Protein AF-A0A1F3KV88-F1 (afdb_monomer)

Radius of gyration: 29.88 Å; Cα contacts (8 Å, |Δi|>4): 1721; chains: 1; bounding box: 78×122×75 Å

Nearest PDB structures (foldseek):
  4u59-assembly1_A  TM=1.084E-01  e=7.711E-01  Salmonella enterica subsp. enterica serovar Typhimurium

Secondary structure (DSSP, 8-state):
----------------------------------------PPPPEEEEEEE---EEEESTT-------EEEES------GGGHHHHHHHHHHHHHS---TT---PPPPBPSEEEEEEEEEE-S---S-SS---EEEE-TTSEEEEEETTEEEEEEGGGTEEEEEEEHHHHSGGGT--SPEEEEEEEEETTTTEEEEEEEE-SSTTT-EEEEEEESSS-TTSEEEEEEEES-TT-SSEEEEEEEEEE-SSEEEEEEEEEETTS-HHHHEEEEEEEEEEHHHHHHT--EEEEEEE--EETTEEP-S-EE--BSSS--SS-EEEEE--TT-SSEEEEEEEEE-S-TT-TT--EEEEEEEEEEEE----PEEPTT-S-EEE---S-EEEEEEETTEEEEEEEEE-TTT--EEEEEEEEE-TTSS-EEEEEEE--TTEEEEEEEEEEEEEETTEEEEEEEEEEEESSS--SEEEEEEE-SSS-BPPPEEEE--SS----SSSSEES-S--EEEE-TTSTT-EEEEEEEEEEETTTTEEEEEEEEEEEEEEETTS---------S---S--STTT--EEEEEEEESS-EEEEEEEEE--S-TT-----SSSS--PEEEEEEEE-SEEEEEEEE-TTPPSEEEEEEEEETT--EEEEEEEEE-

Sequence (656 aa):
MEFTRTKLLNKSFPNFKNNIMTKIYLLLPALFVWINVCFAQTEPLSKKMLLPIQMKKSIVDIHDDFFPGITKLNPLELNPEFNRLFKLKELVEKKYPRKDNDVKAPGELSSDSVLIGHGFKGNSYGSNTPNDNTIAISNSGVLLSAINCSLNFYQTSNDSLLKSVSLQAFSDSLGLAASKYDPKVLYDPSTDRFIVVYLSGFNDSTSNIVIGFSDSSNPLGAWNLYALPGDPLLDTSWTDFPAIAVSDSELFITVNLLRNDASWQTAFKQTVIWQVNKTNGFQGDSLNMRLWYNINYDGINIRNLHPVPGGNASYGNKMFLLSNRNFSLQCDSVFLLELSNTMYDPDVDLSVSLLQLDVKYGMPPNGRQNHSSNMLATNDARALGAFFHNNQIQYVTNSVDTLTGSAAIFHGIIRNIDGQRILHGNILSEPACDFGYPNISLLDVVGDDCKSMISFDHTGISNLFPGVSAVIYSGNSLYSARRVIKSGTSYIDVLTGADRWGDYTGSQIKYNEPGKVWISGTFGTTLPIINYKINGTWIAELYAGQTTDNIQVSNSISSLQLFPNPSTANQTVFVKFNISKSSYITFSLFDMKGNETDLSFNETFGQSGKEILKRKLKAGDYEFSFSTNNLKTGTYLLQIKDHFGEQITKKIIHIK

Mean predicted aligned error: 10.46 Å

Structure (mmCIF, N/CA/C/O backbone):
data_AF-A0A1F3KV88-F1
#
_entry.id   AF-A0A1F3KV88-F1
#
loop_
_atom_site.group_PDB
_atom_site.id
_atom_site.type_symbol
_atom_site.label_atom_id
_atom_site.label_alt_id
_atom_site.label_comp_id
_atom_site.label_asym_id
_atom_site.label_entity_id
_atom_site.label_seq_id
_atom_site.pdbx_PDB_ins_code
_atom_site.Cartn_x
_atom_site.Cartn_y
_atom_site.Cartn_z
_atom_site.occupancy
_atom_site.B_iso_or_equiv
_atom_site.auth_seq_id
_atom_site.auth_comp_id
_atom_site.auth_asym_id
_atom_site.auth_atom_id
_atom_site.pdbx_PDB_model_num
ATOM 1 N N . MET A 1 1 ? 54.016 -82.673 -9.068 1.00 31.45 1 MET A N 1
ATOM 2 C CA . MET A 1 1 ? 53.246 -83.930 -9.125 1.00 31.45 1 MET A CA 1
ATOM 3 C C . MET A 1 1 ? 51.795 -83.511 -9.362 1.00 31.45 1 MET A C 1
ATOM 5 O O . MET A 1 1 ? 51.288 -82.767 -8.538 1.00 31.45 1 MET A O 1
ATOM 9 N N . GLU A 1 2 ? 51.219 -83.607 -10.567 1.00 30.81 2 GLU A N 1
ATOM 10 C CA . GLU A 1 2 ? 50.969 -84.813 -11.397 1.00 30.81 2 GLU A CA 1
ATOM 11 C C . GLU A 1 2 ? 49.800 -85.658 -10.858 1.00 30.81 2 GLU A C 1
ATOM 13 O O . GLU A 1 2 ? 49.769 -85.902 -9.660 1.00 30.81 2 GLU A O 1
ATOM 18 N N . PHE A 1 3 ? 48.813 -86.129 -11.641 1.00 31.72 3 PHE A N 1
ATOM 19 C CA . PHE A 1 3 ? 48.485 -86.008 -13.088 1.00 31.72 3 PHE A CA 1
ATOM 20 C C . PHE A 1 3 ? 46.923 -86.001 -13.206 1.00 31.72 3 PHE A C 1
ATOM 22 O O . PHE A 1 3 ? 46.264 -86.629 -12.386 1.00 31.72 3 PHE A O 1
ATOM 29 N N . THR A 1 4 ? 46.239 -85.175 -14.021 1.00 39.03 4 THR A N 1
ATOM 30 C CA . THR A 1 4 ? 45.787 -85.405 -15.433 1.00 39.03 4 THR A CA 1
ATOM 31 C C . THR A 1 4 ? 45.293 -86.845 -15.734 1.00 39.03 4 THR A C 1
ATOM 33 O O . THR A 1 4 ? 45.961 -87.787 -15.338 1.00 39.03 4 THR A O 1
ATOM 36 N N . ARG A 1 5 ? 44.186 -87.144 -16.452 1.00 33.53 5 ARG A N 1
ATOM 37 C CA . ARG A 1 5 ? 43.552 -86.568 -17.679 1.00 33.53 5 ARG A CA 1
ATOM 38 C C . ARG A 1 5 ? 41.993 -86.700 -17.652 1.00 33.53 5 ARG A C 1
ATOM 40 O O . ARG A 1 5 ? 41.507 -87.415 -16.789 1.00 33.53 5 ARG A O 1
ATOM 47 N N . THR A 1 6 ? 41.095 -86.026 -18.410 1.00 36.50 6 THR A N 1
ATOM 48 C CA . THR A 1 6 ? 40.941 -85.701 -19.872 1.00 36.50 6 THR A CA 1
ATOM 49 C C . THR A 1 6 ? 40.853 -86.943 -20.801 1.00 36.50 6 THR A C 1
ATOM 51 O O . THR A 1 6 ? 41.487 -87.939 -20.489 1.00 36.50 6 THR A O 1
ATOM 54 N N . LYS A 1 7 ? 40.142 -87.039 -21.953 1.00 36.53 7 LYS A N 1
ATOM 55 C CA . LYS A 1 7 ? 39.157 -86.263 -22.790 1.00 36.53 7 LYS A CA 1
ATOM 56 C C . LYS A 1 7 ? 38.627 -87.264 -23.890 1.00 36.53 7 LYS A C 1
ATOM 58 O O . LYS A 1 7 ? 39.285 -88.286 -24.025 1.00 36.53 7 LYS A O 1
ATOM 63 N N . LEU A 1 8 ? 37.582 -87.185 -24.746 1.00 31.66 8 LEU A N 1
ATOM 64 C CA . LEU A 1 8 ? 36.466 -86.327 -25.272 1.00 31.66 8 LEU A CA 1
ATOM 65 C C . LEU A 1 8 ? 35.268 -87.317 -25.603 1.00 31.66 8 LEU A C 1
ATOM 67 O O . LEU A 1 8 ? 35.364 -88.451 -25.152 1.00 31.66 8 LEU A O 1
ATOM 71 N N . LEU A 1 9 ? 34.161 -87.132 -26.371 1.00 31.95 9 LEU A N 1
ATOM 72 C CA . LEU A 1 9 ? 33.344 -86.047 -26.992 1.00 31.95 9 LEU A CA 1
ATOM 73 C C . LEU A 1 9 ? 31.936 -86.611 -27.368 1.00 31.95 9 LEU A C 1
ATOM 75 O O . LEU A 1 9 ? 31.871 -87.766 -27.776 1.00 31.95 9 LEU A O 1
ATOM 79 N N . ASN A 1 10 ? 30.863 -85.796 -27.335 1.00 30.34 10 ASN A N 1
ATOM 80 C CA . ASN A 1 10 ? 29.811 -85.604 -28.380 1.00 30.34 10 ASN A CA 1
ATOM 81 C C . ASN A 1 10 ? 28.481 -85.075 -27.796 1.00 30.34 10 ASN A C 1
ATOM 83 O O . ASN A 1 10 ? 28.139 -85.359 -26.651 1.00 30.34 10 ASN A O 1
ATOM 87 N N . LYS A 1 11 ? 27.723 -84.294 -28.585 1.00 30.55 11 LYS A N 1
ATOM 88 C CA . LYS A 1 11 ? 26.386 -83.782 -28.226 1.00 30.55 11 LYS A CA 1
ATOM 89 C C . LYS A 1 11 ? 25.413 -83.861 -29.401 1.00 30.55 11 LYS A C 1
ATOM 91 O O . LYS A 1 11 ? 25.687 -83.319 -30.467 1.00 30.55 11 LYS A O 1
ATOM 96 N N . SER A 1 12 ? 24.238 -84.420 -29.137 1.00 26.78 12 SER A N 1
ATOM 97 C CA . SER A 1 12 ? 23.009 -84.237 -29.909 1.00 26.78 12 SER A CA 1
ATOM 98 C C . SER A 1 12 ? 21.926 -83.613 -29.015 1.00 26.78 12 SER A C 1
ATOM 100 O O . SER A 1 12 ? 21.991 -83.684 -27.787 1.00 26.78 12 SER A O 1
ATOM 102 N N . PHE A 1 13 ? 20.932 -82.982 -29.637 1.00 32.47 13 PHE A N 1
ATOM 103 C CA . PHE A 1 13 ? 19.616 -82.715 -29.036 1.00 32.47 13 PHE A CA 1
ATOM 104 C C . PHE A 1 13 ? 18.748 -84.005 -29.099 1.00 32.47 13 PHE A C 1
ATOM 106 O O . PHE A 1 13 ? 19.154 -84.920 -29.824 1.00 32.47 13 PHE A O 1
ATOM 113 N N . PRO A 1 14 ? 17.552 -84.108 -28.461 1.00 46.12 14 PRO A N 1
ATOM 114 C CA . PRO A 1 14 ? 16.804 -83.121 -27.657 1.00 46.12 14 PRO A CA 1
ATOM 115 C C . PRO A 1 14 ? 16.250 -83.687 -26.306 1.00 46.12 14 PRO A C 1
ATOM 117 O O . PRO A 1 14 ? 16.667 -84.739 -25.838 1.00 46.12 14 PRO A O 1
ATOM 120 N N . ASN A 1 15 ? 15.230 -83.006 -25.751 1.00 27.53 15 ASN A N 1
ATOM 121 C CA . ASN A 1 15 ? 14.124 -83.526 -24.910 1.00 27.53 15 ASN A CA 1
ATOM 122 C C . ASN A 1 15 ? 14.220 -83.593 -23.362 1.00 27.53 15 ASN A C 1
ATOM 124 O O . ASN A 1 15 ? 14.367 -84.652 -22.770 1.00 27.53 15 ASN A O 1
ATOM 128 N N . PHE A 1 16 ? 13.857 -82.450 -22.758 1.00 30.72 16 PHE A N 1
ATOM 129 C CA . PHE A 1 16 ? 12.654 -82.246 -21.913 1.00 30.72 16 PHE A CA 1
ATOM 130 C C . PHE A 1 16 ? 12.472 -82.875 -20.508 1.00 30.72 16 PHE A C 1
ATOM 132 O O . PHE A 1 16 ? 12.618 -84.071 -20.295 1.00 30.72 16 PHE A O 1
ATOM 139 N N . LYS A 1 17 ? 11.880 -82.032 -19.633 1.00 32.75 17 LYS A N 1
ATOM 140 C CA . LYS A 1 17 ? 11.412 -82.246 -18.241 1.00 32.75 17 LYS A CA 1
ATOM 141 C C . LYS A 1 17 ? 12.535 -82.388 -17.194 1.00 32.75 17 LYS A C 1
ATOM 143 O O . LYS A 1 17 ? 13.493 -83.110 -17.410 1.00 32.75 17 LYS A O 1
ATOM 148 N N . ASN A 1 18 ? 12.470 -81.749 -16.021 1.00 32.09 18 ASN A N 1
ATOM 149 C CA . ASN A 1 18 ? 11.519 -80.749 -15.505 1.00 32.09 18 ASN A CA 1
ATOM 150 C C . ASN A 1 18 ? 12.204 -79.920 -14.398 1.00 32.09 18 ASN A C 1
ATOM 152 O O . ASN A 1 18 ? 12.816 -80.523 -13.522 1.00 32.09 18 ASN A O 1
ATOM 156 N N . ASN A 1 19 ? 12.029 -78.588 -14.377 1.00 31.27 19 ASN A N 1
ATOM 157 C CA . ASN A 1 19 ? 11.402 -77.887 -13.239 1.00 31.27 19 ASN A CA 1
ATOM 158 C C . ASN A 1 19 ? 11.372 -76.349 -13.374 1.00 31.27 19 ASN A C 1
ATOM 160 O O . ASN A 1 19 ? 12.412 -75.711 -13.453 1.00 31.27 19 ASN A O 1
ATOM 164 N N . ILE A 1 20 ? 10.154 -75.814 -13.204 1.00 33.59 20 ILE A N 1
ATOM 165 C CA . ILE A 1 20 ? 9.818 -74.557 -12.503 1.00 33.59 20 ILE A CA 1
ATOM 166 C C . ILE A 1 20 ? 10.123 -73.205 -13.202 1.00 33.59 20 ILE A C 1
ATOM 168 O O . ILE A 1 20 ? 11.166 -72.981 -13.802 1.00 33.59 20 ILE A O 1
ATOM 172 N N . MET A 1 21 ? 9.155 -72.290 -13.028 1.00 33.09 21 MET A N 1
ATOM 173 C CA . MET A 1 21 ? 9.035 -70.897 -13.497 1.00 33.09 21 MET A CA 1
ATOM 174 C C . MET A 1 21 ? 8.742 -70.607 -14.985 1.00 33.09 21 MET A C 1
ATOM 176 O O . MET A 1 21 ? 9.140 -71.307 -15.910 1.00 33.09 21 MET A O 1
ATOM 180 N N . THR A 1 22 ? 8.020 -69.492 -15.159 1.00 34.50 22 THR A N 1
ATOM 181 C CA . THR A 1 22 ? 7.805 -68.705 -16.389 1.00 34.50 22 THR A CA 1
ATOM 182 C C . THR A 1 22 ? 6.948 -69.320 -17.507 1.00 34.50 22 THR A C 1
ATOM 184 O O . THR A 1 22 ? 7.415 -69.618 -18.605 1.00 34.50 22 THR A O 1
ATOM 187 N N . LYS A 1 23 ? 5.627 -69.325 -17.287 1.00 32.28 23 LYS A N 1
ATOM 188 C CA . LYS A 1 23 ? 4.636 -69.036 -18.340 1.00 32.28 23 LYS A CA 1
ATOM 189 C C . LYS A 1 23 ? 3.501 -68.183 -17.779 1.00 32.28 23 LYS A C 1
ATOM 191 O O . LYS A 1 23 ? 2.872 -68.599 -16.817 1.00 32.28 23 LYS A O 1
ATOM 196 N N . ILE A 1 24 ? 3.230 -67.055 -18.435 1.00 33.88 24 ILE A N 1
ATOM 197 C CA . ILE A 1 24 ? 1.924 -66.623 -18.970 1.00 33.88 24 ILE A CA 1
ATOM 198 C C . ILE A 1 24 ? 2.115 -65.199 -19.523 1.00 33.88 24 ILE A C 1
ATOM 200 O O . ILE A 1 24 ? 2.324 -64.253 -18.773 1.00 33.88 24 ILE A O 1
ATOM 204 N N . TYR A 1 25 ? 2.036 -65.060 -20.847 1.00 32.75 25 TYR A N 1
ATOM 205 C CA . TYR A 1 25 ? 1.598 -63.822 -21.492 1.00 32.75 25 TYR A CA 1
ATOM 206 C C . TYR A 1 25 ? 0.172 -64.102 -21.964 1.00 32.75 25 TYR A C 1
ATOM 208 O O . TYR A 1 25 ? -0.034 -65.011 -22.769 1.00 32.75 25 TYR A O 1
ATOM 216 N N . LEU A 1 26 ? -0.806 -63.389 -21.409 1.00 33.38 26 LEU A N 1
ATOM 217 C CA . LEU A 1 26 ? -2.230 -63.551 -21.712 1.00 33.38 26 LEU A CA 1
ATOM 218 C C . LEU A 1 26 ? -2.805 -62.213 -22.171 1.00 33.38 26 LEU A C 1
ATOM 220 O O . LEU A 1 26 ? -2.320 -61.155 -21.773 1.00 33.38 26 LEU A O 1
ATOM 224 N N . LEU A 1 27 ? -3.846 -62.272 -22.997 1.00 37.91 27 LEU A N 1
ATOM 225 C CA . LEU A 1 27 ? -4.624 -61.096 -23.365 1.00 37.91 27 LEU A CA 1
ATOM 226 C C . LEU A 1 27 ? -5.302 -60.500 -22.128 1.00 37.91 27 LEU A C 1
ATOM 228 O O . LEU A 1 27 ? -6.075 -61.188 -21.466 1.00 37.91 27 LEU A O 1
ATOM 232 N N . LEU A 1 28 ? -5.064 -59.214 -21.872 1.00 31.20 28 LEU A N 1
ATOM 233 C CA . LEU A 1 28 ? -5.904 -58.352 -21.039 1.00 31.20 28 LEU A CA 1
ATOM 234 C C . LEU A 1 28 ? -5.543 -56.883 -21.330 1.00 31.20 28 LEU A C 1
ATOM 236 O O . LEU A 1 28 ? -4.354 -56.553 -21.322 1.00 31.20 28 LEU A O 1
ATOM 240 N N . PRO A 1 29 ? -6.516 -55.988 -21.582 1.00 38.38 29 PRO A N 1
ATOM 241 C CA . PRO A 1 29 ? -6.254 -54.555 -21.634 1.00 38.38 29 PRO A CA 1
ATOM 242 C C . PRO A 1 29 ? -5.968 -54.051 -20.214 1.00 38.38 29 PRO A C 1
ATOM 244 O O . PRO A 1 29 ? -6.882 -53.786 -19.434 1.00 38.38 29 PRO A O 1
ATOM 247 N N . ALA A 1 30 ? -4.687 -53.960 -19.857 1.00 33.09 30 ALA A N 1
ATOM 248 C CA . ALA A 1 30 ? -4.272 -53.406 -18.576 1.00 33.09 30 ALA A CA 1
ATOM 249 C C . ALA A 1 30 ? -4.663 -51.923 -18.495 1.00 33.09 30 ALA A C 1
ATOM 251 O O . ALA A 1 30 ? -4.231 -51.113 -19.318 1.00 33.09 30 ALA A O 1
ATOM 252 N N . LEU A 1 31 ? -5.475 -51.576 -17.493 1.00 32.78 31 LEU A N 1
ATOM 253 C CA . LEU A 1 31 ? -5.823 -50.195 -17.181 1.00 32.78 31 LEU A CA 1
ATOM 254 C C . LEU A 1 31 ? -4.538 -49.383 -16.978 1.00 32.78 31 LEU A C 1
ATOM 256 O O . LEU A 1 31 ? -3.801 -49.620 -16.019 1.00 32.78 31 LEU A O 1
ATOM 260 N N . PHE A 1 32 ? -4.336 -48.352 -17.798 1.00 33.59 32 PHE A N 1
ATOM 261 C CA . PHE A 1 32 ? -3.584 -47.185 -17.352 1.00 33.59 32 PHE A CA 1
ATOM 262 C C . PHE A 1 32 ? -4.434 -46.470 -16.300 1.00 33.59 32 PHE A C 1
ATOM 264 O O . PHE A 1 32 ? -5.159 -45.522 -16.596 1.00 33.59 32 PHE A O 1
ATOM 271 N N . VAL A 1 33 ? -4.363 -46.960 -15.060 1.00 32.69 33 VAL A N 1
ATOM 272 C CA . VAL A 1 33 ? -4.829 -46.203 -13.902 1.00 32.69 33 VAL A CA 1
ATOM 273 C C . VAL A 1 33 ? -3.924 -44.983 -13.809 1.00 32.69 33 VAL A C 1
ATOM 275 O O . VAL A 1 33 ? -2.824 -45.045 -13.259 1.00 32.69 33 VAL A O 1
ATOM 278 N N . TRP A 1 34 ? -4.390 -43.867 -14.367 1.00 33.34 34 TRP A N 1
ATOM 279 C CA . TRP A 1 34 ? -3.945 -42.558 -13.926 1.00 33.34 34 TRP A CA 1
ATOM 280 C C . TRP A 1 34 ? -4.289 -42.476 -12.445 1.00 33.34 34 TRP A C 1
ATOM 282 O O . TRP A 1 34 ? -5.435 -42.215 -12.076 1.00 33.34 34 TRP A O 1
ATOM 292 N N . ILE A 1 35 ? -3.298 -42.737 -11.591 1.00 34.50 35 ILE A N 1
ATOM 293 C CA . ILE A 1 35 ? -3.379 -42.371 -10.184 1.00 34.50 35 ILE A CA 1
ATOM 294 C C . ILE A 1 35 ? -3.242 -40.850 -10.154 1.00 34.50 35 ILE A C 1
ATOM 296 O O . ILE A 1 35 ? -2.180 -40.300 -9.866 1.00 34.50 35 ILE A O 1
ATOM 300 N N . ASN A 1 36 ? -4.347 -40.179 -10.480 1.00 30.16 36 ASN A N 1
ATOM 301 C CA . ASN A 1 36 ? -4.604 -38.837 -10.006 1.00 30.16 36 ASN A CA 1
ATOM 302 C C . ASN A 1 36 ? -4.593 -38.941 -8.484 1.00 30.16 36 ASN A C 1
ATOM 304 O O . ASN A 1 36 ? -5.597 -39.291 -7.863 1.00 30.16 36 ASN A O 1
ATOM 308 N N . VAL A 1 37 ? -3.431 -38.676 -7.885 1.00 35.66 37 VAL A N 1
ATOM 309 C CA . VAL A 1 37 ? -3.356 -38.333 -6.472 1.00 35.66 37 VAL A CA 1
ATOM 310 C C . VAL A 1 37 ? -4.001 -36.960 -6.366 1.00 35.66 37 VAL A C 1
ATOM 312 O O . VAL A 1 37 ? -3.331 -35.931 -6.389 1.00 35.66 37 VAL A O 1
ATOM 315 N N . CYS A 1 38 ? -5.333 -36.955 -6.313 1.00 34.09 38 CYS A N 1
ATOM 316 C CA . CYS A 1 38 ? -6.101 -35.826 -5.833 1.00 34.09 38 CYS A CA 1
ATOM 317 C C . CYS A 1 38 ? -5.726 -35.653 -4.363 1.00 34.09 38 CYS A C 1
ATOM 319 O O . CYS A 1 38 ? -6.370 -36.204 -3.470 1.00 34.09 38 CYS A O 1
ATOM 321 N N . PHE A 1 39 ? -4.637 -34.921 -4.123 1.00 40.25 39 PHE A N 1
ATOM 322 C CA . PHE A 1 39 ? -4.409 -34.281 -2.844 1.00 40.25 39 PHE A CA 1
ATOM 323 C C . PHE A 1 39 ? -5.648 -33.431 -2.588 1.00 40.25 39 PHE A C 1
ATOM 325 O O . PHE A 1 39 ? -5.907 -32.476 -3.318 1.00 40.25 39 PHE A O 1
ATOM 332 N N . ALA A 1 40 ? -6.465 -33.843 -1.619 1.00 45.09 40 ALA A N 1
ATOM 333 C CA . ALA A 1 40 ? -7.630 -33.072 -1.231 1.00 45.09 40 ALA A CA 1
ATOM 334 C C . ALA A 1 40 ? -7.124 -31.716 -0.734 1.00 45.09 40 ALA A C 1
ATOM 336 O O . ALA A 1 40 ? -6.434 -31.648 0.287 1.00 45.09 40 ALA A O 1
ATOM 337 N N . GLN A 1 41 ? -7.416 -30.656 -1.487 1.00 55.88 41 GLN A N 1
ATOM 338 C CA . GLN A 1 41 ? -7.139 -29.303 -1.040 1.00 55.88 41 GLN A CA 1
ATOM 339 C C . GLN A 1 41 ? -7.908 -29.096 0.265 1.00 55.88 41 GLN A C 1
ATOM 341 O O . GLN A 1 41 ? -9.098 -29.393 0.340 1.00 55.88 41 GLN A O 1
ATOM 346 N N . THR A 1 42 ? -7.218 -28.686 1.332 1.00 62.41 42 THR A N 1
ATOM 347 C CA . THR A 1 42 ? -7.915 -28.485 2.607 1.00 62.41 42 THR A CA 1
ATOM 348 C C . THR A 1 42 ? -8.694 -27.185 2.522 1.00 62.41 42 THR A C 1
ATOM 350 O O . THR A 1 42 ? -8.088 -26.132 2.330 1.00 62.41 42 THR A O 1
ATOM 353 N N . GLU A 1 43 ? -10.019 -27.270 2.612 1.00 75.56 43 GLU A N 1
ATOM 354 C CA . GLU A 1 43 ? -10.894 -26.115 2.405 1.00 75.56 43 GLU A CA 1
ATOM 355 C C . GLU A 1 43 ? -10.545 -24.955 3.356 1.00 75.56 43 GLU A C 1
ATOM 357 O O . GLU A 1 43 ? -10.176 -25.195 4.518 1.00 75.56 43 GLU A O 1
ATOM 362 N N . PRO A 1 44 ? -10.654 -23.691 2.905 1.00 85.75 44 PRO A N 1
ATOM 363 C CA . PRO A 1 44 ? -10.478 -22.542 3.777 1.00 85.75 44 PRO A CA 1
ATOM 364 C C . PRO A 1 44 ? -11.475 -22.563 4.935 1.00 85.75 44 PRO A C 1
ATOM 366 O O . PRO A 1 44 ? -12.688 -22.682 4.764 1.00 85.75 44 PRO A O 1
ATOM 369 N N . LEU A 1 45 ? -10.955 -22.408 6.146 1.00 92.38 45 LEU A N 1
ATOM 370 C CA . LEU A 1 45 ? -11.763 -22.374 7.355 1.00 92.38 45 LEU A CA 1
ATOM 371 C C . LEU A 1 45 ? -12.218 -20.940 7.625 1.00 92.38 45 LEU A C 1
ATOM 373 O O . LEU A 1 45 ? -11.516 -19.980 7.301 1.00 92.38 45 LEU A O 1
ATOM 377 N N . SER A 1 46 ? -13.386 -20.768 8.248 1.00 95.06 46 SER A N 1
ATOM 378 C CA . SER A 1 46 ? -13.851 -19.434 8.628 1.00 95.06 46 SER A CA 1
ATOM 379 C C . SER A 1 46 ? -14.596 -19.377 9.957 1.00 95.06 46 SER A C 1
ATOM 381 O O . SER A 1 46 ? -15.156 -20.360 10.438 1.00 95.06 46 SER A O 1
ATOM 383 N N . LYS A 1 47 ? -14.564 -18.193 10.577 1.00 94.81 47 LYS A N 1
ATOM 384 C CA . LYS A 1 47 ? -15.120 -17.911 11.905 1.00 94.81 47 LYS A CA 1
ATOM 385 C C . LYS A 1 47 ? -15.838 -16.564 11.881 1.00 94.81 47 LYS A C 1
ATOM 387 O O . LYS A 1 47 ? -15.220 -15.543 11.584 1.00 94.81 47 LYS A O 1
ATOM 392 N N . LYS A 1 48 ? -17.133 -16.552 12.210 1.00 95.19 48 LYS A N 1
ATOM 393 C CA . LYS A 1 48 ? -17.900 -15.308 12.399 1.00 95.19 48 LYS A CA 1
ATOM 394 C C . LYS A 1 48 ? -17.543 -14.677 13.751 1.00 95.19 48 LYS A C 1
ATOM 396 O O . LYS A 1 48 ? -17.331 -15.386 14.734 1.00 95.19 48 LYS A O 1
ATOM 401 N N . MET A 1 49 ? -17.432 -13.354 13.783 1.00 94.75 49 MET A N 1
ATOM 402 C CA . MET A 1 49 ? -17.013 -12.552 14.935 1.00 94.75 49 MET A CA 1
ATOM 403 C C . MET A 1 49 ? -17.840 -11.262 15.005 1.00 94.75 49 MET A C 1
ATOM 405 O O . MET A 1 49 ? -18.317 -10.765 13.987 1.00 94.75 49 MET A O 1
ATOM 409 N N . LEU A 1 50 ? -17.995 -10.721 16.213 1.00 93.81 50 LEU A N 1
ATOM 410 C CA . LEU A 1 50 ? -18.663 -9.448 16.481 1.00 93.81 50 LEU A CA 1
ATOM 411 C C . LEU A 1 50 ? -17.732 -8.588 17.338 1.00 93.81 50 LEU A C 1
ATOM 413 O O . LEU A 1 50 ? -17.181 -9.085 18.322 1.00 93.81 50 LEU A O 1
ATOM 417 N N . LEU A 1 51 ? -17.562 -7.319 16.976 1.00 92.62 51 LEU A N 1
ATOM 418 C CA . LEU A 1 51 ? -16.745 -6.356 17.716 1.00 92.62 51 LEU A CA 1
ATOM 419 C C . LEU A 1 51 ? -17.552 -5.066 17.931 1.00 92.62 51 LEU A C 1
ATOM 421 O O . LEU A 1 51 ? -17.921 -4.437 16.940 1.00 92.62 51 LEU A O 1
ATOM 425 N N . PRO A 1 52 ? -17.851 -4.645 19.174 1.00 82.81 52 PRO A N 1
ATOM 426 C CA . PRO A 1 52 ? -18.531 -3.373 19.409 1.00 82.81 52 PRO A CA 1
ATOM 427 C C . PRO A 1 52 ? -17.675 -2.188 18.946 1.00 82.81 52 PRO A C 1
ATOM 429 O O . PRO A 1 52 ? -16.445 -2.290 18.895 1.00 82.81 52 PRO A O 1
ATOM 432 N N . ILE A 1 53 ? -18.314 -1.049 18.652 1.00 77.38 53 ILE A N 1
ATOM 433 C CA . ILE A 1 53 ? -17.583 0.217 18.512 1.00 77.38 53 ILE A CA 1
ATOM 434 C C . ILE A 1 53 ? -16.788 0.493 19.786 1.00 77.38 53 ILE A C 1
ATOM 436 O O . ILE A 1 53 ? -17.281 0.297 20.897 1.00 77.38 53 ILE A O 1
ATOM 440 N N . GLN A 1 54 ? -15.541 0.924 19.607 1.00 83.00 54 GLN A N 1
ATOM 441 C CA . GLN A 1 54 ? -14.654 1.231 20.720 1.00 83.00 54 GLN A CA 1
ATOM 442 C C . GLN A 1 54 ? -14.674 2.730 21.010 1.00 83.00 54 GLN A C 1
ATOM 444 O O . GLN A 1 54 ? -14.978 3.106 22.136 1.00 83.00 54 GLN A O 1
ATOM 449 N N . MET A 1 55 ? -14.419 3.587 20.011 1.00 90.88 55 MET A N 1
ATOM 450 C CA . MET A 1 55 ? -14.400 5.050 20.180 1.00 90.88 55 MET A CA 1
ATOM 451 C C . MET A 1 55 ? -14.880 5.797 18.926 1.00 90.88 55 MET A C 1
ATOM 453 O O . MET A 1 55 ? -14.885 5.245 17.826 1.00 90.88 55 MET A O 1
ATOM 457 N N . LYS A 1 56 ? -15.208 7.089 19.076 1.00 93.12 56 LYS A N 1
ATOM 458 C CA . LYS A 1 56 ? -15.210 8.063 17.970 1.00 93.12 56 LYS A CA 1
ATOM 459 C C . LYS A 1 56 ? -14.098 9.101 18.175 1.00 93.12 56 LYS A C 1
ATOM 461 O O . LYS A 1 56 ? -13.793 9.452 19.315 1.00 93.12 56 LYS A O 1
ATOM 466 N N . LYS A 1 57 ? -13.518 9.617 17.087 1.00 94.31 57 LYS A N 1
ATOM 467 C CA . LYS A 1 57 ? -12.483 10.671 17.097 1.00 94.31 57 LYS A CA 1
ATOM 468 C C . LYS A 1 57 ? -12.738 11.688 15.987 1.00 94.31 57 LYS A C 1
ATOM 470 O O . LYS A 1 57 ? -12.988 11.288 14.857 1.00 94.31 57 LYS A O 1
ATOM 475 N N . SER A 1 58 ? -12.649 12.982 16.283 1.00 95.81 58 SER A N 1
ATOM 476 C CA . SER A 1 58 ? -12.693 14.046 15.271 1.00 95.81 58 SER A CA 1
ATOM 477 C C . SER A 1 58 ? -11.283 14.508 14.901 1.00 95.81 58 SER A C 1
ATOM 479 O O . SER A 1 58 ? -10.413 14.595 15.771 1.00 95.81 58 SER A O 1
ATOM 481 N N . ILE A 1 59 ? -11.040 14.820 13.626 1.00 96.00 59 ILE A N 1
ATOM 482 C CA . ILE A 1 59 ? -9.716 15.262 13.148 1.00 96.00 59 ILE A CA 1
ATOM 483 C C . ILE A 1 59 ? -9.438 16.729 13.498 1.00 96.00 59 ILE A C 1
ATOM 485 O O . ILE A 1 59 ? -8.291 17.099 13.771 1.00 96.00 59 ILE A O 1
ATOM 489 N N . VAL A 1 60 ? -10.474 17.573 13.536 1.00 93.00 60 VAL A N 1
ATOM 490 C CA . VAL A 1 60 ? -10.338 18.979 13.958 1.00 93.00 60 VAL A CA 1
ATOM 491 C C . VAL A 1 60 ? -9.900 19.114 15.423 1.00 93.00 60 VAL A C 1
ATOM 493 O O . VAL A 1 60 ? -9.061 19.970 15.705 1.00 93.00 60 VAL A O 1
ATOM 496 N N . ASP A 1 61 ? -10.346 18.207 16.299 1.00 92.25 61 ASP A N 1
ATOM 497 C CA . ASP A 1 61 ? -10.038 18.178 17.742 1.00 92.25 61 ASP A CA 1
ATOM 498 C C . ASP A 1 61 ? -8.586 17.743 18.047 1.00 92.25 61 ASP A C 1
ATOM 500 O O . ASP A 1 61 ? -8.107 17.852 19.178 1.00 92.25 61 ASP A O 1
ATOM 504 N N . ILE A 1 62 ? -7.848 17.234 17.049 1.00 89.31 62 ILE A N 1
ATOM 505 C CA . ILE A 1 62 ? -6.431 16.870 17.193 1.00 89.31 62 ILE A CA 1
ATOM 506 C C . ILE A 1 62 ? -5.587 18.148 17.131 1.00 89.31 62 ILE A C 1
ATOM 508 O O . ILE A 1 62 ? -5.052 18.521 16.087 1.00 89.31 62 ILE A O 1
ATOM 512 N N . HIS A 1 63 ? -5.491 18.863 18.249 1.00 80.75 63 HIS A N 1
ATOM 513 C CA . HIS A 1 63 ? -4.679 20.082 18.355 1.00 80.75 63 HIS A CA 1
ATOM 514 C C . HIS A 1 63 ? -3.211 19.804 18.696 1.00 80.75 63 HIS A C 1
ATOM 516 O O . HIS A 1 63 ? -2.338 20.590 18.354 1.00 80.75 63 HIS A O 1
ATOM 522 N N . ASP A 1 64 ? -2.950 18.704 19.399 1.00 76.31 64 ASP A N 1
ATOM 523 C CA . ASP A 1 64 ? -1.880 18.665 20.400 1.00 76.31 64 ASP A CA 1
ATOM 524 C C . ASP A 1 64 ? -0.863 17.531 20.131 1.00 76.31 64 ASP A C 1
ATOM 526 O O . ASP A 1 64 ? -0.376 16.852 21.039 1.00 76.31 64 ASP A O 1
ATOM 530 N N . ASP A 1 65 ? -0.600 17.303 18.841 1.00 84.44 65 ASP A N 1
ATOM 531 C CA . ASP A 1 65 ? 0.158 16.186 18.261 1.00 84.44 65 ASP A CA 1
ATOM 532 C C . ASP A 1 65 ? 1.618 16.566 17.966 1.00 84.44 65 ASP A C 1
ATOM 534 O O . ASP A 1 65 ? 1.894 17.620 17.396 1.00 84.44 65 ASP A O 1
ATOM 538 N N . PHE A 1 66 ? 2.565 15.705 18.332 1.00 83.50 66 PHE A N 1
ATOM 539 C CA . PHE A 1 66 ? 3.999 15.956 18.163 1.00 83.50 66 PHE A CA 1
ATOM 540 C C . PHE A 1 66 ? 4.658 15.111 17.066 1.00 83.50 66 PHE A C 1
ATOM 542 O O . PHE A 1 66 ? 5.876 15.173 16.923 1.00 83.50 66 PHE A O 1
ATOM 549 N N . PHE A 1 67 ? 3.898 14.325 16.293 1.00 85.56 67 PHE A N 1
ATOM 550 C CA . PHE A 1 67 ? 4.436 13.442 15.244 1.00 85.56 67 PHE A CA 1
ATOM 551 C C . PHE A 1 67 ? 5.640 12.593 15.723 1.00 85.56 67 PHE A C 1
ATOM 553 O O . PHE A 1 67 ? 6.732 12.693 15.155 1.00 85.56 67 PHE A O 1
ATOM 560 N N . PRO A 1 68 ? 5.484 11.787 16.794 1.00 83.62 68 PRO A N 1
ATOM 561 C CA . PRO A 1 68 ? 6.581 11.019 17.377 1.00 83.62 68 PRO A CA 1
ATOM 562 C C . PRO A 1 68 ? 7.068 9.912 16.425 1.00 83.62 68 PRO A C 1
ATOM 564 O O . PRO A 1 68 ? 6.413 8.884 16.249 1.00 83.62 68 PRO A O 1
ATOM 567 N N . GLY A 1 69 ? 8.247 10.118 15.842 1.00 83.25 69 GLY A N 1
ATOM 568 C CA . GLY A 1 69 ? 8.971 9.152 15.012 1.00 83.25 69 GLY A CA 1
ATOM 569 C C . GLY A 1 69 ? 10.068 8.437 15.800 1.00 83.25 69 GLY A C 1
ATOM 570 O O . GLY A 1 69 ? 10.665 9.023 16.706 1.00 83.25 69 GLY A O 1
ATOM 571 N N . ILE A 1 70 ? 10.351 7.172 15.474 1.00 81.44 70 ILE A N 1
ATOM 572 C CA . ILE A 1 70 ? 11.507 6.457 16.031 1.00 81.44 70 ILE A CA 1
ATOM 573 C C . ILE A 1 70 ? 11.979 5.303 15.135 1.00 81.44 70 ILE A C 1
ATOM 575 O O . ILE A 1 70 ? 11.251 4.329 14.922 1.00 81.44 70 ILE A O 1
ATOM 579 N N . THR A 1 71 ? 13.244 5.381 14.717 1.00 78.75 71 THR A N 1
ATOM 580 C CA . THR A 1 71 ? 13.950 4.391 13.886 1.00 78.75 71 THR A CA 1
ATOM 581 C C . THR A 1 71 ? 15.013 3.657 14.705 1.00 78.75 71 THR A C 1
ATOM 583 O O . THR A 1 71 ? 15.715 4.267 15.514 1.00 78.75 71 THR A O 1
ATOM 586 N N . LYS A 1 72 ? 15.171 2.342 14.485 1.00 78.12 72 LYS A N 1
ATOM 587 C CA . LYS A 1 72 ? 16.337 1.571 14.959 1.00 78.12 72 LYS A CA 1
ATOM 588 C C . LYS A 1 72 ? 17.465 1.745 13.941 1.00 78.12 72 LYS A C 1
ATOM 590 O O . LYS A 1 72 ? 17.324 1.293 12.811 1.00 78.12 72 LYS A O 1
ATOM 595 N N . LEU A 1 73 ? 18.562 2.395 14.330 1.00 68.12 73 LEU A N 1
ATOM 596 C CA . LEU A 1 73 ? 19.645 2.789 13.411 1.00 68.12 73 LEU A CA 1
ATOM 597 C C . LEU A 1 73 ? 20.477 1.591 12.929 1.00 68.12 73 LEU A C 1
ATOM 599 O O . LEU A 1 73 ? 20.940 1.558 11.791 1.00 68.12 73 LEU A O 1
ATOM 603 N N . ASN A 1 74 ? 20.613 0.589 13.799 1.00 65.19 74 ASN A N 1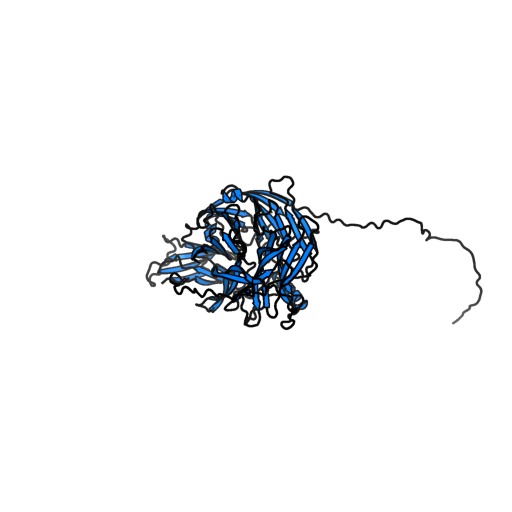
ATOM 604 C CA . ASN A 1 74 ? 21.302 -0.670 13.534 1.00 65.19 74 ASN A CA 1
ATOM 605 C C . ASN A 1 74 ? 20.283 -1.830 13.538 1.00 65.19 74 ASN A C 1
ATOM 607 O O . ASN A 1 74 ? 20.210 -2.575 14.518 1.00 65.19 74 ASN A O 1
ATOM 611 N N . PRO A 1 75 ? 19.446 -1.987 12.488 1.00 54.94 75 PRO A N 1
ATOM 612 C CA . PRO A 1 75 ? 18.466 -3.073 12.394 1.00 54.94 75 PRO A CA 1
ATOM 613 C C . PRO A 1 75 ? 19.109 -4.430 12.064 1.00 54.94 75 PRO A C 1
ATOM 615 O O . PRO A 1 75 ? 18.438 -5.456 12.156 1.00 54.94 75 PRO A O 1
ATOM 618 N N . LEU A 1 76 ? 20.405 -4.442 11.722 1.00 48.75 76 LEU A N 1
ATOM 619 C CA . LEU A 1 76 ? 21.242 -5.630 11.542 1.00 48.75 76 LEU A CA 1
ATOM 620 C C . LEU A 1 76 ? 21.529 -6.335 12.883 1.00 48.75 76 LEU A C 1
ATOM 622 O O . LEU A 1 76 ? 22.673 -6.478 13.311 1.00 48.75 76 LEU A O 1
ATOM 626 N N . GLU A 1 77 ? 20.477 -6.825 13.540 1.00 47.31 77 GLU A N 1
ATOM 627 C CA . GLU A 1 77 ? 20.625 -7.982 14.420 1.00 47.31 77 GLU A CA 1
ATOM 628 C C . GLU A 1 77 ? 21.195 -9.135 13.578 1.00 47.31 77 GLU A C 1
ATOM 630 O O . GLU A 1 77 ? 20.697 -9.415 12.485 1.00 47.31 77 GLU A O 1
ATOM 635 N N . LEU A 1 78 ? 22.241 -9.805 14.079 1.00 41.44 78 LEU A N 1
ATOM 636 C CA . LEU A 1 78 ? 22.901 -10.957 13.444 1.00 41.44 78 LEU A CA 1
ATOM 637 C C . LEU A 1 78 ? 22.013 -12.216 13.509 1.00 41.44 78 LEU A C 1
ATOM 639 O O . LEU A 1 78 ? 22.388 -13.256 14.045 1.00 41.44 78 LEU A O 1
ATOM 643 N N . ASN A 1 79 ? 20.798 -12.100 12.982 1.00 44.06 79 ASN A N 1
ATOM 644 C CA . ASN A 1 79 ? 19.797 -13.146 12.936 1.00 44.06 79 ASN A CA 1
ATOM 645 C C . ASN A 1 79 ? 20.029 -14.013 11.680 1.00 44.06 79 ASN A C 1
ATOM 647 O O . ASN A 1 79 ? 19.992 -13.478 10.565 1.00 44.06 79 ASN A O 1
ATOM 651 N N . PRO A 1 80 ? 20.241 -15.340 11.815 1.00 45.91 80 PRO A N 1
ATOM 652 C CA . PRO A 1 80 ? 20.402 -16.250 10.681 1.00 45.91 80 PRO A CA 1
ATOM 653 C C . PRO A 1 80 ? 19.319 -16.102 9.602 1.00 45.91 80 PRO A C 1
ATOM 655 O O . PRO A 1 80 ? 19.640 -16.195 8.415 1.00 45.91 80 PRO A O 1
ATOM 658 N N . GLU A 1 81 ? 18.086 -15.772 9.995 1.00 51.66 81 GLU A N 1
ATOM 659 C CA . GLU A 1 81 ? 16.923 -15.623 9.115 1.00 51.66 81 GLU A CA 1
ATOM 660 C C . GLU A 1 81 ? 17.056 -14.470 8.103 1.00 51.66 81 GLU A C 1
ATOM 662 O O . GLU A 1 81 ? 16.630 -14.607 6.951 1.00 51.66 81 GLU A O 1
ATOM 667 N N . PHE A 1 82 ? 17.716 -13.363 8.478 1.00 54.31 82 PHE A N 1
ATOM 668 C CA . PHE A 1 82 ? 17.919 -12.196 7.603 1.00 54.31 82 PHE A CA 1
ATOM 669 C C . PHE A 1 82 ? 18.699 -12.572 6.330 1.00 54.31 82 PHE A C 1
ATOM 671 O O . PHE A 1 82 ? 18.429 -12.070 5.235 1.00 54.31 82 PHE A O 1
ATOM 678 N N . ASN A 1 83 ? 19.602 -13.553 6.442 1.00 65.56 83 ASN A N 1
ATOM 679 C CA . ASN A 1 83 ? 20.388 -14.061 5.319 1.00 65.56 83 ASN A CA 1
ATOM 680 C C . ASN A 1 83 ? 19.537 -14.713 4.220 1.00 65.56 83 ASN A C 1
ATOM 682 O O . ASN A 1 83 ? 20.034 -14.855 3.105 1.00 65.56 83 ASN A O 1
ATOM 686 N N . ARG A 1 84 ? 18.291 -15.147 4.483 1.00 78.88 84 ARG A N 1
ATOM 687 C CA . ARG A 1 84 ? 17.481 -15.825 3.455 1.00 78.88 84 ARG A CA 1
ATOM 688 C C . ARG A 1 84 ? 17.134 -14.888 2.301 1.00 78.88 84 ARG A C 1
ATOM 690 O O . ARG A 1 84 ? 17.253 -15.293 1.149 1.00 78.88 84 ARG A O 1
ATOM 697 N N . LEU A 1 85 ? 16.727 -13.651 2.595 1.00 83.62 85 LEU A N 1
ATOM 698 C CA . LEU A 1 85 ? 16.411 -12.665 1.557 1.00 83.62 85 LEU A CA 1
ATOM 699 C C . LEU A 1 85 ? 17.670 -12.262 0.788 1.00 83.62 85 LEU A C 1
ATOM 701 O O . LEU A 1 85 ? 17.652 -12.260 -0.438 1.00 83.62 85 LEU A O 1
ATOM 705 N N . PHE A 1 86 ? 18.765 -11.997 1.503 1.00 83.56 86 PHE A N 1
ATOM 706 C CA . PHE A 1 86 ? 20.054 -11.661 0.901 1.00 83.56 86 PHE A CA 1
ATOM 707 C C . PHE A 1 86 ? 20.529 -12.753 -0.074 1.00 83.56 86 PHE A C 1
ATOM 709 O O . PHE A 1 86 ? 20.717 -12.477 -1.254 1.00 83.56 86 PHE A O 1
ATOM 716 N N . LYS A 1 87 ? 20.567 -14.018 0.369 1.00 87.38 87 LYS A N 1
ATOM 717 C CA . LYS A 1 87 ? 20.935 -15.171 -0.473 1.00 87.38 87 LYS A CA 1
ATOM 718 C C . LYS A 1 87 ? 20.001 -15.378 -1.665 1.00 87.38 87 LYS A C 1
ATOM 720 O O . LYS A 1 87 ? 20.443 -15.831 -2.716 1.00 87.38 87 LYS A O 1
ATOM 725 N N . LEU A 1 88 ? 18.712 -15.053 -1.536 1.00 90.62 88 LEU A N 1
ATOM 726 C CA . LEU A 1 88 ? 17.793 -15.079 -2.677 1.00 90.62 88 LEU A CA 1
ATOM 727 C C . LEU A 1 88 ? 18.113 -13.971 -3.691 1.00 90.62 88 LEU A C 1
ATOM 729 O O . LEU A 1 88 ? 18.098 -14.259 -4.884 1.00 90.62 88 LEU A O 1
ATOM 733 N N . LYS A 1 89 ? 18.471 -12.753 -3.255 1.00 92.50 89 LYS A N 1
ATOM 734 C CA . LYS A 1 89 ? 18.944 -11.681 -4.155 1.00 92.50 89 LYS A CA 1
ATOM 735 C C . LYS A 1 89 ? 20.248 -12.079 -4.858 1.00 92.50 89 LYS A C 1
ATOM 737 O O . LYS A 1 89 ? 20.303 -11.996 -6.079 1.00 92.50 89 LYS A O 1
ATOM 742 N N . GLU A 1 90 ? 21.227 -12.632 -4.134 1.00 92.94 90 GLU A N 1
ATOM 743 C CA . GLU A 1 90 ? 22.463 -13.182 -4.725 1.00 92.94 90 GLU A CA 1
ATOM 744 C C . GLU A 1 90 ? 22.167 -14.255 -5.792 1.00 92.94 90 GLU A C 1
ATOM 746 O O . GLU A 1 90 ? 22.814 -14.299 -6.838 1.00 92.94 90 GLU A O 1
ATOM 751 N N . LEU A 1 91 ? 21.172 -15.121 -5.563 1.00 95.06 91 LEU A N 1
ATOM 752 C CA . LEU A 1 91 ? 20.756 -16.142 -6.529 1.00 95.06 91 LEU A CA 1
ATOM 753 C C . LEU A 1 91 ? 19.996 -15.567 -7.738 1.00 95.06 91 LEU A C 1
ATOM 755 O O . LEU A 1 91 ? 20.155 -16.100 -8.837 1.00 95.06 91 LEU A O 1
ATOM 759 N N . VAL A 1 92 ? 19.211 -14.495 -7.569 1.00 95.44 92 VAL A N 1
ATOM 760 C CA . VAL A 1 92 ? 18.615 -13.741 -8.690 1.00 95.44 92 VAL A CA 1
ATOM 761 C C . VAL A 1 92 ? 19.723 -13.123 -9.535 1.00 95.44 92 VAL A C 1
ATOM 763 O O . VAL A 1 92 ? 19.784 -13.384 -10.731 1.00 95.44 92 VAL A O 1
ATOM 766 N N . GLU A 1 93 ? 20.634 -12.372 -8.918 1.00 94.25 93 GLU A N 1
ATOM 767 C CA . GLU A 1 93 ? 21.698 -11.624 -9.600 1.00 94.25 93 GLU A CA 1
ATOM 768 C C . GLU A 1 93 ? 22.751 -12.555 -10.230 1.00 94.25 93 GLU A C 1
ATOM 770 O O . GLU A 1 93 ? 23.309 -12.245 -11.279 1.00 94.25 93 GLU A O 1
ATOM 775 N N . LYS A 1 94 ? 22.963 -13.757 -9.674 1.00 95.81 94 LYS A N 1
ATOM 776 C CA . LYS A 1 94 ? 23.772 -14.810 -10.310 1.00 95.81 94 LYS A CA 1
ATOM 777 C C . LYS A 1 94 ? 23.074 -15.474 -11.505 1.00 95.81 94 LYS A C 1
ATOM 779 O O . LYS A 1 94 ? 23.757 -15.910 -12.430 1.00 95.81 94 LYS A O 1
ATOM 784 N N . LYS A 1 95 ? 21.742 -15.606 -11.483 1.00 95.88 95 LYS A N 1
ATOM 785 C CA . LYS A 1 95 ? 20.962 -16.216 -12.577 1.00 95.88 95 LYS A CA 1
ATOM 786 C C . LYS A 1 95 ? 20.707 -15.227 -13.720 1.00 95.88 95 LYS A C 1
ATOM 788 O O . LYS A 1 95 ? 20.728 -15.625 -14.882 1.00 95.88 95 LYS A O 1
ATOM 793 N N . TYR A 1 96 ? 20.491 -13.962 -13.379 1.00 94.06 96 TYR A N 1
ATOM 794 C CA . TYR A 1 96 ? 20.226 -12.850 -14.284 1.00 94.06 96 TYR A CA 1
ATOM 795 C C . TYR A 1 96 ? 21.203 -11.705 -13.954 1.00 94.06 96 TYR A C 1
ATOM 797 O O . TYR A 1 96 ? 20.830 -10.756 -13.260 1.00 94.06 96 TYR A O 1
ATOM 805 N N . PRO A 1 97 ? 22.476 -11.803 -14.381 1.00 93.75 97 PRO A N 1
ATOM 806 C CA . PRO A 1 97 ? 23.469 -10.766 -14.117 1.00 93.75 97 PRO A CA 1
ATOM 807 C C . PRO A 1 97 ? 23.102 -9.455 -14.814 1.00 93.75 97 PRO A C 1
ATOM 809 O O . PRO A 1 97 ? 22.513 -9.461 -15.894 1.00 93.75 97 PRO A O 1
ATOM 812 N N . ARG A 1 98 ? 23.491 -8.333 -14.197 1.00 91.62 98 ARG A N 1
ATOM 813 C CA . ARG A 1 98 ? 23.266 -6.980 -14.725 1.00 91.62 98 ARG A CA 1
ATOM 814 C C . ARG A 1 98 ? 23.992 -6.761 -16.049 1.00 91.62 98 ARG A C 1
ATOM 816 O O . ARG A 1 98 ? 25.187 -7.037 -16.154 1.00 91.62 98 ARG A O 1
ATOM 823 N N . LYS A 1 99 ? 23.282 -6.198 -17.027 1.00 89.81 99 LYS A N 1
ATOM 824 C CA . LYS A 1 99 ? 23.810 -5.849 -18.349 1.00 89.81 99 LYS A CA 1
ATOM 825 C C . LYS A 1 99 ? 23.223 -4.528 -18.847 1.00 89.81 99 LYS A C 1
ATOM 827 O O . LYS A 1 99 ? 22.285 -4.502 -19.637 1.00 89.81 99 LYS A O 1
ATOM 832 N N . ASP A 1 100 ? 23.781 -3.410 -18.404 1.00 79.25 100 ASP A N 1
ATOM 833 C CA . ASP A 1 100 ? 23.210 -2.087 -18.706 1.00 79.25 100 ASP A CA 1
ATOM 834 C C . ASP A 1 100 ? 23.266 -1.679 -20.189 1.00 79.25 100 ASP A C 1
ATOM 836 O O . ASP A 1 100 ? 22.530 -0.786 -20.600 1.00 79.25 100 ASP A O 1
ATOM 840 N N . ASN A 1 101 ? 24.089 -2.366 -20.990 1.00 77.50 101 ASN A N 1
ATOM 841 C CA . ASN A 1 101 ? 24.191 -2.177 -22.440 1.00 77.50 101 ASN A CA 1
ATOM 842 C C . ASN A 1 101 ? 23.280 -3.124 -23.255 1.00 77.50 101 ASN A C 1
ATOM 844 O O . ASN A 1 101 ? 23.114 -2.899 -24.455 1.00 77.50 101 ASN A O 1
ATOM 848 N N . ASP A 1 102 ? 22.697 -4.170 -22.651 1.00 72.19 102 ASP A N 1
ATOM 849 C CA . ASP A 1 102 ? 21.766 -5.074 -23.344 1.00 72.19 102 ASP A CA 1
ATOM 850 C C . ASP A 1 102 ? 20.398 -4.381 -23.443 1.00 72.19 102 ASP A C 1
ATOM 852 O O . ASP A 1 102 ? 19.537 -4.508 -22.575 1.00 72.19 102 ASP A O 1
ATOM 856 N N . VAL A 1 103 ? 20.180 -3.619 -24.512 1.00 63.50 103 VAL A N 1
ATOM 857 C CA . VAL A 1 103 ? 18.886 -2.977 -24.764 1.00 63.50 103 VAL A CA 1
ATOM 858 C C . VAL A 1 103 ? 17.915 -4.002 -25.355 1.00 63.50 103 VAL A C 1
ATOM 860 O O . VAL A 1 103 ? 18.089 -4.442 -26.493 1.00 63.50 103 VAL A O 1
ATOM 863 N N . LYS A 1 104 ? 16.848 -4.349 -24.619 1.00 63.97 104 LYS A N 1
ATOM 864 C CA . LYS A 1 104 ? 15.648 -4.967 -25.213 1.00 63.97 104 LYS A CA 1
ATOM 865 C C . LYS A 1 104 ? 15.144 -3.995 -26.280 1.00 63.97 104 LYS A C 1
ATOM 867 O O . LYS A 1 104 ? 14.735 -2.889 -25.934 1.00 63.97 104 LYS A O 1
ATOM 872 N N . ALA A 1 105 ? 15.244 -4.376 -27.557 1.00 59.75 105 ALA A N 1
ATOM 873 C CA . ALA A 1 105 ? 14.873 -3.503 -28.669 1.00 59.75 105 ALA A CA 1
ATOM 874 C C . ALA A 1 105 ? 13.462 -2.935 -28.425 1.00 59.75 105 ALA A C 1
ATOM 876 O O . ALA A 1 105 ? 12.568 -3.720 -28.083 1.00 59.75 105 ALA A O 1
ATOM 877 N N . PRO A 1 106 ? 13.261 -1.606 -28.528 1.00 59.47 106 PRO A N 1
ATOM 878 C CA . PRO A 1 106 ? 11.976 -1.007 -28.212 1.00 59.47 106 PRO A CA 1
ATOM 879 C C . PRO A 1 106 ? 10.916 -1.608 -29.132 1.00 59.47 106 PRO A C 1
ATOM 881 O O . PRO A 1 106 ? 11.046 -1.567 -30.356 1.00 59.47 106 PRO A O 1
ATOM 884 N N . GLY A 1 107 ? 9.889 -2.201 -28.522 1.00 69.19 107 GLY A N 1
ATOM 885 C CA . GLY A 1 107 ? 8.685 -2.587 -29.245 1.00 69.19 107 GLY A CA 1
ATOM 886 C C . GLY A 1 107 ? 7.966 -1.352 -29.779 1.00 69.19 107 GLY A C 1
ATOM 887 O O . GLY A 1 107 ? 8.314 -0.217 -29.446 1.00 69.19 107 GLY A O 1
ATOM 888 N N . GLU A 1 108 ? 6.939 -1.578 -30.590 1.00 86.88 108 GLU A N 1
ATOM 889 C CA . GLU A 1 108 ? 6.041 -0.504 -30.997 1.00 86.88 108 GLU A CA 1
ATOM 890 C C . GLU A 1 108 ? 5.451 0.175 -29.749 1.00 86.88 108 GLU A C 1
ATOM 892 O O . GLU A 1 108 ? 4.906 -0.483 -28.858 1.00 86.88 108 GLU A O 1
ATOM 897 N N . LEU A 1 109 ? 5.634 1.492 -29.655 1.00 90.81 109 LEU A N 1
ATOM 898 C CA . LEU A 1 109 ? 5.074 2.304 -28.583 1.00 90.81 109 LEU A CA 1
ATOM 899 C C . LEU A 1 109 ? 3.720 2.851 -29.024 1.00 90.81 109 LEU A C 1
ATOM 901 O O . LEU A 1 109 ? 3.525 3.211 -30.183 1.00 90.81 109 LEU A O 1
ATOM 905 N N . SER A 1 110 ? 2.805 2.960 -28.068 1.00 92.19 110 SER A N 1
ATOM 906 C CA . SER A 1 110 ? 1.548 3.674 -28.255 1.00 92.19 110 SER A CA 1
ATOM 907 C C . SER A 1 110 ? 1.792 5.166 -28.510 1.00 92.19 110 SER A C 1
ATOM 909 O O . SER A 1 110 ? 2.753 5.742 -27.995 1.00 92.19 110 SER A O 1
ATOM 911 N N . SER A 1 111 ? 0.877 5.806 -29.245 1.00 91.69 111 SER A N 1
ATOM 912 C CA . SER A 1 111 ? 0.810 7.267 -29.376 1.00 91.69 111 SER A CA 1
ATOM 913 C C . SER A 1 111 ? 0.329 7.966 -28.098 1.00 91.69 111 SER A C 1
ATOM 915 O O . SER A 1 111 ? 0.371 9.192 -28.023 1.00 91.69 111 SER A O 1
ATOM 917 N N . ASP A 1 112 ? -0.126 7.215 -27.091 1.00 94.00 112 ASP A N 1
ATOM 918 C CA . ASP A 1 112 ? -0.488 7.754 -25.782 1.00 94.00 112 ASP A CA 1
ATOM 919 C C . ASP A 1 112 ? 0.703 8.408 -25.067 1.00 94.00 112 ASP A C 1
ATOM 921 O O . ASP A 1 112 ? 1.832 7.912 -25.083 1.00 94.00 112 ASP A O 1
ATOM 925 N N . SER A 1 113 ? 0.426 9.493 -24.346 1.00 94.75 113 SER A N 1
ATOM 926 C CA . SER A 1 113 ? 1.367 10.158 -23.447 1.00 94.75 113 SER A CA 1
ATOM 927 C C . SER A 1 113 ? 0.769 10.303 -22.043 1.00 94.75 113 SER A C 1
ATOM 929 O O . SER A 1 113 ? -0.426 10.549 -21.880 1.00 94.75 113 SER A O 1
ATOM 931 N N . VAL A 1 114 ? 1.594 10.144 -21.001 1.00 97.19 114 VAL A N 1
ATOM 932 C CA . VAL A 1 114 ? 1.192 10.489 -19.627 1.00 97.19 114 VAL A CA 1
ATOM 933 C C . VAL A 1 114 ? 1.356 11.992 -19.442 1.00 97.19 114 VAL A C 1
ATOM 935 O O . VAL A 1 114 ? 2.479 12.512 -19.464 1.00 97.19 114 VAL A O 1
ATOM 938 N N . LEU A 1 115 ? 0.240 12.673 -19.212 1.00 95.62 115 LEU A N 1
ATOM 939 C CA . LEU A 1 115 ? 0.196 14.075 -18.825 1.00 95.62 115 LEU A CA 1
ATOM 940 C C . LEU A 1 115 ? 0.064 14.204 -17.301 1.00 95.62 115 LEU A C 1
ATOM 942 O O . LEU A 1 115 ? -0.388 13.286 -16.616 1.00 95.62 115 LEU A O 1
ATOM 946 N N . ILE A 1 116 ? 0.514 15.344 -16.777 1.00 94.69 116 ILE A N 1
ATOM 947 C CA . ILE A 1 116 ? 0.492 15.682 -15.350 1.00 94.69 116 ILE A CA 1
ATOM 948 C C . ILE A 1 116 ? -0.373 16.933 -15.210 1.00 94.69 116 ILE A C 1
ATOM 950 O O . ILE A 1 116 ? -0.089 17.929 -15.873 1.00 94.69 116 ILE A O 1
ATOM 954 N N . GLY A 1 117 ? -1.400 16.874 -14.365 1.00 89.50 117 GLY A N 1
ATOM 955 C CA . GLY A 1 117 ? -2.214 18.029 -13.990 1.00 89.50 117 GLY A CA 1
ATOM 956 C C . GLY A 1 117 ? -1.599 18.730 -12.785 1.00 89.50 117 GLY A C 1
ATOM 957 O O . GLY A 1 117 ? -0.756 19.614 -12.917 1.00 89.50 117 GLY A O 1
ATOM 958 N N . HIS A 1 118 ? -1.990 18.279 -11.596 1.00 86.81 118 HIS A N 1
ATOM 959 C CA . HIS A 1 118 ? -1.456 18.744 -10.317 1.00 86.81 118 HIS A CA 1
ATOM 960 C C . HIS A 1 118 ? -0.266 17.887 -9.865 1.00 86.81 118 HIS A C 1
ATOM 962 O O . HIS A 1 118 ? -0.179 16.701 -10.188 1.00 86.81 118 HIS A O 1
ATOM 968 N N . GLY A 1 119 ? 0.647 18.464 -9.078 1.00 90.50 119 GLY A N 1
ATOM 969 C CA . GLY A 1 119 ? 1.790 17.737 -8.526 1.00 90.50 119 GLY A CA 1
ATOM 970 C C . GLY A 1 119 ? 2.434 18.459 -7.347 1.00 90.50 119 GLY A C 1
ATOM 971 O O . GLY A 1 119 ? 2.937 19.570 -7.502 1.00 90.50 119 GLY A O 1
ATOM 972 N N . PHE A 1 120 ? 2.447 17.827 -6.173 1.00 90.56 120 PHE A N 1
ATOM 973 C CA . PHE A 1 120 ? 2.954 18.426 -4.938 1.00 90.56 120 PHE A CA 1
ATOM 974 C C . PHE A 1 120 ? 3.633 17.413 -4.007 1.00 90.56 120 PHE A C 1
ATOM 976 O O . PHE A 1 120 ? 3.505 16.194 -4.137 1.00 90.56 120 PHE A O 1
ATOM 983 N N . LYS A 1 121 ? 4.388 17.929 -3.029 1.00 91.06 121 LYS A N 1
ATOM 984 C CA . LYS A 1 121 ? 4.988 17.102 -1.977 1.00 91.06 121 LYS A CA 1
ATOM 985 C C . LYS A 1 121 ? 3.899 16.656 -0.994 1.00 91.06 121 LYS A C 1
ATOM 987 O O . LYS A 1 121 ? 3.217 17.494 -0.405 1.00 91.06 121 LYS A O 1
ATOM 992 N N . GLY A 1 122 ? 3.785 15.345 -0.805 1.00 90.75 122 GLY A N 1
ATOM 993 C CA . GLY A 1 122 ? 2.881 14.726 0.157 1.00 90.75 122 GLY A CA 1
ATOM 994 C C . GLY A 1 122 ? 3.389 14.821 1.597 1.00 90.75 122 GLY A C 1
ATOM 995 O O . GLY A 1 122 ? 3.974 15.823 2.020 1.00 90.75 122 GLY A O 1
ATOM 996 N N . ASN A 1 123 ? 3.180 13.747 2.355 1.00 89.25 123 ASN A N 1
ATOM 997 C CA . ASN A 1 123 ? 3.613 13.630 3.744 1.00 89.25 123 ASN A CA 1
ATOM 998 C C . ASN A 1 123 ? 5.119 13.937 3.904 1.00 89.25 123 ASN A C 1
ATOM 1000 O O . ASN A 1 123 ? 5.953 13.650 3.039 1.00 89.25 123 ASN A O 1
ATOM 1004 N N . SER A 1 124 ? 5.476 14.560 5.030 1.00 84.38 124 SER A N 1
ATOM 1005 C CA . SER A 1 124 ? 6.877 14.838 5.363 1.00 84.38 124 SER A CA 1
ATOM 1006 C C . SER A 1 124 ? 7.528 13.638 6.043 1.00 84.38 124 SER A C 1
ATOM 1008 O O . SER A 1 124 ? 6.867 12.916 6.781 1.00 84.38 124 SER A O 1
ATOM 1010 N N . TYR A 1 125 ? 8.833 13.461 5.818 1.00 81.69 125 TYR A N 1
ATOM 1011 C CA . TYR A 1 125 ? 9.642 12.412 6.440 1.00 81.69 125 TYR A CA 1
ATOM 1012 C C . TYR A 1 125 ? 9.479 12.413 7.969 1.00 81.69 125 TYR A C 1
ATOM 1014 O O . TYR A 1 125 ? 9.905 13.353 8.641 1.00 81.69 125 TYR A O 1
ATOM 1022 N N . GLY A 1 126 ? 8.848 11.362 8.496 1.00 69.69 126 GLY A N 1
ATOM 1023 C CA . GLY A 1 126 ? 8.503 11.212 9.913 1.00 69.69 126 GLY A CA 1
ATOM 1024 C C . GLY A 1 126 ? 9.525 10.424 10.735 1.00 69.69 126 GLY A C 1
ATOM 1025 O O . GLY A 1 126 ? 9.147 9.839 11.745 1.00 69.69 126 GLY A O 1
ATOM 1026 N N . SER A 1 127 ? 10.784 10.345 10.286 1.00 72.19 127 SER A N 1
ATOM 1027 C CA . SER A 1 127 ? 11.852 9.559 10.935 1.00 72.19 127 SER A CA 1
ATOM 1028 C C . SER A 1 127 ? 11.443 8.107 11.205 1.00 72.19 127 SER A C 1
ATOM 1030 O O . SER A 1 127 ? 11.602 7.582 12.308 1.00 72.19 127 SER A O 1
ATOM 1032 N N . ASN A 1 128 ? 10.852 7.490 10.183 1.00 73.50 128 ASN A N 1
ATOM 1033 C CA . ASN A 1 128 ? 10.457 6.091 10.147 1.00 73.50 128 ASN A CA 1
ATOM 1034 C C . ASN A 1 128 ? 10.593 5.576 8.705 1.00 73.50 128 ASN A C 1
ATOM 1036 O O . ASN A 1 128 ? 10.612 6.359 7.751 1.00 73.50 128 ASN A O 1
ATOM 1040 N N . THR A 1 129 ? 10.735 4.266 8.548 1.00 75.56 129 THR A N 1
ATOM 1041 C CA . THR A 1 129 ? 11.103 3.604 7.291 1.00 75.56 129 THR A CA 1
ATOM 1042 C C . THR A 1 129 ? 10.569 2.170 7.347 1.00 75.56 129 THR A C 1
ATOM 1044 O O . THR A 1 129 ? 10.797 1.519 8.369 1.00 75.56 129 THR A O 1
ATOM 1047 N N . PRO A 1 130 ? 9.887 1.633 6.315 1.00 85.56 130 PRO A N 1
ATOM 1048 C CA . PRO A 1 130 ? 9.700 2.135 4.939 1.00 85.56 130 PRO A CA 1
ATOM 1049 C C . PRO A 1 130 ? 8.751 3.347 4.783 1.00 85.56 130 PRO A C 1
ATOM 1051 O O . PRO A 1 130 ? 8.099 3.770 5.738 1.00 85.56 130 PRO A O 1
ATOM 1054 N N . ASN A 1 131 ? 8.709 3.943 3.582 1.00 87.62 131 ASN A N 1
ATOM 1055 C CA . ASN A 1 131 ? 7.847 5.085 3.241 1.00 87.62 131 ASN A CA 1
ATOM 1056 C C . ASN A 1 131 ? 6.582 4.633 2.498 1.00 87.62 131 ASN A C 1
ATOM 1058 O O . ASN A 1 131 ? 6.510 4.683 1.272 1.00 87.62 131 ASN A O 1
ATOM 1062 N N . ASP A 1 132 ? 5.603 4.149 3.250 1.00 93.06 132 ASP A N 1
ATOM 1063 C CA . ASP A 1 132 ? 4.482 3.387 2.694 1.00 93.06 132 ASP A CA 1
ATOM 1064 C C . ASP A 1 132 ? 3.351 4.272 2.170 1.00 93.06 132 ASP A C 1
ATOM 1066 O O . ASP A 1 132 ? 2.356 4.522 2.851 1.00 93.06 132 ASP A O 1
ATOM 1070 N N . ASN A 1 133 ? 3.534 4.770 0.948 1.00 95.25 133 ASN A N 1
ATOM 1071 C CA . ASN A 1 133 ? 2.629 5.724 0.319 1.00 95.25 133 ASN A CA 1
ATOM 1072 C C . ASN A 1 133 ? 1.269 5.082 -0.006 1.00 95.25 133 ASN A C 1
ATOM 1074 O O . ASN A 1 133 ? 1.176 4.123 -0.771 1.00 95.25 133 ASN A O 1
ATOM 1078 N N . THR A 1 134 ? 0.189 5.669 0.504 1.00 97.56 134 THR A N 1
ATOM 1079 C CA . THR A 1 134 ? -1.198 5.352 0.127 1.00 97.56 134 THR A CA 1
ATOM 1080 C C . THR A 1 134 ? -1.994 6.650 0.002 1.00 97.56 134 THR A C 1
ATOM 1082 O O . THR A 1 134 ? -1.704 7.623 0.699 1.00 97.56 134 THR A O 1
ATOM 1085 N N . ILE A 1 135 ? -2.978 6.690 -0.897 1.00 97.94 135 ILE A N 1
ATOM 1086 C CA . ILE A 1 135 ? -3.834 7.860 -1.125 1.00 97.94 135 ILE A CA 1
ATOM 1087 C C . ILE A 1 135 ? -5.268 7.458 -1.450 1.00 97.94 135 ILE A C 1
ATOM 1089 O O . ILE A 1 135 ? -5.506 6.387 -2.001 1.00 97.94 135 ILE A O 1
ATOM 1093 N N . ALA A 1 136 ? -6.194 8.366 -1.153 1.00 98.31 136 ALA A N 1
ATOM 1094 C CA . ALA A 1 136 ? -7.588 8.298 -1.560 1.00 98.31 136 ALA A CA 1
ATOM 1095 C C . ALA A 1 136 ? -8.101 9.704 -1.894 1.00 98.31 136 ALA A C 1
ATOM 1097 O O . ALA A 1 136 ? -7.881 10.635 -1.122 1.00 98.31 136 ALA A O 1
ATOM 1098 N N . ILE A 1 137 ? -8.789 9.860 -3.025 1.00 98.06 137 ILE A N 1
ATOM 1099 C CA . ILE A 1 137 ? -9.352 11.135 -3.500 1.00 98.06 137 ILE A CA 1
ATOM 1100 C C . ILE A 1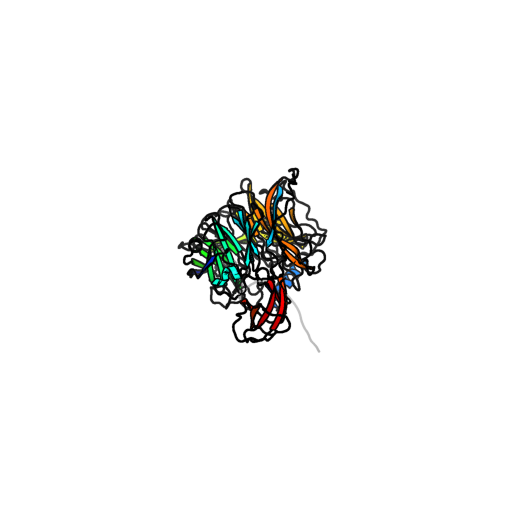 137 ? -10.878 11.024 -3.588 1.00 98.06 137 ILE A C 1
ATOM 1102 O O . ILE A 1 137 ? -11.390 10.102 -4.224 1.00 98.06 137 ILE A O 1
ATOM 1106 N N . SER A 1 138 ? -11.604 11.948 -2.951 1.00 97.94 138 SER A N 1
ATOM 1107 C CA . SER A 1 138 ? -13.063 12.028 -3.069 1.00 97.94 138 SER A CA 1
ATOM 1108 C C . SER A 1 138 ? -13.520 12.751 -4.332 1.00 97.94 138 SER A C 1
ATOM 1110 O O . SER A 1 138 ? -12.812 13.584 -4.908 1.00 97.94 138 SER A O 1
ATOM 1112 N N . ASN A 1 139 ? -14.785 12.531 -4.687 1.00 96.12 139 ASN A N 1
ATOM 1113 C CA . ASN A 1 139 ? -15.476 13.294 -5.724 1.00 96.12 139 ASN A CA 1
ATOM 1114 C C . ASN A 1 139 ? -15.486 14.814 -5.436 1.00 96.12 139 ASN A C 1
ATOM 1116 O O . ASN A 1 139 ? -15.385 15.624 -6.360 1.00 96.12 139 ASN A O 1
ATOM 1120 N N . SER A 1 140 ? -15.520 15.205 -4.155 1.00 95.81 140 SER A N 1
ATOM 1121 C CA . SER A 1 140 ? -15.440 16.597 -3.675 1.00 95.81 140 SER A CA 1
ATOM 1122 C C . SER A 1 140 ? -14.037 17.231 -3.735 1.00 95.81 140 SER A C 1
ATOM 1124 O O . SER A 1 140 ? -13.890 18.420 -3.447 1.00 95.81 140 SER A O 1
ATOM 1126 N N . GLY A 1 141 ? -13.003 16.484 -4.139 1.00 95.75 141 GLY A N 1
ATOM 1127 C CA . GLY A 1 141 ? -11.634 17.001 -4.252 1.00 95.75 141 GLY A CA 1
ATOM 1128 C C . GLY A 1 141 ? -10.838 17.002 -2.943 1.00 95.75 141 GLY A C 1
ATOM 1129 O O . GLY A 1 141 ? -9.814 17.678 -2.864 1.00 95.75 141 GLY A O 1
ATOM 1130 N N . VAL A 1 142 ? -11.280 16.253 -1.928 1.00 97.62 142 VAL A N 1
ATOM 1131 C CA . VAL A 1 142 ? -10.513 16.054 -0.693 1.00 97.62 142 VAL A CA 1
ATOM 1132 C C . VAL A 1 142 ? -9.613 14.832 -0.866 1.00 97.62 142 VAL A C 1
ATOM 1134 O O . VAL A 1 142 ? -10.097 13.729 -1.123 1.00 97.62 142 VAL A O 1
ATOM 1137 N N . LEU A 1 143 ? -8.302 15.024 -0.728 1.00 98.19 143 LEU A N 1
ATOM 1138 C CA . LEU A 1 143 ? -7.301 13.965 -0.831 1.00 98.19 143 LEU A CA 1
ATOM 1139 C C . LEU A 1 143 ? -6.767 13.597 0.553 1.00 98.19 143 LEU A C 1
ATOM 1141 O O . LEU A 1 143 ? -6.205 14.439 1.255 1.00 98.19 143 LEU A O 1
ATOM 1145 N N . LEU A 1 144 ? -6.888 12.324 0.917 1.00 98.12 144 LEU A N 1
ATOM 1146 C CA . LEU A 1 144 ? -6.147 11.717 2.018 1.00 98.12 144 LEU A CA 1
ATOM 1147 C C . LEU A 1 144 ? -4.850 11.127 1.474 1.00 98.12 144 LEU A C 1
ATOM 1149 O O . LEU A 1 144 ? -4.862 10.438 0.458 1.00 98.12 144 LEU A O 1
ATOM 1153 N N . SER A 1 145 ? -3.746 11.365 2.177 1.00 97.31 145 SER A N 1
ATOM 1154 C CA . SER A 1 145 ? -2.446 10.746 1.914 1.00 97.31 145 SER A CA 1
ATOM 1155 C C . SER A 1 145 ? -1.849 10.234 3.214 1.00 97.31 145 SER A C 1
ATOM 1157 O O . SER A 1 145 ? -1.769 10.976 4.196 1.00 97.31 145 SER A O 1
ATOM 1159 N N . ALA A 1 146 ? -1.397 8.985 3.228 1.00 96.19 146 ALA A N 1
ATOM 1160 C CA . ALA A 1 146 ? -0.716 8.407 4.376 1.00 96.19 146 ALA A CA 1
ATOM 1161 C C . ALA A 1 146 ? 0.664 7.865 4.006 1.00 96.19 146 ALA A C 1
ATOM 1163 O O . ALA A 1 146 ? 0.898 7.407 2.887 1.00 96.19 146 ALA A O 1
ATOM 1164 N N . ILE A 1 147 ? 1.539 7.904 5.005 1.00 94.00 147 ILE A N 1
ATOM 1165 C CA . ILE A 1 147 ? 2.783 7.137 5.093 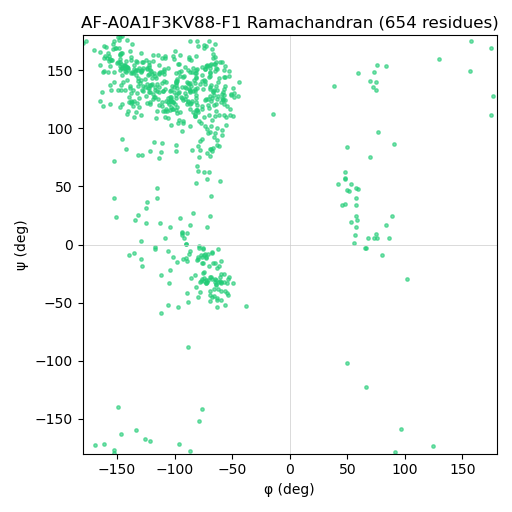1.00 94.00 147 ILE A CA 1
ATOM 1166 C C . ILE A 1 147 ? 2.904 6.607 6.519 1.00 94.00 147 ILE A C 1
ATOM 1168 O O . ILE A 1 147 ? 2.153 7.022 7.408 1.00 94.00 147 ILE A O 1
ATOM 1172 N N . ASN A 1 148 ? 3.893 5.754 6.777 1.00 89.44 148 ASN A N 1
ATOM 1173 C CA . ASN A 1 148 ? 4.188 5.301 8.132 1.00 89.44 148 ASN A CA 1
ATOM 1174 C C . ASN A 1 148 ? 4.197 6.453 9.157 1.00 89.44 148 ASN A C 1
ATOM 1176 O O . ASN A 1 148 ? 4.845 7.485 8.987 1.00 89.44 148 ASN A O 1
ATOM 1180 N N . CYS A 1 149 ? 3.424 6.249 10.224 1.00 83.88 149 CYS A N 1
ATOM 1181 C CA . CYS A 1 149 ? 3.127 7.197 11.299 1.00 83.88 149 CYS A CA 1
ATOM 1182 C C . CYS A 1 149 ? 2.312 8.473 10.971 1.00 83.88 149 CYS A C 1
ATOM 1184 O O . CYS A 1 149 ? 1.992 9.164 11.937 1.00 83.88 149 CYS A O 1
ATOM 1186 N N . SER A 1 150 ? 1.895 8.799 9.733 1.00 91.75 150 SER A N 1
ATOM 1187 C CA . SER A 1 150 ? 1.129 10.047 9.468 1.00 91.75 150 SER A CA 1
ATOM 1188 C C . SER A 1 150 ? 0.019 9.985 8.407 1.00 91.75 150 SER A C 1
ATOM 1190 O O . SER A 1 150 ? 0.096 9.236 7.438 1.00 91.75 150 SER A O 1
ATOM 1192 N N . LEU A 1 151 ? -0.981 10.856 8.585 1.00 95.75 151 LEU A N 1
ATOM 1193 C CA . LEU A 1 151 ? -2.090 11.161 7.678 1.00 95.75 151 LEU A CA 1
ATOM 1194 C C . LEU A 1 151 ? -2.085 12.662 7.351 1.00 95.75 151 LEU A C 1
ATOM 1196 O O . LEU A 1 151 ? -2.060 13.499 8.255 1.00 95.75 151 LEU A O 1
ATOM 1200 N N . ASN A 1 152 ? -2.175 12.998 6.068 1.00 95.62 152 ASN A N 1
ATOM 1201 C CA . ASN A 1 152 ? -2.387 14.349 5.561 1.00 95.62 152 ASN A CA 1
ATOM 1202 C C . ASN A 1 152 ? -3.730 14.426 4.826 1.00 95.62 152 ASN A C 1
ATOM 1204 O O . ASN A 1 152 ? -4.108 13.499 4.111 1.00 95.62 152 ASN A O 1
ATOM 1208 N N . PHE A 1 153 ? -4.404 15.563 4.969 1.00 96.62 153 PHE A N 1
ATOM 1209 C CA . PHE A 1 153 ? -5.687 15.887 4.355 1.00 96.62 153 PHE A CA 1
ATOM 1210 C C . PHE A 1 153 ? -5.494 17.147 3.509 1.00 96.62 153 PHE A C 1
ATOM 1212 O O . PHE A 1 153 ? -5.100 18.184 4.047 1.00 96.62 153 PHE A O 1
ATOM 1219 N N . TYR A 1 154 ? -5.764 17.074 2.208 1.00 94.69 154 TYR A N 1
ATOM 1220 C CA . TYR A 1 154 ? -5.609 18.180 1.261 1.00 94.69 154 TYR A CA 1
ATOM 1221 C C . TYR A 1 154 ? -6.927 18.499 0.549 1.00 94.69 154 TYR A C 1
ATOM 1223 O O . TYR A 1 154 ? -7.732 17.601 0.322 1.00 94.69 154 TYR A O 1
ATOM 1231 N N . GLN A 1 155 ? -7.104 19.749 0.121 1.00 93.81 155 GLN A N 1
ATOM 1232 C CA . GLN A 1 155 ? -8.085 20.138 -0.892 1.00 93.81 155 GLN A CA 1
ATOM 1233 C C . GLN A 1 155 ? -7.351 20.351 -2.221 1.00 93.81 155 GLN A C 1
ATOM 1235 O O . GLN A 1 155 ? -6.505 21.239 -2.329 1.00 93.81 155 GLN A O 1
ATOM 1240 N N . THR A 1 156 ? -7.657 19.548 -3.242 1.00 90.44 156 THR A N 1
ATOM 1241 C CA . THR A 1 156 ? -6.920 19.579 -4.519 1.00 90.44 156 THR A CA 1
ATOM 1242 C C . THR A 1 156 ? -7.281 20.778 -5.394 1.00 90.44 156 THR A C 1
ATOM 1244 O O . THR A 1 156 ? -6.455 21.242 -6.169 1.00 90.44 156 THR A O 1
ATOM 1247 N N . SER A 1 157 ? -8.475 21.358 -5.228 1.00 84.62 157 SER A N 1
ATOM 1248 C CA . SER A 1 157 ? -8.933 22.516 -6.017 1.00 84.62 157 SER A CA 1
ATOM 1249 C C . SER A 1 157 ? -8.168 23.824 -5.753 1.00 84.62 157 SER A C 1
ATOM 1251 O O . SER A 1 157 ? -8.435 24.826 -6.411 1.00 84.62 157 SER A O 1
ATOM 1253 N N . ASN A 1 158 ? -7.268 23.848 -4.767 1.00 78.44 158 ASN A N 1
ATOM 1254 C CA . ASN A 1 158 ? -6.381 24.972 -4.454 1.00 78.44 158 ASN A CA 1
ATOM 1255 C C . ASN A 1 158 ? -5.047 24.521 -3.815 1.00 78.44 158 ASN A C 1
ATOM 1257 O O . ASN A 1 158 ? -4.435 25.301 -3.085 1.00 78.44 158 ASN A O 1
ATOM 1261 N N . ASP A 1 159 ? -4.636 23.266 -4.053 1.00 77.38 159 ASP A N 1
ATOM 1262 C CA . ASP A 1 159 ? -3.420 22.616 -3.523 1.00 77.38 159 ASP A CA 1
ATOM 1263 C C . ASP A 1 159 ? -3.172 22.839 -2.007 1.00 77.38 159 ASP A C 1
ATOM 1265 O O . ASP A 1 159 ? -2.036 22.942 -1.536 1.00 77.38 159 ASP A O 1
ATOM 1269 N N . SER A 1 160 ? -4.246 22.931 -1.212 1.00 82.81 160 SER A N 1
ATOM 1270 C CA . SER A 1 160 ? -4.186 23.355 0.191 1.00 82.81 160 SER A CA 1
ATOM 1271 C C . SER A 1 160 ? -4.086 22.173 1.155 1.00 82.81 160 SER A C 1
ATOM 1273 O O . SER A 1 160 ? -4.938 21.286 1.142 1.00 82.81 160 SER A O 1
ATOM 1275 N N . LEU A 1 161 ? -3.085 22.171 2.043 1.00 87.81 161 LEU A N 1
ATOM 1276 C CA . LEU A 1 161 ? -3.029 21.254 3.188 1.00 87.81 161 LEU A CA 1
ATOM 1277 C C . LEU A 1 161 ? -4.034 21.712 4.257 1.00 87.81 161 LEU A C 1
ATOM 1279 O O . LEU A 1 161 ? -3.814 22.713 4.935 1.00 87.81 161 LEU A O 1
ATOM 1283 N N . LEU A 1 162 ? -5.110 20.948 4.433 1.00 91.12 162 LEU A N 1
ATOM 1284 C CA . LEU A 1 162 ? -6.158 21.208 5.422 1.00 91.12 162 LEU A CA 1
ATOM 1285 C C . LEU A 1 162 ? -5.724 20.785 6.832 1.00 91.12 162 LEU A C 1
ATOM 1287 O O . LEU A 1 162 ? -6.019 21.466 7.814 1.00 91.12 162 LEU A O 1
ATOM 1291 N N . LYS A 1 163 ? -5.046 19.634 6.940 1.00 92.44 163 LYS A N 1
ATOM 1292 C CA . LYS A 1 163 ? -4.583 19.066 8.212 1.00 92.44 163 LYS A CA 1
ATOM 1293 C C . LYS A 1 163 ? -3.471 18.036 7.998 1.00 92.44 163 LYS A C 1
ATOM 1295 O O . LYS A 1 163 ? -3.495 17.284 7.029 1.00 92.44 163 LYS A O 1
ATOM 1300 N N . SER A 1 164 ? -2.573 17.933 8.972 1.00 92.06 164 SER A N 1
ATOM 1301 C CA . SER A 1 164 ? -1.743 16.747 9.217 1.00 92.06 164 SER A CA 1
ATOM 1302 C C . SER A 1 164 ? -2.037 16.209 10.617 1.00 92.06 164 SER A C 1
ATOM 1304 O O . SER A 1 164 ? -2.222 17.006 11.539 1.00 92.06 164 SER A O 1
ATOM 1306 N N . VAL A 1 165 ? -2.042 14.885 10.787 1.00 93.31 165 VAL A N 1
ATOM 1307 C CA . VAL A 1 165 ? -2.050 14.193 12.092 1.00 93.31 165 VAL A CA 1
ATOM 1308 C C . VAL A 1 165 ? -1.183 12.935 12.030 1.00 93.31 165 VAL A C 1
ATOM 1310 O O . VAL A 1 165 ? -0.943 12.375 10.959 1.00 93.31 165 VAL A O 1
ATOM 1313 N N . SER A 1 166 ? -0.722 12.452 13.174 1.00 92.81 166 SER A N 1
ATOM 1314 C CA . SER A 1 166 ? -0.065 11.161 13.311 1.00 92.81 166 SER A CA 1
ATOM 1315 C C . SER A 1 166 ? -1.086 10.028 13.456 1.00 92.81 166 SER A C 1
ATOM 1317 O O . SER A 1 166 ? -2.174 10.208 14.005 1.00 92.81 166 SER A O 1
ATOM 1319 N N . LEU A 1 167 ? -0.719 8.815 13.028 1.00 93.81 167 LEU A N 1
ATOM 1320 C CA . LEU A 1 167 ? -1.530 7.609 13.271 1.00 93.81 167 LEU A CA 1
ATOM 1321 C C . LEU A 1 167 ? -1.724 7.351 14.780 1.00 93.81 167 LEU A C 1
ATOM 1323 O O . LEU A 1 167 ? -2.712 6.744 15.196 1.00 93.81 167 LEU A O 1
ATOM 1327 N N . GLN A 1 168 ? -0.800 7.835 15.619 1.00 91.25 168 GLN A N 1
ATOM 1328 C CA . GLN A 1 168 ? -0.960 7.784 17.069 1.00 91.25 168 GLN A CA 1
ATOM 1329 C C . GLN A 1 168 ? -2.065 8.737 17.540 1.00 91.25 168 GLN A C 1
ATOM 1331 O O . GLN A 1 168 ? -2.949 8.290 18.260 1.00 91.25 168 GLN A O 1
ATOM 1336 N N . ALA A 1 169 ? -2.074 10.001 17.105 1.00 92.19 169 ALA A N 1
ATOM 1337 C CA . ALA A 1 169 ? -3.108 10.965 17.491 1.00 92.19 169 ALA A CA 1
ATOM 1338 C C . ALA A 1 169 ? -4.494 10.657 16.887 1.00 92.19 169 ALA A C 1
ATOM 1340 O O . ALA A 1 169 ? -5.513 10.961 17.503 1.00 92.19 169 ALA A O 1
ATOM 1341 N N . PHE A 1 170 ? -4.548 9.996 15.724 1.00 95.56 170 PHE A N 1
ATOM 1342 C CA . PHE A 1 170 ? -5.792 9.474 15.139 1.00 95.56 170 PHE A CA 1
ATOM 1343 C C . PHE A 1 170 ? -6.438 8.371 16.002 1.00 95.56 170 PHE A C 1
ATOM 1345 O O . PHE A 1 170 ? -7.656 8.240 16.006 1.00 95.56 170 PHE A O 1
ATOM 1352 N N . SER A 1 171 ? -5.647 7.591 16.755 1.00 94.44 171 SER A N 1
ATOM 1353 C CA . SER A 1 171 ? -6.119 6.425 17.534 1.00 94.44 171 SER A CA 1
ATOM 1354 C C . SER A 1 171 ? -5.771 6.455 19.025 1.00 94.44 171 SER A C 1
ATOM 1356 O O . SER A 1 171 ? -5.823 5.422 19.693 1.00 94.44 171 SER A O 1
ATOM 1358 N N . ASP A 1 172 ? -5.446 7.628 19.567 1.00 90.69 172 ASP A N 1
ATOM 1359 C CA . ASP A 1 172 ? -5.084 7.820 20.978 1.00 90.69 172 ASP A CA 1
ATOM 1360 C C . ASP A 1 172 ? -6.161 7.283 21.938 1.00 90.69 172 ASP A C 1
ATOM 1362 O O . ASP A 1 172 ? -5.864 6.574 22.899 1.00 90.69 172 ASP A O 1
ATOM 1366 N N . SER A 1 173 ? -7.420 7.537 21.592 1.00 91.00 173 SER A N 1
ATOM 1367 C CA . SER A 1 173 ? -8.635 7.090 22.267 1.00 91.00 173 SER A CA 1
ATOM 1368 C C . SER A 1 173 ? -8.764 5.567 22.409 1.00 91.00 173 SER A C 1
ATOM 1370 O O . SER A 1 173 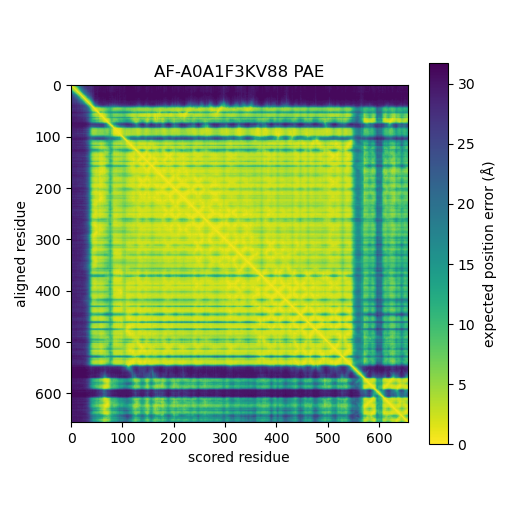? -9.394 5.110 23.357 1.00 91.00 173 SER A O 1
ATOM 1372 N N . LEU A 1 174 ? -8.130 4.771 21.537 1.00 92.94 174 LEU A N 1
ATOM 1373 C CA . LEU A 1 174 ? -8.126 3.304 21.630 1.00 92.94 174 LEU A CA 1
ATOM 1374 C C . LEU A 1 174 ? -7.132 2.767 22.681 1.00 92.94 174 LEU A C 1
ATOM 1376 O O . LEU A 1 174 ? -7.023 1.557 22.861 1.00 92.94 174 LEU A O 1
ATOM 1380 N N . GLY A 1 175 ? -6.346 3.630 23.340 1.00 90.62 175 GLY A N 1
ATOM 1381 C CA . GLY A 1 175 ? -5.375 3.233 24.371 1.00 90.62 175 GLY A CA 1
ATOM 1382 C C . GLY A 1 175 ? -4.173 2.426 23.857 1.00 90.62 175 GLY A C 1
ATOM 1383 O O . GLY A 1 175 ? -3.341 1.969 24.643 1.00 90.62 175 GLY A O 1
ATOM 1384 N N . LEU A 1 176 ? -4.046 2.246 22.538 1.00 90.62 176 LEU A N 1
ATOM 1385 C CA . LEU A 1 176 ? -2.994 1.441 21.921 1.00 90.62 176 LEU A CA 1
ATOM 1386 C C . LEU A 1 176 ? -1.634 2.154 22.012 1.00 90.62 176 LEU A C 1
ATOM 1388 O O . LEU A 1 176 ? -1.311 3.009 21.185 1.00 90.62 176 LEU A O 1
ATOM 1392 N N . ALA A 1 177 ? -0.806 1.758 22.982 1.00 85.88 177 ALA A N 1
ATOM 1393 C CA . ALA A 1 177 ? 0.572 2.244 23.144 1.00 85.88 177 ALA A CA 1
ATOM 1394 C C . ALA A 1 177 ? 1.578 1.625 22.146 1.00 85.88 177 ALA A C 1
ATOM 1396 O O . ALA A 1 177 ? 2.722 2.064 22.043 1.00 85.88 177 ALA A O 1
ATOM 1397 N N . ALA A 1 178 ? 1.191 0.584 21.405 1.00 87.94 178 ALA A N 1
ATOM 1398 C CA . ALA A 1 178 ? 2.059 -0.019 20.399 1.00 87.94 178 ALA A CA 1
ATOM 1399 C C . ALA A 1 178 ? 2.178 0.871 19.144 1.00 87.94 178 ALA A C 1
ATOM 1401 O O . ALA A 1 178 ? 1.273 1.640 18.818 1.00 87.94 178 ALA A O 1
ATOM 1402 N N . SER A 1 179 ? 3.311 0.798 18.444 1.00 86.38 179 SER A N 1
ATOM 1403 C CA . SER A 1 179 ? 3.618 1.691 17.316 1.00 86.38 179 SER A CA 1
ATOM 1404 C C . SER A 1 179 ? 2.756 1.412 16.093 1.00 86.38 179 SER A C 1
ATOM 1406 O O . SER A 1 179 ? 2.460 0.251 15.824 1.00 86.38 179 SER A O 1
ATOM 1408 N N . LYS A 1 180 ? 2.395 2.474 15.362 1.00 91.06 180 LYS A N 1
ATOM 1409 C CA . LYS A 1 180 ? 1.484 2.428 14.211 1.00 91.06 180 LYS A CA 1
ATOM 1410 C C . LYS A 1 180 ? 2.237 2.460 12.880 1.00 91.06 180 LYS A C 1
ATOM 1412 O O . LYS A 1 180 ? 3.107 3.318 12.707 1.00 91.06 180 LYS A O 1
ATOM 1417 N N . TYR A 1 181 ? 1.899 1.545 11.977 1.00 93.19 181 TYR A N 1
ATOM 1418 C CA . TYR A 1 181 ? 2.604 1.293 10.716 1.00 93.19 181 TYR A CA 1
ATOM 1419 C C . TYR A 1 181 ? 1.668 0.696 9.649 1.00 93.19 181 TYR A C 1
ATOM 1421 O O . TYR A 1 181 ? 0.515 0.393 9.949 1.00 93.19 181 TYR A O 1
ATOM 1429 N N . ASP A 1 182 ? 2.153 0.574 8.417 1.00 95.81 182 ASP A N 1
ATOM 1430 C CA . ASP A 1 182 ? 1.461 0.049 7.235 1.00 95.81 182 ASP A CA 1
ATOM 1431 C C . ASP A 1 182 ? 0.047 0.634 7.004 1.00 95.81 182 ASP A C 1
ATOM 1433 O O . ASP A 1 182 ? -0.956 -0.091 7.034 1.00 95.81 182 ASP A O 1
ATOM 1437 N N . PRO A 1 183 ? -0.092 1.954 6.775 1.00 97.62 183 PRO A N 1
ATOM 1438 C CA . PRO A 1 183 ? -1.389 2.543 6.492 1.00 97.62 183 PRO A CA 1
ATOM 1439 C C . PRO A 1 183 ? -1.887 2.244 5.079 1.00 97.62 183 PRO A C 1
ATOM 1441 O O . PRO A 1 183 ? -1.145 2.313 4.097 1.00 97.62 183 PRO A O 1
ATOM 1444 N N . LYS A 1 184 ? -3.191 2.000 4.980 1.00 98.44 184 LYS A N 1
ATOM 1445 C CA . LYS A 1 184 ? -3.999 1.998 3.763 1.00 98.44 184 LYS A CA 1
ATOM 1446 C C . LYS A 1 184 ? -5.142 2.989 3.943 1.00 98.44 184 LYS A C 1
ATOM 1448 O O . LYS A 1 184 ? -5.803 2.986 4.981 1.00 98.44 184 LYS A O 1
ATOM 1453 N N . VAL A 1 185 ? -5.388 3.818 2.937 1.00 98.50 185 VAL A N 1
ATOM 1454 C CA . VAL A 1 185 ? -6.561 4.699 2.886 1.00 98.50 185 VAL A CA 1
ATOM 1455 C C . VAL A 1 185 ? -7.351 4.413 1.612 1.00 98.50 185 VAL A C 1
ATOM 1457 O O . VAL A 1 185 ? -6.768 4.053 0.592 1.00 98.50 185 VAL A O 1
ATOM 1460 N N . LEU A 1 186 ? -8.674 4.529 1.686 1.00 97.69 186 LEU A N 1
ATOM 1461 C CA . LEU A 1 186 ? -9.596 4.223 0.593 1.00 97.69 186 LEU A CA 1
ATOM 1462 C C . LEU A 1 186 ? -10.774 5.201 0.630 1.00 97.69 186 LEU A C 1
ATOM 1464 O O . LEU A 1 186 ? -11.283 5.511 1.707 1.00 97.69 186 LEU A O 1
ATOM 1468 N N . TYR A 1 187 ? -11.218 5.668 -0.537 1.00 98.38 187 TYR A N 1
ATOM 1469 C CA . TYR A 1 187 ? -12.485 6.380 -0.704 1.00 98.38 187 TYR A CA 1
ATOM 1470 C C . TYR A 1 187 ? -13.509 5.439 -1.343 1.00 98.38 187 TYR A C 1
ATOM 1472 O O . TYR A 1 187 ? -13.242 4.829 -2.379 1.00 98.38 187 TYR A O 1
ATOM 1480 N N . ASP A 1 188 ? -14.667 5.311 -0.701 1.00 97.50 188 ASP A N 1
ATOM 1481 C CA . ASP A 1 188 ? -15.803 4.531 -1.171 1.00 97.50 188 ASP A CA 1
ATOM 1482 C C . ASP A 1 188 ? -16.805 5.472 -1.870 1.00 97.50 188 ASP A C 1
ATOM 1484 O O . ASP A 1 188 ? -17.535 6.210 -1.194 1.00 97.50 188 ASP A O 1
ATOM 1488 N N . PRO A 1 189 ? -16.878 5.462 -3.216 1.00 95.19 189 PRO A N 1
ATOM 1489 C CA . PRO A 1 189 ? -17.773 6.342 -3.962 1.00 95.19 189 PRO A CA 1
ATOM 1490 C C . PRO A 1 189 ? -19.252 5.969 -3.794 1.00 95.19 189 PRO A C 1
ATOM 1492 O O . PRO A 1 189 ? -20.109 6.805 -4.064 1.00 95.19 189 PRO A O 1
ATOM 1495 N N . SER A 1 190 ? -19.570 4.745 -3.345 1.00 94.38 190 SER A N 1
ATOM 1496 C CA . SER A 1 190 ? -20.960 4.302 -3.140 1.00 94.38 190 SER A CA 1
ATOM 1497 C C . SER A 1 190 ? -21.600 4.914 -1.891 1.00 94.38 190 SER A C 1
ATOM 1499 O O . SER A 1 190 ? -22.821 5.038 -1.815 1.00 94.38 190 SER A O 1
ATOM 1501 N N . THR A 1 191 ? -20.776 5.328 -0.925 1.00 95.75 191 THR A N 1
ATOM 1502 C CA . THR A 1 191 ? -21.209 5.943 0.338 1.00 95.75 191 THR A CA 1
ATOM 1503 C C . THR A 1 191 ? -20.728 7.389 0.513 1.00 95.75 191 THR A C 1
ATOM 1505 O O . THR A 1 191 ? -21.115 8.026 1.493 1.00 95.75 191 THR A O 1
ATOM 1508 N N . ASP A 1 192 ? -19.919 7.905 -0.425 1.00 97.25 192 ASP A N 1
ATOM 1509 C CA . ASP A 1 192 ? -19.179 9.178 -0.348 1.00 97.25 192 ASP A CA 1
ATOM 1510 C C . ASP A 1 192 ? -18.383 9.304 0.965 1.00 97.25 192 ASP A C 1
ATOM 1512 O O . ASP A 1 192 ? -18.471 10.296 1.681 1.00 97.25 192 ASP A O 1
ATOM 1516 N N . ARG A 1 193 ? -17.642 8.258 1.3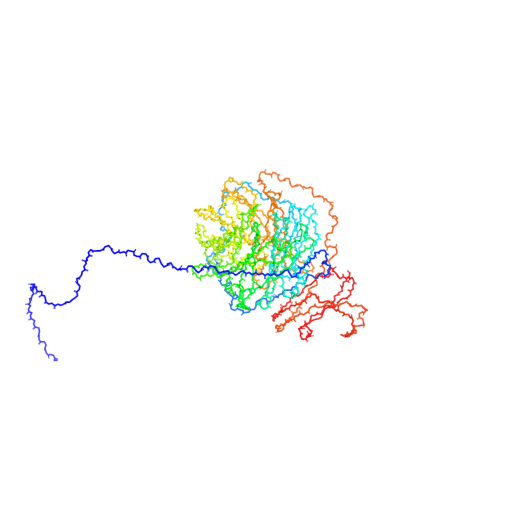45 1.00 97.94 193 ARG A N 1
ATOM 1517 C CA . ARG A 1 193 ? -16.937 8.184 2.639 1.00 97.94 193 ARG A CA 1
ATOM 1518 C C . ARG A 1 193 ? -15.543 7.589 2.508 1.00 97.94 193 ARG A C 1
ATOM 1520 O O . ARG A 1 193 ? -15.183 7.006 1.491 1.00 97.94 193 ARG A O 1
ATOM 1527 N N . PHE A 1 194 ? -14.750 7.738 3.562 1.00 98.81 194 PHE A N 1
ATOM 1528 C CA . PHE A 1 194 ? -13.376 7.258 3.624 1.00 98.81 194 PHE A CA 1
ATOM 1529 C C . PHE A 1 194 ? -13.209 6.137 4.652 1.00 98.81 194 PHE A C 1
ATOM 1531 O O . PHE A 1 194 ? -13.845 6.131 5.709 1.00 98.81 194 PHE A O 1
ATOM 1538 N N . ILE A 1 195 ? -12.295 5.217 4.352 1.00 98.81 195 ILE A N 1
ATOM 1539 C CA . ILE A 1 195 ? -11.834 4.151 5.240 1.00 98.81 195 ILE A CA 1
ATOM 1540 C C . ILE A 1 195 ? -10.320 4.298 5.416 1.00 98.81 195 ILE A C 1
ATOM 1542 O O . ILE A 1 195 ? -9.589 4.552 4.457 1.00 98.81 195 ILE A O 1
ATOM 1546 N N . VAL A 1 196 ? -9.849 4.130 6.648 1.00 98.75 196 VAL A N 1
ATOM 1547 C CA . VAL A 1 196 ? -8.431 4.109 7.025 1.00 98.75 196 VAL A CA 1
ATOM 1548 C C . VAL A 1 196 ? -8.163 2.799 7.760 1.00 98.75 196 VAL A C 1
ATOM 1550 O O . VAL A 1 196 ? -8.864 2.479 8.716 1.00 98.75 196 VAL A O 1
ATOM 1553 N N . VAL A 1 197 ? -7.151 2.045 7.338 1.00 98.81 197 VAL A N 1
ATOM 1554 C CA . VAL A 1 197 ? -6.695 0.809 7.995 1.00 98.81 197 VAL A CA 1
ATOM 1555 C C . VAL A 1 197 ? -5.195 0.906 8.240 1.00 98.81 197 VAL A C 1
ATOM 1557 O O . VAL A 1 197 ? -4.468 1.349 7.358 1.00 98.81 197 VAL A O 1
ATOM 1560 N N . TYR A 1 198 ? -4.714 0.503 9.413 1.00 98.31 198 TYR A N 1
ATOM 1561 C CA . TYR A 1 198 ? -3.277 0.384 9.692 1.00 98.31 198 TYR A CA 1
ATOM 1562 C C . TYR A 1 198 ? -2.996 -0.579 10.843 1.00 98.31 198 TYR A C 1
ATOM 1564 O O . TYR A 1 198 ? -3.887 -0.945 11.611 1.00 98.31 198 TYR A O 1
ATOM 1572 N N . LEU A 1 199 ? -1.739 -0.988 10.975 1.00 97.50 199 LEU A N 1
ATOM 1573 C CA . LEU A 1 199 ? -1.299 -1.953 11.972 1.00 97.50 199 LEU A CA 1
ATOM 1574 C C . LEU A 1 199 ? -0.740 -1.274 13.223 1.00 97.50 199 LEU A C 1
ATOM 1576 O O . LEU A 1 199 ? -0.289 -0.127 13.203 1.00 97.50 199 LEU A O 1
ATOM 1580 N N . SER A 1 200 ? -0.790 -1.992 14.342 1.00 94.94 200 SER A N 1
ATOM 1581 C CA . SER A 1 200 ? -0.342 -1.535 15.654 1.00 94.94 200 SER A CA 1
ATOM 1582 C C . SER A 1 200 ? 0.370 -2.670 16.387 1.00 94.94 200 SER A C 1
ATOM 1584 O O . SER A 1 200 ? -0.279 -3.639 16.755 1.00 94.94 200 SER A O 1
ATOM 1586 N N . GLY A 1 201 ? 1.674 -2.540 16.654 1.00 90.75 201 GLY A N 1
ATOM 1587 C CA . GLY A 1 201 ? 2.477 -3.550 17.369 1.00 90.75 201 GLY A CA 1
ATOM 1588 C C . GLY A 1 201 ? 3.025 -4.713 16.523 1.00 90.75 201 GLY A C 1
ATOM 1589 O O . GLY A 1 201 ? 2.462 -5.076 15.496 1.00 90.75 201 GLY A O 1
ATOM 1590 N N . PHE A 1 202 ? 4.144 -5.290 16.984 1.00 86.31 202 PHE A N 1
ATOM 1591 C CA . PHE A 1 202 ? 5.003 -6.243 16.247 1.00 86.31 202 PHE A CA 1
ATOM 1592 C C . PHE A 1 202 ? 5.219 -7.576 17.004 1.00 86.31 202 PHE A C 1
ATOM 1594 O O . PHE A 1 202 ? 6.318 -8.129 17.019 1.00 86.31 202 PHE A O 1
ATOM 1601 N N . ASN A 1 203 ? 4.228 -8.010 17.782 1.00 89.19 203 ASN A N 1
ATOM 1602 C CA . ASN A 1 203 ? 4.192 -9.296 18.493 1.00 89.19 203 ASN A CA 1
ATOM 1603 C C . ASN A 1 203 ? 2.757 -9.576 18.950 1.00 89.19 203 ASN A C 1
ATOM 1605 O O . ASN A 1 203 ? 2.003 -8.626 19.170 1.00 89.19 203 ASN A O 1
ATOM 1609 N N . ASP A 1 204 ? 2.420 -10.850 19.127 1.00 89.69 204 ASP A N 1
ATOM 1610 C CA . ASP A 1 204 ? 1.121 -11.352 19.606 1.00 89.69 204 ASP A CA 1
ATOM 1611 C C . ASP A 1 204 ? 0.479 -10.494 20.711 1.00 89.69 204 ASP A C 1
ATOM 1613 O O . ASP A 1 204 ? -0.629 -9.991 20.546 1.00 89.69 204 ASP A O 1
ATOM 1617 N N . SER A 1 205 ? 1.210 -10.215 21.793 1.00 90.81 205 SER A N 1
ATOM 1618 C CA . SER A 1 205 ? 0.706 -9.490 22.968 1.00 90.81 205 SER A CA 1
ATOM 1619 C C . SER A 1 205 ? 0.374 -8.009 22.727 1.00 90.81 205 SER A C 1
ATOM 1621 O O . SER A 1 205 ? -0.155 -7.346 23.618 1.00 90.81 205 SER A O 1
ATOM 1623 N N . THR A 1 206 ? 0.706 -7.463 21.552 1.00 92.19 206 THR A N 1
ATOM 1624 C CA . THR A 1 206 ? 0.469 -6.050 21.202 1.00 92.19 206 THR A CA 1
ATOM 1625 C C . THR A 1 206 ? -0.114 -5.823 19.805 1.00 92.19 206 THR A C 1
ATOM 1627 O O . THR A 1 206 ? -0.480 -4.686 19.499 1.00 92.19 206 THR A O 1
ATOM 1630 N N . SER A 1 207 ? -0.215 -6.862 18.969 1.00 96.12 207 SER A N 1
ATOM 1631 C CA . SER A 1 207 ? -0.637 -6.759 17.570 1.00 96.12 207 SER A CA 1
ATOM 1632 C C . SER A 1 207 ? -2.139 -6.488 17.455 1.00 96.12 207 SER A C 1
ATOM 1634 O O . SER A 1 207 ? -2.959 -7.231 17.992 1.00 96.12 207 SER A O 1
ATOM 1636 N N . ASN A 1 208 ? -2.502 -5.417 16.752 1.00 97.44 208 ASN A N 1
ATOM 1637 C CA . ASN A 1 208 ? -3.878 -5.011 16.467 1.00 97.44 208 ASN A CA 1
ATOM 1638 C C . ASN A 1 208 ? -3.966 -4.424 15.049 1.00 97.44 208 ASN A C 1
ATOM 1640 O O . ASN A 1 208 ? -3.022 -3.776 14.592 1.00 97.44 208 ASN A O 1
ATOM 1644 N N . ILE A 1 209 ? -5.117 -4.584 14.394 1.00 98.44 209 ILE A N 1
ATOM 1645 C CA . ILE A 1 209 ? -5.474 -3.868 13.160 1.00 98.44 209 ILE A CA 1
ATOM 1646 C C . ILE A 1 209 ? -6.430 -2.744 13.553 1.00 98.44 209 ILE A C 1
ATOM 1648 O O . ILE A 1 209 ? -7.524 -3.013 14.047 1.00 98.44 209 ILE A O 1
ATOM 1652 N N . VAL A 1 210 ? -6.029 -1.493 13.351 1.00 98.44 210 VAL A N 1
ATOM 1653 C CA . VAL A 1 210 ? -6.898 -0.330 13.557 1.00 98.44 210 VAL A CA 1
ATOM 1654 C C . VAL A 1 210 ? -7.690 -0.076 12.279 1.00 98.44 210 VAL A C 1
ATOM 1656 O O . VAL A 1 210 ? -7.107 -0.023 11.197 1.00 98.44 210 VAL A O 1
ATOM 1659 N N . ILE A 1 211 ? -9.003 0.111 12.413 1.00 98.56 211 ILE A N 1
ATOM 1660 C CA . ILE A 1 211 ? -9.896 0.557 11.341 1.00 98.56 211 ILE A CA 1
ATOM 1661 C C . ILE A 1 211 ? -10.586 1.849 11.784 1.00 98.56 211 ILE A C 1
ATOM 1663 O O . ILE A 1 211 ? -11.143 1.921 12.881 1.00 98.56 211 ILE A O 1
ATOM 1667 N N . GLY A 1 212 ? -10.570 2.853 10.910 1.00 98.31 212 GLY A N 1
ATOM 1668 C CA . GLY A 1 212 ? -11.391 4.052 10.992 1.00 98.31 212 GLY A CA 1
ATOM 1669 C C . GLY A 1 212 ? -12.337 4.150 9.797 1.00 98.31 212 GLY A C 1
ATOM 1670 O O . GLY A 1 212 ? -11.903 4.016 8.655 1.00 98.31 212 GLY A O 1
ATOM 1671 N N . PHE A 1 213 ? -13.610 4.443 10.055 1.00 98.62 213 PHE A N 1
ATOM 1672 C CA . PHE A 1 213 ? -14.618 4.773 9.039 1.00 98.62 213 PHE A CA 1
ATOM 1673 C C . PHE A 1 213 ? -15.079 6.224 9.224 1.00 98.62 213 PHE A C 1
ATOM 1675 O O . PHE A 1 213 ? -15.397 6.607 10.352 1.00 98.62 213 PHE A O 1
ATOM 1682 N N . SER A 1 214 ? -15.134 7.041 8.166 1.00 98.56 214 SER A N 1
ATOM 1683 C CA . SER A 1 214 ? -15.575 8.437 8.301 1.00 98.56 214 SER A CA 1
ATOM 1684 C C . SER A 1 214 ? -17.091 8.539 8.519 1.00 98.56 214 SER A C 1
ATOM 1686 O O . SER A 1 214 ? -17.890 7.850 7.876 1.00 98.56 214 SER A O 1
ATOM 1688 N N . ASP A 1 215 ? -17.503 9.423 9.429 1.00 96.00 215 ASP A N 1
ATOM 1689 C CA . ASP A 1 215 ? -18.911 9.646 9.802 1.00 96.00 215 ASP A CA 1
ATOM 1690 C C . ASP A 1 215 ? -19.675 10.460 8.729 1.00 96.00 215 ASP A C 1
ATOM 1692 O O . ASP A 1 215 ? -20.906 10.464 8.685 1.00 96.00 215 ASP A O 1
ATOM 1696 N N . SER A 1 216 ? -18.941 11.110 7.815 1.00 96.81 216 SER A N 1
ATOM 1697 C CA . SER A 1 216 ? -19.457 11.857 6.658 1.00 96.81 216 SER A CA 1
ATOM 1698 C C . SER A 1 216 ? -18.447 11.892 5.497 1.00 96.81 216 SER A C 1
ATOM 1700 O O . SER A 1 216 ? -17.333 11.371 5.626 1.00 96.81 216 SER A O 1
ATOM 1702 N N . SER A 1 217 ? -18.811 12.560 4.397 1.00 96.69 217 SER A N 1
ATOM 1703 C CA . SER A 1 217 ? -17.928 12.856 3.259 1.00 96.69 217 SER A CA 1
ATOM 1704 C C . SER A 1 217 ? -16.889 13.949 3.516 1.00 96.69 217 SER A C 1
ATOM 1706 O O . SER A 1 217 ? -15.980 14.138 2.708 1.00 96.69 217 SER A O 1
ATOM 1708 N N . ASN A 1 218 ? -16.969 14.645 4.657 1.00 96.81 218 ASN A N 1
ATOM 1709 C CA . ASN A 1 218 ? -15.889 15.489 5.153 1.00 96.81 218 ASN A CA 1
ATOM 1710 C C . ASN A 1 218 ? -14.991 14.672 6.107 1.00 96.81 218 ASN A C 1
ATOM 1712 O O . ASN A 1 218 ? -15.363 14.464 7.268 1.00 96.81 218 ASN A O 1
ATOM 1716 N N . PRO A 1 219 ? -13.789 14.250 5.675 1.00 96.81 219 PRO A N 1
ATOM 1717 C CA . PRO A 1 219 ? -12.899 13.428 6.488 1.00 96.81 219 PRO A CA 1
ATOM 1718 C C . PRO A 1 219 ? -12.189 14.211 7.604 1.00 96.81 219 PRO A C 1
ATOM 1720 O O . PRO A 1 219 ? -11.489 13.601 8.407 1.00 96.81 219 PRO A O 1
ATOM 1723 N N . LEU A 1 220 ? -12.370 15.537 7.700 1.00 96.81 220 LEU A N 1
ATOM 1724 C CA . LEU A 1 220 ? -11.930 16.326 8.859 1.00 96.81 220 LEU A CA 1
ATOM 1725 C C . LEU A 1 220 ? -12.891 16.220 10.061 1.00 96.81 220 LEU A C 1
ATOM 1727 O O . LEU A 1 220 ? -12.568 16.699 11.150 1.00 96.81 220 LEU A O 1
ATOM 1731 N N . GLY A 1 221 ? -14.078 15.638 9.860 1.00 96.12 221 GLY A N 1
ATOM 1732 C CA . GLY A 1 221 ? -15.067 15.413 10.909 1.00 96.12 221 GLY A CA 1
ATOM 1733 C C . GLY A 1 221 ? -14.749 14.203 11.791 1.00 96.12 221 GLY A C 1
ATOM 1734 O O . GLY A 1 221 ? -13.591 13.823 11.983 1.00 96.12 221 GLY A O 1
ATOM 1735 N N . ALA A 1 222 ? -15.809 13.597 12.329 1.00 96.81 222 ALA A N 1
ATOM 1736 C CA . ALA A 1 222 ? -15.725 12.402 13.156 1.00 96.81 222 ALA A CA 1
ATOM 1737 C C . ALA A 1 222 ? -15.412 11.130 12.346 1.00 96.81 222 ALA A C 1
ATOM 1739 O O . ALA A 1 222 ? -15.793 10.984 11.182 1.00 96.81 222 ALA A O 1
ATOM 1740 N N . TRP A 1 223 ? -14.755 10.191 13.019 1.00 98.19 223 TRP A N 1
ATOM 1741 C CA . TRP A 1 223 ? -14.435 8.843 12.568 1.00 98.19 223 TRP A CA 1
ATOM 1742 C C . TRP A 1 223 ? -14.853 7.830 13.630 1.00 98.19 223 TRP A C 1
ATOM 1744 O O . TRP A 1 223 ? -14.619 8.052 14.820 1.00 98.19 223 TRP A O 1
ATOM 1754 N N . ASN A 1 224 ? -15.423 6.709 13.197 1.00 97.94 224 ASN A N 1
ATOM 1755 C CA . ASN A 1 224 ? -15.754 5.557 14.033 1.00 97.94 224 ASN A CA 1
ATOM 1756 C C . ASN A 1 224 ? -14.541 4.626 14.075 1.00 97.94 224 ASN A C 1
ATOM 1758 O O . ASN A 1 224 ? -14.067 4.207 13.016 1.00 97.94 224 ASN A O 1
ATOM 1762 N N . LEU A 1 225 ? -14.023 4.335 15.271 1.00 97.88 225 LEU A N 1
ATOM 1763 C CA . LEU A 1 225 ? -12.749 3.645 15.467 1.00 97.88 225 LEU A CA 1
ATOM 1764 C C . LEU A 1 225 ? -12.910 2.273 16.127 1.00 97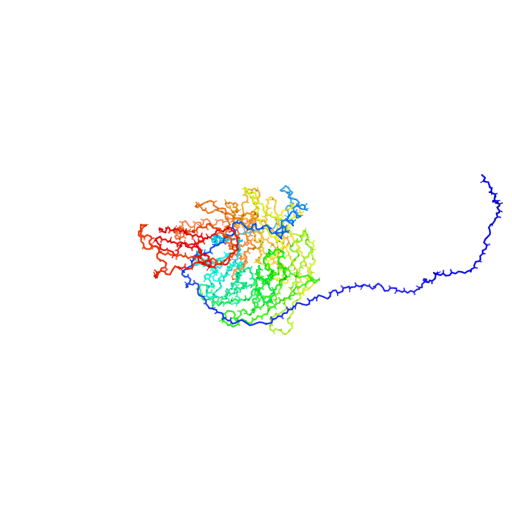.88 225 LEU A C 1
ATOM 1766 O O . LEU A 1 225 ? -13.630 2.108 17.118 1.00 97.88 225 LEU A O 1
ATOM 1770 N N . TYR A 1 226 ? -12.150 1.314 15.598 1.00 98.00 226 TYR A N 1
ATOM 1771 C CA . TYR A 1 226 ? -12.149 -0.088 16.001 1.00 98.00 226 TYR A CA 1
ATOM 1772 C C . TYR A 1 226 ? -10.719 -0.648 15.983 1.00 98.00 226 TYR A C 1
ATOM 1774 O O . TYR A 1 226 ? -9.954 -0.360 15.063 1.00 98.00 226 TYR A O 1
ATOM 1782 N N . ALA A 1 227 ? -10.373 -1.494 16.952 1.00 97.19 227 ALA A N 1
ATOM 1783 C CA . ALA A 1 227 ? -9.177 -2.333 16.941 1.00 97.19 227 ALA A CA 1
ATOM 1784 C C . ALA A 1 227 ? -9.572 -3.817 16.894 1.00 97.19 227 ALA A C 1
ATOM 1786 O O . ALA A 1 227 ? -10.182 -4.335 17.833 1.00 97.19 227 ALA A O 1
ATOM 1787 N N . LEU A 1 228 ? -9.220 -4.489 15.797 1.00 96.94 228 LEU A N 1
ATOM 1788 C CA . LEU A 1 228 ? -9.332 -5.939 15.624 1.00 96.94 228 LEU A CA 1
ATOM 1789 C C . LEU A 1 228 ? -8.064 -6.622 16.175 1.00 96.94 228 LEU A C 1
ATOM 1791 O O . LEU A 1 228 ? -6.974 -6.050 16.068 1.00 96.94 228 LEU A O 1
ATOM 1795 N N . PRO A 1 229 ? -8.164 -7.854 16.709 1.00 96.00 229 PRO A N 1
ATOM 1796 C CA . PRO A 1 229 ? -7.008 -8.584 17.222 1.00 96.00 229 PRO A CA 1
ATOM 1797 C C . PRO A 1 229 ? -6.031 -8.955 16.098 1.00 96.00 229 PRO A C 1
ATOM 1799 O O . PRO A 1 229 ? -6.429 -9.531 15.085 1.00 96.00 229 PRO A O 1
ATOM 1802 N N . GLY A 1 230 ? -4.743 -8.667 16.299 1.00 96.06 230 GLY A N 1
ATOM 1803 C CA . GLY A 1 230 ? -3.665 -9.051 15.382 1.00 96.06 230 GLY A CA 1
ATOM 1804 C C . GLY A 1 230 ? -3.191 -10.502 15.536 1.00 96.06 230 GLY A C 1
ATOM 1805 O O . GLY A 1 230 ? -2.539 -11.009 14.625 1.00 96.06 230 GLY A O 1
ATOM 1806 N N . ASP A 1 231 ? -3.576 -11.175 16.628 1.00 96.19 231 ASP A N 1
ATOM 1807 C CA . ASP A 1 231 ? -3.601 -12.641 16.754 1.00 96.19 231 ASP A CA 1
ATOM 1808 C C . ASP A 1 231 ? -5.063 -13.136 16.855 1.00 96.19 231 ASP A C 1
ATOM 1810 O O . ASP A 1 231 ? -5.578 -13.376 17.952 1.00 96.19 231 ASP A O 1
ATOM 1814 N N . PRO A 1 232 ? -5.798 -13.252 15.735 1.00 95.75 232 PRO A N 1
ATOM 1815 C CA . PRO A 1 232 ? -7.200 -13.671 15.764 1.00 95.75 232 PRO A CA 1
ATOM 1816 C C . PRO A 1 232 ? -7.396 -15.181 15.972 1.00 95.75 232 PRO A C 1
ATOM 1818 O O . PRO A 1 232 ? -8.531 -15.633 16.171 1.00 95.75 232 PRO A O 1
ATOM 1821 N N . LEU A 1 233 ? -6.310 -15.959 15.914 1.00 96.12 233 LEU A N 1
ATOM 1822 C CA . LEU A 1 233 ? -6.304 -17.410 16.104 1.00 96.12 233 LEU A CA 1
ATOM 1823 C C . LEU A 1 233 ? -5.820 -17.823 17.505 1.00 96.12 233 LEU A C 1
ATOM 1825 O O . LEU A 1 233 ? -6.026 -18.974 17.883 1.00 96.12 233 LEU A O 1
ATOM 1829 N N . LEU A 1 234 ? -5.263 -16.883 18.280 1.00 95.06 234 LEU A N 1
ATOM 1830 C CA . LEU A 1 234 ? -4.642 -17.095 19.593 1.00 95.06 234 LEU A CA 1
ATOM 1831 C C . LEU A 1 234 ? -3.489 -18.110 19.521 1.00 95.06 234 LEU A C 1
ATOM 1833 O O . LEU A 1 234 ? -3.344 -18.975 20.385 1.00 95.06 234 LEU A O 1
ATOM 1837 N N . ASP A 1 235 ? -2.695 -18.024 18.451 1.00 93.81 235 ASP A N 1
ATOM 1838 C CA . ASP A 1 235 ? -1.697 -19.024 18.068 1.00 93.81 235 ASP A CA 1
ATOM 1839 C C . ASP A 1 235 ? -0.236 -18.531 18.183 1.00 93.81 235 ASP A C 1
ATOM 1841 O O . ASP A 1 235 ? 0.666 -19.130 17.587 1.00 93.81 235 ASP A O 1
ATOM 1845 N N . THR A 1 236 ? -0.022 -17.457 18.956 1.00 94.12 236 THR A N 1
ATOM 1846 C CA . THR A 1 236 ? 1.236 -16.707 19.163 1.00 94.12 236 THR A CA 1
ATOM 1847 C C . THR A 1 236 ? 1.800 -16.141 17.859 1.00 94.12 236 THR A C 1
ATOM 1849 O O . THR A 1 236 ? 2.981 -16.285 17.516 1.00 94.12 236 THR A O 1
ATOM 1852 N N . SER A 1 237 ? 0.913 -15.501 17.093 1.00 95.12 237 SER A N 1
ATOM 1853 C CA . SER A 1 237 ? 1.259 -14.763 15.879 1.00 95.12 237 SER A CA 1
ATOM 1854 C C . SER A 1 237 ? 1.009 -13.264 15.988 1.00 95.12 237 SER A C 1
ATOM 1856 O O . SER A 1 237 ? 0.309 -12.790 16.870 1.00 95.12 237 SER A O 1
ATOM 1858 N N . TRP A 1 238 ? 1.601 -12.496 15.081 1.00 95.50 238 TRP A N 1
ATOM 1859 C CA . TRP A 1 238 ? 1.282 -11.088 14.883 1.00 95.50 238 TRP A CA 1
ATOM 1860 C C . TRP A 1 238 ? 0.968 -10.808 13.420 1.00 95.50 238 TRP A C 1
ATOM 1862 O O . TRP A 1 238 ? 1.441 -11.501 12.519 1.00 95.50 238 TRP A O 1
ATOM 1872 N N . THR A 1 239 ? 0.144 -9.793 13.210 1.00 96.69 239 THR A N 1
ATOM 1873 C CA . THR A 1 239 ? -0.340 -9.362 11.903 1.00 96.69 239 THR A CA 1
ATOM 1874 C C . THR A 1 239 ? 0.628 -8.366 11.258 1.00 96.69 239 THR A C 1
ATOM 1876 O O . THR A 1 239 ? 1.041 -7.419 11.921 1.00 96.69 239 THR A O 1
ATOM 1879 N N . ASP A 1 240 ? 0.938 -8.567 9.972 1.00 95.44 240 ASP A N 1
ATOM 1880 C CA . ASP A 1 240 ? 1.866 -7.764 9.155 1.00 95.44 240 ASP A CA 1
ATOM 1881 C C . ASP A 1 240 ? 1.382 -7.614 7.696 1.00 95.44 240 ASP A C 1
ATOM 1883 O O . ASP A 1 240 ? 0.699 -8.505 7.179 1.00 95.44 240 ASP A O 1
ATOM 1887 N N . PHE A 1 241 ? 1.785 -6.531 7.018 1.00 94.44 241 PHE A N 1
ATOM 1888 C CA . PHE A 1 241 ? 1.503 -6.217 5.607 1.00 94.44 241 PHE A CA 1
ATOM 1889 C C . PHE A 1 241 ? 0.014 -6.338 5.201 1.00 94.44 241 PHE A C 1
ATOM 1891 O O . PHE A 1 241 ? -0.404 -7.369 4.658 1.00 94.44 241 PHE A O 1
ATOM 1898 N N . PRO A 1 242 ? -0.802 -5.291 5.428 1.00 97.62 242 PRO A N 1
ATOM 1899 C CA . PRO A 1 242 ? -2.204 -5.259 5.053 1.00 97.62 242 PRO A CA 1
ATOM 1900 C C . PRO A 1 242 ? -2.402 -4.904 3.572 1.00 97.62 242 PRO A C 1
ATOM 1902 O O . PRO A 1 242 ? -1.665 -4.096 3.004 1.00 97.62 242 PRO A O 1
ATOM 1905 N N . ALA A 1 243 ? -3.470 -5.412 2.961 1.00 98.38 243 ALA A N 1
ATOM 1906 C CA . ALA A 1 243 ? -4.058 -4.837 1.749 1.00 98.38 243 ALA A CA 1
ATOM 1907 C C . ALA A 1 243 ? -5.591 -4.820 1.855 1.00 98.38 243 ALA A C 1
ATOM 1909 O O . ALA A 1 243 ? -6.174 -5.665 2.535 1.00 98.38 243 ALA A O 1
ATOM 1910 N N . ILE A 1 244 ? -6.237 -3.827 1.231 1.00 98.69 244 ILE A N 1
ATOM 1911 C CA . ILE A 1 244 ? -7.679 -3.582 1.387 1.00 98.69 244 ILE A CA 1
ATOM 1912 C C . ILE A 1 244 ? -8.385 -3.327 0.057 1.00 98.69 244 ILE A C 1
ATOM 1914 O O . ILE A 1 244 ? -7.800 -2.756 -0.859 1.00 98.69 244 ILE A O 1
ATOM 1918 N N . ALA A 1 245 ? -9.659 -3.709 -0.004 1.00 98.31 245 ALA A N 1
ATOM 1919 C CA . ALA A 1 245 ? -10.612 -3.333 -1.049 1.00 98.31 245 ALA A CA 1
ATOM 1920 C C . ALA A 1 245 ? -12.037 -3.317 -0.465 1.00 98.31 245 ALA A C 1
ATOM 1922 O O . ALA A 1 245 ? -12.258 -3.815 0.640 1.00 98.31 245 ALA A O 1
ATOM 1923 N N . VAL A 1 246 ? -13.010 -2.784 -1.206 1.00 98.00 246 VAL A N 1
ATOM 1924 C CA . VAL A 1 246 ? -14.436 -2.830 -0.837 1.00 98.00 246 VAL A CA 1
ATOM 1925 C C . VAL A 1 246 ? -15.273 -3.501 -1.925 1.00 98.00 246 VAL A C 1
ATOM 1927 O O . VAL A 1 246 ? -14.981 -3.359 -3.112 1.00 98.00 246 VAL A O 1
ATOM 1930 N N . SER A 1 247 ? -16.321 -4.209 -1.508 1.00 97.50 247 SER A N 1
ATOM 1931 C CA . SER A 1 247 ? -17.460 -4.583 -2.354 1.00 97.50 247 SER A CA 1
ATOM 1932 C C . SER A 1 247 ? -18.612 -3.585 -2.163 1.00 97.50 247 SER A C 1
ATOM 1934 O O . SER A 1 247 ? -18.464 -2.565 -1.475 1.00 97.50 247 SER A O 1
ATOM 1936 N N . ASP A 1 248 ? -19.787 -3.882 -2.724 1.00 96.88 248 ASP A N 1
ATOM 1937 C CA . ASP A 1 248 ? -21.009 -3.098 -2.492 1.00 96.88 248 ASP A CA 1
ATOM 1938 C C . ASP A 1 248 ? -21.348 -2.940 -0.995 1.00 96.88 248 ASP A C 1
ATOM 1940 O O . ASP A 1 248 ? -21.857 -1.894 -0.592 1.00 96.88 248 ASP A O 1
ATOM 1944 N N . SER A 1 249 ? -21.039 -3.939 -0.154 1.00 96.38 249 SER A N 1
ATOM 1945 C CA . SER A 1 249 ? -21.499 -4.011 1.248 1.00 96.38 249 SER A CA 1
ATOM 1946 C C . SER A 1 249 ? -20.410 -4.264 2.304 1.00 96.38 249 SER A C 1
ATOM 1948 O O . SER A 1 249 ? -20.659 -4.073 3.499 1.00 96.38 249 SER A O 1
ATOM 1950 N N . GLU A 1 250 ? -19.197 -4.652 1.907 1.00 98.31 250 GLU A N 1
ATOM 1951 C CA . GLU A 1 250 ? -18.157 -5.108 2.837 1.00 98.31 250 GLU A CA 1
ATOM 1952 C C . GLU A 1 250 ? -16.776 -4.510 2.539 1.00 98.31 250 GLU A C 1
ATOM 1954 O O . GLU A 1 250 ? -16.432 -4.184 1.403 1.00 98.31 250 GLU A O 1
ATOM 1959 N N . LEU A 1 251 ? -15.979 -4.375 3.600 1.00 98.75 251 LEU A N 1
ATOM 1960 C CA . LEU A 1 251 ? -14.552 -4.078 3.571 1.00 98.75 251 LEU A CA 1
ATOM 1961 C C . LEU A 1 251 ? -13.779 -5.394 3.702 1.00 98.75 251 LEU A C 1
ATOM 1963 O O . LEU A 1 251 ? -14.021 -6.174 4.625 1.00 98.75 251 LEU A O 1
ATOM 1967 N N . PHE A 1 252 ? -12.813 -5.598 2.813 1.00 98.81 252 PHE A N 1
ATOM 1968 C CA . PHE A 1 252 ? -11.877 -6.714 2.858 1.00 98.81 252 PHE A CA 1
ATOM 1969 C C . PHE A 1 252 ? -10.523 -6.227 3.349 1.00 98.81 252 PHE A C 1
ATOM 1971 O O . PHE A 1 252 ? -10.011 -5.229 2.846 1.00 98.81 252 PHE A O 1
ATOM 1978 N N . ILE A 1 253 ? -9.936 -6.942 4.309 1.00 98.88 253 ILE A N 1
ATOM 1979 C CA . ILE A 1 253 ? -8.574 -6.700 4.796 1.00 98.88 253 ILE A CA 1
ATOM 1980 C C . ILE A 1 253 ? -7.819 -8.027 4.770 1.00 98.88 253 ILE A C 1
ATOM 1982 O O . ILE A 1 253 ? -8.115 -8.929 5.554 1.00 98.88 253 ILE A O 1
ATOM 1986 N N . THR A 1 254 ? -6.839 -8.156 3.883 1.00 98.81 254 THR A N 1
ATOM 1987 C CA . THR A 1 254 ? -5.895 -9.278 3.896 1.00 98.81 254 THR A CA 1
ATOM 1988 C C . THR A 1 254 ? -4.697 -8.929 4.768 1.00 98.81 254 THR A C 1
ATOM 1990 O O . THR A 1 254 ? -4.225 -7.796 4.723 1.00 98.81 254 THR A O 1
ATOM 1993 N N . VAL A 1 255 ? -4.194 -9.883 5.557 1.00 98.62 255 VAL A N 1
ATOM 1994 C CA . VAL A 1 255 ? -2.971 -9.712 6.365 1.00 98.62 255 VAL A CA 1
ATOM 1995 C C . VAL A 1 255 ? -2.183 -11.012 6.501 1.00 98.62 255 VAL A C 1
ATOM 1997 O O . VAL A 1 255 ? -2.751 -12.106 6.485 1.00 98.62 255 VAL A O 1
ATOM 2000 N N . ASN A 1 256 ? -0.865 -10.914 6.677 1.00 98.00 256 ASN A N 1
ATOM 2001 C CA . ASN A 1 256 ? -0.020 -12.057 7.012 1.00 98.00 256 ASN A CA 1
ATOM 2002 C C . ASN A 1 256 ? 0.035 -12.275 8.528 1.00 98.00 256 ASN A C 1
ATOM 2004 O O . ASN A 1 256 ? 0.364 -11.351 9.264 1.00 98.00 256 ASN A O 1
ATOM 2008 N N . LEU A 1 257 ? -0.170 -13.513 8.979 1.00 97.88 257 LEU A N 1
ATOM 2009 C CA . LEU A 1 257 ? 0.167 -13.938 10.337 1.00 97.88 257 LEU A CA 1
ATOM 2010 C C . LEU A 1 257 ? 1.618 -14.433 10.380 1.00 97.88 257 LEU A C 1
ATOM 2012 O O . LEU A 1 257 ? 2.014 -15.346 9.643 1.00 97.88 257 LEU A O 1
ATOM 2016 N N . LEU A 1 258 ? 2.414 -13.825 11.255 1.00 95.56 258 LEU A N 1
ATOM 2017 C CA . LEU A 1 258 ? 3.843 -14.058 11.441 1.00 95.56 258 LEU A CA 1
ATOM 2018 C C . LEU A 1 258 ? 4.139 -14.583 12.850 1.00 95.56 258 LEU A C 1
ATOM 2020 O O . LEU A 1 258 ? 3.485 -14.199 13.810 1.00 95.56 258 LEU A O 1
ATOM 2024 N N . ARG A 1 259 ? 5.159 -15.429 13.011 1.00 93.25 259 ARG A N 1
ATOM 2025 C CA . ARG A 1 259 ? 5.699 -15.808 14.328 1.00 93.25 259 ARG A CA 1
ATOM 2026 C C . ARG A 1 259 ? 6.412 -14.621 14.986 1.00 93.25 259 ARG A C 1
ATOM 2028 O O . ARG A 1 259 ? 7.048 -13.815 14.303 1.00 93.25 259 ARG A O 1
ATOM 2035 N N . ASN A 1 260 ? 6.360 -14.557 16.315 1.00 88.56 260 ASN A N 1
ATOM 2036 C CA . ASN A 1 260 ? 7.182 -13.636 17.103 1.00 88.56 260 ASN A CA 1
ATOM 2037 C C . ASN A 1 260 ? 8.689 -13.811 16.822 1.00 88.56 260 ASN A C 1
ATOM 2039 O O . ASN A 1 260 ? 9.150 -14.894 16.463 1.00 88.56 260 ASN A O 1
ATOM 2043 N N . ASP A 1 261 ? 9.447 -12.729 17.024 1.00 81.56 261 ASP A N 1
ATOM 2044 C CA . ASP A 1 261 ? 10.920 -12.670 17.057 1.00 81.56 261 ASP A CA 1
ATOM 2045 C C . ASP A 1 261 ? 11.701 -13.174 15.819 1.00 81.56 261 ASP A C 1
ATOM 2047 O O . ASP A 1 261 ? 12.933 -13.181 15.824 1.00 81.56 261 ASP A O 1
ATOM 2051 N N . ALA A 1 262 ? 11.011 -13.479 14.719 1.00 78.00 262 ALA A N 1
ATOM 2052 C CA . ALA A 1 262 ? 11.586 -13.735 13.398 1.00 78.00 262 ALA A CA 1
ATOM 2053 C C . ALA A 1 262 ? 11.236 -12.608 12.405 1.00 78.00 262 ALA A C 1
ATOM 2055 O O . ALA A 1 262 ? 10.288 -11.849 12.611 1.00 78.00 262 ALA A O 1
ATOM 2056 N N . SER A 1 263 ? 11.995 -12.482 11.312 1.00 78.44 263 SER A N 1
ATOM 2057 C CA . SER A 1 263 ? 11.754 -11.452 10.293 1.00 78.44 263 SER A CA 1
ATOM 2058 C C . SER A 1 263 ? 10.627 -11.855 9.331 1.00 78.44 263 SER A C 1
ATOM 2060 O O . SER A 1 263 ? 10.425 -13.044 9.071 1.00 78.44 263 SER A O 1
ATOM 2062 N N . TRP A 1 264 ? 9.898 -10.886 8.761 1.00 83.75 264 TRP A N 1
ATOM 2063 C CA . TRP A 1 264 ? 8.685 -11.148 7.964 1.00 83.75 264 TRP A CA 1
ATOM 2064 C C . TRP A 1 264 ? 8.885 -12.158 6.823 1.00 83.75 264 TRP A C 1
ATOM 2066 O O . TRP A 1 264 ? 7.966 -12.907 6.477 1.00 83.75 264 TRP A O 1
ATOM 2076 N N . GLN A 1 265 ? 10.090 -12.242 6.253 1.00 81.56 265 GLN A N 1
ATOM 2077 C CA . GLN A 1 265 ? 10.405 -13.172 5.169 1.00 81.56 265 GLN A CA 1
ATOM 2078 C C . GLN A 1 265 ? 10.252 -14.636 5.597 1.00 81.56 265 GLN A C 1
ATOM 2080 O O . GLN A 1 265 ? 9.750 -15.440 4.813 1.00 81.56 265 GLN A O 1
ATOM 2085 N N . THR A 1 266 ? 10.637 -14.985 6.830 1.00 83.25 266 THR A N 1
ATOM 2086 C CA . THR A 1 266 ? 10.648 -16.375 7.320 1.00 83.25 266 THR A CA 1
ATOM 2087 C C . THR A 1 266 ? 9.619 -16.651 8.410 1.00 83.25 266 THR A C 1
ATOM 2089 O O . THR A 1 266 ? 9.138 -17.781 8.509 1.00 83.25 266 THR A O 1
ATOM 2092 N N . ALA A 1 267 ? 9.221 -15.631 9.177 1.00 89.88 267 ALA A N 1
ATOM 2093 C CA . ALA A 1 267 ? 8.238 -15.706 10.257 1.00 89.88 267 ALA A CA 1
ATOM 2094 C C . ALA A 1 267 ? 6.838 -16.145 9.799 1.00 89.88 267 ALA A C 1
ATOM 2096 O O . ALA A 1 267 ? 6.041 -16.580 10.624 1.00 89.88 267 ALA A O 1
ATOM 2097 N N . PHE A 1 268 ? 6.539 -16.040 8.504 1.00 94.12 268 PHE A N 1
ATOM 2098 C CA . PHE A 1 268 ? 5.234 -16.339 7.919 1.00 94.12 268 PHE A CA 1
ATOM 2099 C C . PHE A 1 268 ? 4.659 -17.697 8.338 1.00 94.12 268 PHE A C 1
ATOM 2101 O O . PHE A 1 268 ? 5.361 -18.714 8.334 1.00 94.12 268 PHE A O 1
ATOM 2108 N N . LYS A 1 269 ? 3.369 -17.680 8.692 1.00 95.69 269 LYS A N 1
ATOM 2109 C CA . LYS A 1 269 ? 2.542 -18.847 9.020 1.00 95.69 269 LYS A CA 1
ATOM 2110 C C . LYS A 1 269 ? 1.481 -19.051 7.936 1.00 95.69 269 LYS A C 1
ATOM 2112 O O . LYS A 1 269 ? 1.457 -20.103 7.306 1.00 95.69 269 LYS A O 1
ATOM 2117 N N . GLN A 1 270 ? 0.638 -18.042 7.714 1.00 97.38 270 GLN A N 1
ATOM 2118 C CA . GLN A 1 270 ? -0.461 -18.027 6.738 1.00 97.38 270 GLN A CA 1
ATOM 2119 C C . GLN A 1 270 ? -0.894 -16.584 6.437 1.00 97.38 270 GLN A C 1
ATOM 2121 O O . GLN A 1 270 ? -0.638 -15.693 7.248 1.00 97.38 270 GLN A O 1
ATOM 2126 N N . THR A 1 271 ? -1.573 -16.342 5.315 1.00 98.12 271 THR A N 1
ATOM 2127 C CA . THR A 1 271 ? -2.379 -15.123 5.124 1.00 98.12 271 THR A CA 1
ATOM 2128 C C . THR A 1 271 ? -3.823 -15.410 5.544 1.00 98.12 271 THR A C 1
ATOM 2130 O O . THR A 1 271 ? -4.320 -16.515 5.330 1.00 98.12 271 THR A O 1
ATOM 2133 N N . VAL A 1 272 ? -4.489 -14.424 6.143 1.00 98.56 272 VAL A N 1
ATOM 2134 C CA . VAL A 1 272 ? -5.918 -14.465 6.494 1.00 98.56 272 VAL A CA 1
ATOM 2135 C C . VAL A 1 272 ? -6.667 -13.310 5.827 1.00 98.56 272 VAL A C 1
ATOM 2137 O O . VAL A 1 272 ? -6.057 -12.298 5.472 1.00 98.56 272 VAL A O 1
ATOM 2140 N N . ILE A 1 273 ? -7.982 -13.459 5.656 1.00 98.75 273 ILE A N 1
ATOM 2141 C CA . ILE A 1 273 ? -8.874 -12.411 5.137 1.00 98.75 273 ILE A CA 1
ATOM 2142 C C . ILE A 1 273 ? -9.893 -12.058 6.219 1.00 98.75 273 ILE A C 1
ATOM 2144 O O . ILE A 1 273 ? -10.598 -12.934 6.719 1.00 98.75 273 ILE A O 1
ATOM 2148 N N . TRP A 1 274 ? -10.013 -10.777 6.542 1.00 98.62 274 TRP A N 1
ATOM 2149 C CA . TRP A 1 274 ? -11.165 -10.232 7.247 1.00 98.62 274 TRP A CA 1
ATOM 2150 C C . TRP A 1 274 ? -12.182 -9.715 6.238 1.00 98.62 274 TRP A C 1
ATOM 2152 O O . TRP A 1 274 ? -11.862 -8.858 5.418 1.00 98.62 274 TRP A O 1
ATOM 2162 N N . GLN A 1 275 ? -13.405 -10.218 6.335 1.00 98.25 275 GLN A N 1
ATOM 2163 C CA . GLN A 1 275 ? -14.598 -9.709 5.670 1.00 98.25 275 GLN A CA 1
ATOM 2164 C C . GLN A 1 275 ? -15.410 -8.954 6.730 1.00 98.25 275 GLN A C 1
ATOM 2166 O O . GLN A 1 275 ? -15.766 -9.536 7.755 1.00 98.25 275 GLN A O 1
ATOM 2171 N N . VAL A 1 276 ? -15.620 -7.650 6.544 1.00 98.50 276 VAL A N 1
ATOM 2172 C CA . VAL A 1 276 ? -16.157 -6.733 7.567 1.00 98.50 276 VAL A CA 1
ATOM 2173 C C . VAL A 1 276 ? -17.351 -5.966 7.002 1.00 98.50 276 VAL A C 1
ATOM 2175 O O . VAL A 1 276 ? -17.244 -5.386 5.925 1.00 98.50 276 VAL A O 1
ATOM 2178 N N . ASN A 1 277 ? -18.474 -5.895 7.725 1.00 97.50 277 ASN A N 1
ATOM 2179 C CA . ASN A 1 277 ? -19.619 -5.084 7.290 1.00 97.50 277 ASN A CA 1
ATOM 2180 C C . ASN A 1 277 ? -19.246 -3.585 7.287 1.00 97.50 277 ASN A C 1
ATOM 2182 O O . ASN A 1 277 ? -19.066 -2.991 8.355 1.00 97.50 277 ASN A O 1
ATOM 2186 N N . LYS A 1 278 ? -19.137 -2.963 6.101 1.00 96.75 278 LYS A N 1
ATOM 2187 C CA . LYS A 1 278 ? -18.707 -1.555 5.995 1.00 96.75 278 LYS A CA 1
ATOM 2188 C C . LYS A 1 278 ? -19.796 -0.588 6.465 1.00 96.75 278 LYS A C 1
ATOM 2190 O O . LYS A 1 278 ? -19.487 0.455 7.034 1.00 96.75 278 LYS A O 1
ATOM 2195 N N . THR A 1 279 ? -21.066 -0.960 6.298 1.00 96.25 279 THR A N 1
ATOM 2196 C CA . THR A 1 279 ? -22.232 -0.161 6.703 1.00 96.25 279 THR A CA 1
ATOM 2197 C C . THR A 1 279 ? -22.273 0.037 8.219 1.00 96.25 279 THR A C 1
ATOM 2199 O O . THR A 1 279 ? -22.357 1.179 8.664 1.00 96.25 279 THR A O 1
ATOM 2202 N N . ASN A 1 280 ? -22.089 -1.027 9.013 1.00 95.88 280 ASN A N 1
ATOM 2203 C CA . ASN A 1 280 ? -21.979 -0.914 10.474 1.00 95.88 280 ASN A CA 1
ATOM 2204 C C . ASN A 1 280 ? -20.796 -0.017 10.882 1.00 95.88 280 ASN A C 1
ATOM 2206 O O . ASN A 1 280 ? -20.938 0.810 11.781 1.00 95.88 280 ASN A O 1
ATOM 2210 N N . GLY A 1 281 ? -19.656 -0.128 10.189 1.00 97.00 281 GLY A N 1
ATOM 2211 C CA . GLY A 1 281 ? -18.493 0.736 10.406 1.00 97.00 281 GLY A CA 1
ATOM 2212 C C . GLY A 1 281 ? -18.792 2.218 10.167 1.00 97.00 281 GLY A C 1
ATOM 2213 O O . GLY A 1 281 ? -18.498 3.060 11.014 1.00 97.00 281 GLY A O 1
ATOM 2214 N N . PHE A 1 282 ? -19.443 2.549 9.050 1.00 97.62 282 PHE A N 1
ATOM 2215 C CA . PHE A 1 282 ? -19.859 3.918 8.725 1.00 97.62 282 PHE A CA 1
ATOM 2216 C C . PHE A 1 282 ? -20.960 4.469 9.649 1.00 97.62 282 PHE A C 1
ATOM 2218 O O . PHE A 1 282 ? -21.003 5.678 9.885 1.00 97.62 282 PHE A O 1
ATOM 2225 N N . GLN A 1 283 ? -21.826 3.613 10.196 1.00 95.69 283 GLN A N 1
ATOM 2226 C CA . GLN A 1 283 ? -22.852 3.993 11.179 1.00 95.69 283 GLN A CA 1
ATOM 2227 C C . GLN A 1 283 ? -22.267 4.211 12.586 1.00 95.69 283 GLN A C 1
ATOM 2229 O O . GLN A 1 283 ? -22.753 5.054 13.342 1.00 95.69 283 GLN A O 1
ATOM 2234 N N . GLY A 1 284 ? -21.185 3.504 12.921 1.00 94.94 284 GLY A N 1
ATOM 2235 C CA . GLY A 1 284 ? -20.612 3.480 14.266 1.00 94.94 284 GLY A CA 1
ATOM 2236 C C . GLY A 1 284 ? -21.219 2.391 15.154 1.00 94.94 284 GLY A C 1
ATOM 2237 O O . GLY A 1 284 ? -21.202 2.514 16.376 1.00 94.94 284 GLY A O 1
ATOM 2238 N N . ASP A 1 285 ? -21.759 1.340 14.540 1.00 95.25 285 ASP A N 1
ATOM 2239 C CA . ASP A 1 285 ? -22.350 0.181 15.206 1.00 95.25 285 ASP A CA 1
ATOM 2240 C C . ASP A 1 285 ? -21.293 -0.891 15.527 1.00 95.25 285 ASP A C 1
ATOM 2242 O O . ASP A 1 285 ? -20.097 -0.733 15.266 1.00 95.25 285 ASP A O 1
ATOM 2246 N N . SER A 1 286 ? -21.735 -2.020 16.087 1.00 95.50 286 SER A N 1
ATOM 2247 C CA . SER A 1 286 ? -20.885 -3.207 16.233 1.00 95.50 286 SER A CA 1
ATOM 2248 C C . SER A 1 286 ? -20.555 -3.812 14.863 1.00 95.50 286 SER A C 1
ATOM 2250 O O . SER A 1 286 ? -21.460 -4.147 14.098 1.00 95.50 286 SER A O 1
ATOM 2252 N N . LEU A 1 287 ? -19.268 -4.006 14.567 1.00 95.25 287 LEU A N 1
ATOM 2253 C CA . LEU A 1 287 ? -18.812 -4.680 13.355 1.00 95.25 287 LEU A CA 1
ATOM 2254 C C . LEU A 1 287 ? -19.141 -6.170 13.423 1.00 95.25 287 LEU A C 1
ATOM 2256 O O . LEU A 1 287 ? -18.526 -6.927 14.177 1.00 95.25 287 LEU A O 1
ATOM 2260 N N . ASN A 1 288 ? -20.071 -6.593 12.573 1.00 96.00 288 ASN A N 1
ATOM 2261 C CA . ASN A 1 288 ? -20.152 -7.977 12.129 1.00 96.00 288 ASN A CA 1
ATOM 2262 C C . ASN A 1 288 ? -18.943 -8.275 11.229 1.00 96.00 288 ASN A C 1
ATOM 2264 O O . ASN A 1 288 ? -18.590 -7.454 10.377 1.00 96.00 288 ASN A O 1
ATOM 2268 N N . MET A 1 289 ? -18.303 -9.428 11.427 1.00 97.06 289 MET A N 1
ATOM 2269 C CA . MET A 1 289 ? -17.091 -9.821 10.703 1.00 97.06 289 MET A CA 1
ATOM 2270 C C . MET A 1 289 ? -17.029 -11.335 10.464 1.00 97.06 289 MET A C 1
ATOM 2272 O O . MET A 1 289 ? -17.562 -12.126 11.247 1.00 97.06 289 MET A O 1
ATOM 2276 N N . ARG A 1 290 ? -16.292 -11.756 9.435 1.00 97.88 290 ARG A N 1
ATOM 2277 C CA . ARG A 1 290 ? -15.891 -13.149 9.200 1.00 97.88 290 ARG A CA 1
ATOM 2278 C C . ARG A 1 290 ? -14.401 -13.203 8.881 1.00 97.88 290 ARG A C 1
ATOM 2280 O O . ARG A 1 290 ? -13.929 -12.557 7.951 1.00 97.88 290 ARG A O 1
ATOM 2287 N N . LEU A 1 291 ? -13.666 -13.962 9.687 1.00 98.38 291 LEU A N 1
ATOM 2288 C CA . LEU A 1 291 ? -12.268 -14.302 9.443 1.00 98.38 291 LEU A CA 1
ATOM 2289 C C . LEU A 1 291 ? -12.214 -15.545 8.555 1.00 98.38 291 LEU A C 1
ATOM 2291 O O . LEU A 1 291 ? -12.874 -16.532 8.878 1.00 98.38 291 LEU A O 1
ATOM 2295 N N . TRP A 1 292 ? -11.390 -15.520 7.512 1.00 98.44 292 TRP A N 1
ATOM 2296 C CA . TRP A 1 292 ? -11.041 -16.663 6.665 1.00 98.44 292 TRP A CA 1
ATOM 2297 C C . TRP A 1 292 ? -9.556 -17.003 6.841 1.00 98.44 292 TRP A C 1
ATOM 2299 O O . TRP A 1 292 ? -8.708 -16.110 6.807 1.00 98.44 292 TRP A O 1
ATOM 2309 N N . TYR A 1 293 ? -9.241 -18.280 7.056 1.00 98.00 293 TYR A N 1
ATOM 2310 C CA . TYR A 1 293 ? -7.907 -18.779 7.403 1.00 98.00 293 TYR A CA 1
ATOM 2311 C C . TYR A 1 293 ? -7.680 -20.203 6.858 1.00 98.00 293 TYR A C 1
ATOM 2313 O O . TYR A 1 293 ? -8.558 -20.769 6.211 1.00 98.00 293 TYR A O 1
ATOM 2321 N N . ASN A 1 294 ? -6.492 -20.780 7.074 1.00 96.31 294 ASN A N 1
ATOM 2322 C CA . ASN A 1 294 ? -6.045 -22.020 6.417 1.00 96.31 294 ASN A CA 1
ATOM 2323 C C . ASN A 1 294 ? -6.050 -21.921 4.873 1.00 96.31 294 ASN A C 1
ATOM 2325 O O . ASN A 1 294 ? -6.338 -22.885 4.174 1.00 96.31 294 ASN A O 1
ATOM 2329 N N . ILE A 1 295 ? -5.761 -20.744 4.311 1.00 97.56 295 ILE A N 1
ATOM 2330 C CA . ILE A 1 295 ? -5.839 -20.516 2.860 1.00 97.56 295 ILE A CA 1
ATOM 2331 C C . ILE A 1 295 ? -4.581 -21.095 2.195 1.00 97.56 295 ILE A C 1
ATOM 2333 O O . ILE A 1 295 ? -3.488 -20.538 2.316 1.00 97.56 295 ILE A O 1
ATOM 2337 N N . ASN A 1 296 ? -4.728 -22.231 1.511 1.00 96.44 296 ASN A N 1
ATOM 2338 C CA . ASN A 1 296 ? -3.626 -23.052 1.003 1.00 96.44 296 ASN A CA 1
ATOM 2339 C C . ASN A 1 296 ? -3.890 -23.581 -0.416 1.00 96.44 296 ASN A C 1
ATOM 2341 O O . ASN A 1 296 ? -5.031 -23.650 -0.868 1.00 96.44 296 ASN A O 1
ATOM 2345 N N . TYR A 1 297 ? -2.818 -23.990 -1.091 1.00 94.88 297 TYR A N 1
ATOM 2346 C CA . TYR A 1 297 ? -2.837 -24.747 -2.343 1.00 94.88 297 TYR A CA 1
ATOM 2347 C C . TYR A 1 297 ? -1.788 -25.861 -2.245 1.00 94.88 297 TYR A C 1
ATOM 2349 O O . TYR A 1 297 ? -0.674 -25.602 -1.788 1.00 94.88 297 TYR A O 1
ATOM 2357 N N . ASP A 1 298 ? -2.136 -27.098 -2.610 1.00 92.19 298 ASP A N 1
ATOM 2358 C CA . ASP A 1 298 ? -1.319 -28.307 -2.381 1.00 92.19 298 ASP A CA 1
ATOM 2359 C C . ASP A 1 298 ? -0.779 -28.434 -0.932 1.00 92.19 298 ASP A C 1
ATOM 2361 O O . ASP A 1 298 ? 0.345 -28.881 -0.698 1.00 92.19 298 ASP A O 1
ATOM 2365 N N . GLY A 1 299 ? -1.556 -27.990 0.067 1.00 91.88 299 GLY A N 1
ATOM 2366 C CA . GLY A 1 299 ? -1.148 -27.977 1.481 1.00 91.88 299 GLY A CA 1
ATOM 2367 C C . GLY A 1 299 ? -0.115 -26.900 1.854 1.00 91.88 299 GLY A C 1
ATOM 2368 O O . GLY A 1 299 ? 0.355 -26.869 2.991 1.00 91.88 299 GLY A O 1
ATOM 2369 N N . ILE A 1 300 ? 0.243 -26.004 0.929 1.00 93.56 300 ILE A N 1
ATOM 2370 C CA . ILE A 1 300 ? 1.150 -24.873 1.163 1.00 93.56 300 ILE A CA 1
ATOM 2371 C C . ILE A 1 300 ? 0.322 -23.595 1.321 1.00 93.56 300 ILE A C 1
ATOM 2373 O O . ILE A 1 300 ? -0.420 -23.210 0.417 1.00 93.56 300 ILE A O 1
ATOM 2377 N N . ASN A 1 301 ? 0.467 -22.911 2.460 1.00 96.44 301 ASN A N 1
ATOM 2378 C CA . ASN A 1 301 ? -0.264 -21.672 2.736 1.00 96.44 301 ASN A CA 1
ATOM 2379 C C . ASN A 1 301 ? 0.085 -20.569 1.727 1.00 96.44 301 ASN A C 1
ATOM 2381 O O . ASN A 1 301 ? 1.256 -20.230 1.529 1.00 96.44 301 ASN A O 1
ATOM 2385 N N . ILE A 1 302 ? -0.951 -19.990 1.120 1.00 97.00 302 ILE A N 1
ATOM 2386 C CA . ILE A 1 302 ? -0.843 -18.894 0.159 1.00 97.00 302 ILE A CA 1
ATOM 2387 C C . ILE A 1 302 ? -0.487 -17.609 0.915 1.00 97.00 302 ILE A C 1
ATOM 2389 O O . ILE A 1 302 ? -0.965 -17.371 2.025 1.00 97.00 302 ILE A O 1
ATOM 2393 N N . ARG A 1 303 ? 0.389 -16.795 0.316 1.00 95.62 303 ARG A N 1
ATOM 2394 C CA . ARG A 1 303 ? 1.034 -15.642 0.954 1.00 95.62 303 ARG A CA 1
ATOM 2395 C C . ARG A 1 303 ? 0.703 -14.325 0.248 1.00 95.62 303 ARG A C 1
ATOM 2397 O O . ARG A 1 303 ? 0.640 -14.301 -0.976 1.00 95.62 303 ARG A O 1
ATOM 2404 N N . ASN A 1 304 ? 0.612 -13.217 0.991 1.00 96.56 304 ASN A N 1
ATOM 2405 C CA . ASN A 1 304 ? 0.431 -11.861 0.449 1.00 96.56 304 ASN A CA 1
ATOM 2406 C C . ASN A 1 304 ? -0.774 -11.770 -0.515 1.00 96.56 304 ASN A C 1
ATOM 2408 O O . ASN A 1 304 ? -0.622 -11.325 -1.652 1.00 96.56 304 ASN A O 1
ATOM 2412 N N . LEU A 1 305 ? -1.955 -12.228 -0.080 1.00 98.50 305 LEU A N 1
ATOM 2413 C CA . LEU A 1 305 ? -3.199 -12.051 -0.839 1.00 98.50 305 LEU A CA 1
ATOM 2414 C C . LEU A 1 305 ? -3.452 -10.554 -1.077 1.00 98.50 305 LEU A C 1
ATOM 2416 O O . LEU A 1 305 ? -3.507 -9.780 -0.123 1.00 98.50 305 LEU A O 1
ATOM 2420 N N . HIS A 1 306 ? -3.629 -10.158 -2.331 1.00 98.75 306 HIS A N 1
ATOM 2421 C CA . HIS A 1 306 ? -3.965 -8.798 -2.741 1.00 98.75 306 HIS A CA 1
ATOM 2422 C C . HIS A 1 306 ? -5.424 -8.778 -3.227 1.00 98.75 306 HIS A C 1
ATOM 2424 O O . HIS A 1 306 ? -5.697 -9.383 -4.266 1.00 98.75 306 HIS A O 1
ATOM 2430 N N . PRO A 1 307 ? -6.374 -8.160 -2.500 1.00 98.62 307 PRO A N 1
ATOM 2431 C CA . PRO A 1 307 ? -7.759 -8.067 -2.951 1.00 98.62 307 PRO A CA 1
ATOM 2432 C C . PRO A 1 307 ? -7.856 -7.127 -4.159 1.00 98.62 307 PRO A C 1
ATOM 2434 O O . PRO A 1 307 ? -7.119 -6.149 -4.250 1.00 98.62 307 PRO A O 1
ATOM 2437 N N . VAL A 1 308 ? -8.748 -7.432 -5.098 1.00 98.75 308 VAL A N 1
ATOM 2438 C CA . VAL A 1 308 ? -8.854 -6.737 -6.385 1.00 98.75 308 VAL A CA 1
ATOM 2439 C C . VAL A 1 308 ? -10.050 -5.775 -6.347 1.00 98.75 308 VAL A C 1
ATOM 2441 O O . VAL A 1 308 ? -11.188 -6.235 -6.466 1.00 98.75 308 VAL A O 1
ATOM 2444 N N . PRO A 1 309 ? -9.851 -4.453 -6.185 1.00 97.69 309 PRO A N 1
ATOM 2445 C CA . PRO A 1 309 ? -10.938 -3.481 -6.293 1.00 97.69 309 PRO A CA 1
ATOM 2446 C C . PRO A 1 309 ? -11.512 -3.433 -7.718 1.00 97.69 309 PRO A C 1
ATOM 2448 O O . PRO A 1 309 ? -10.881 -3.862 -8.685 1.00 97.69 309 PRO A O 1
ATOM 2451 N N . GLY A 1 310 ? -12.724 -2.902 -7.866 1.00 97.06 310 GLY A N 1
ATOM 2452 C CA . GLY A 1 310 ? -13.290 -2.625 -9.186 1.00 97.06 310 GLY A CA 1
ATOM 2453 C C . GLY A 1 310 ? -12.678 -1.368 -9.815 1.00 97.06 310 GLY A C 1
ATOM 2454 O O . GLY A 1 310 ? -12.338 -0.426 -9.104 1.00 97.06 310 GLY A O 1
ATOM 2455 N N . GLY A 1 311 ? -12.519 -1.348 -11.142 1.00 95.50 311 GLY A N 1
ATOM 2456 C CA . GLY A 1 311 ? -11.769 -0.293 -11.843 1.00 95.50 311 GLY A CA 1
ATOM 2457 C C . GLY A 1 311 ? -12.391 1.108 -11.775 1.00 95.50 311 GLY A C 1
ATOM 2458 O O . GLY A 1 311 ? -11.663 2.087 -11.648 1.00 95.50 311 GLY A O 1
ATOM 2459 N N . ASN A 1 312 ? -13.723 1.210 -11.842 1.00 93.50 312 ASN A N 1
ATOM 2460 C CA . ASN A 1 312 ? -14.476 2.471 -11.716 1.00 93.50 312 ASN A CA 1
ATOM 2461 C C . ASN A 1 312 ? -15.776 2.368 -10.894 1.00 93.50 312 ASN A C 1
ATOM 2463 O O . ASN A 1 312 ? -16.386 3.386 -10.581 1.00 93.50 312 ASN A O 1
ATOM 2467 N N . ALA A 1 313 ? -16.191 1.157 -10.534 1.00 92.69 313 ALA A N 1
ATOM 2468 C CA . ALA A 1 313 ? -17.316 0.851 -9.661 1.00 92.69 313 ALA A CA 1
ATOM 2469 C C . ALA A 1 313 ? -17.067 -0.524 -9.023 1.00 92.69 313 ALA A C 1
ATOM 2471 O O . ALA A 1 313 ? -16.295 -1.321 -9.564 1.00 92.69 313 ALA A O 1
ATOM 2472 N N . SER A 1 314 ? -17.714 -0.819 -7.896 1.00 94.50 314 SER A N 1
ATOM 2473 C CA . SER A 1 314 ? -17.752 -2.175 -7.340 1.00 94.50 314 SER A CA 1
ATOM 2474 C C . SER A 1 314 ? -18.503 -3.137 -8.274 1.00 94.50 314 SER A C 1
ATOM 2476 O O . SER A 1 314 ? -19.319 -2.726 -9.098 1.00 94.50 314 SER A O 1
ATOM 2478 N N . TYR A 1 315 ? -18.190 -4.431 -8.177 1.00 96.44 315 TYR A N 1
ATOM 2479 C CA . TYR A 1 315 ? -18.669 -5.475 -9.094 1.00 96.44 315 TYR A CA 1
ATOM 2480 C C . TYR A 1 315 ? -19.580 -6.501 -8.396 1.00 96.44 315 TYR A C 1
ATOM 2482 O O . TYR A 1 315 ? -19.504 -7.704 -8.650 1.00 96.44 315 TYR A O 1
ATOM 2490 N N . GLY A 1 316 ? -20.445 -6.023 -7.498 1.00 96.19 316 GLY A N 1
ATOM 2491 C CA . GLY A 1 316 ? -21.277 -6.861 -6.639 1.00 96.19 316 GLY A CA 1
ATOM 2492 C C . GLY A 1 316 ? -20.664 -7.072 -5.253 1.00 96.19 316 GLY A C 1
ATOM 2493 O O . GLY A 1 316 ? -19.798 -6.322 -4.798 1.00 96.19 316 GLY A O 1
ATOM 2494 N N . ASN A 1 317 ? -21.105 -8.141 -4.584 1.00 96.75 317 ASN A N 1
ATOM 2495 C CA . ASN A 1 317 ? -20.613 -8.551 -3.264 1.00 96.75 317 ASN A CA 1
ATOM 2496 C C . ASN A 1 317 ? -19.410 -9.512 -3.303 1.00 96.75 317 ASN A C 1
ATOM 2498 O O . ASN A 1 317 ? -18.777 -9.702 -2.265 1.00 96.75 317 ASN A O 1
ATOM 2502 N N . LYS A 1 318 ? -19.100 -10.122 -4.459 1.00 96.69 318 LYS A N 1
ATOM 2503 C CA . LYS A 1 318 ? -17.950 -11.030 -4.602 1.00 96.69 318 LYS A CA 1
ATOM 2504 C C . LYS A 1 318 ? -16.627 -10.261 -4.567 1.00 96.69 318 LYS A C 1
ATOM 2506 O O . LYS A 1 318 ? -16.585 -9.080 -4.905 1.00 96.69 318 LYS A O 1
ATOM 2511 N N . MET A 1 319 ? -15.544 -10.927 -4.169 1.00 98.56 319 MET A N 1
ATOM 2512 C CA . MET A 1 319 ? -14.207 -10.326 -4.115 1.00 98.56 319 MET A CA 1
ATOM 2513 C C . MET A 1 319 ? -13.164 -11.282 -4.690 1.00 98.56 319 MET A C 1
ATOM 2515 O O . MET A 1 319 ? -12.957 -12.382 -4.173 1.00 98.56 319 MET A O 1
ATOM 2519 N N . PHE A 1 320 ? -12.485 -10.845 -5.750 1.00 98.75 320 PHE A N 1
ATOM 2520 C CA . PHE A 1 320 ? -11.311 -11.533 -6.276 1.00 98.75 320 PHE A CA 1
ATOM 2521 C C . PHE A 1 320 ? -10.068 -11.165 -5.466 1.00 98.75 320 PHE A C 1
ATOM 2523 O O . PHE A 1 320 ? -9.903 -10.016 -5.057 1.00 98.75 320 PHE A O 1
ATOM 2530 N N . LEU A 1 321 ? -9.155 -12.117 -5.274 1.00 98.81 321 LEU A N 1
ATOM 2531 C CA . LEU A 1 321 ? -7.840 -11.861 -4.686 1.00 98.81 321 LEU A CA 1
ATOM 2532 C C . LEU A 1 321 ? -6.739 -12.536 -5.507 1.00 98.81 321 LEU A C 1
ATOM 2534 O O . LEU A 1 321 ? -6.929 -13.624 -6.044 1.00 98.81 321 LEU A O 1
ATOM 2538 N N . LEU A 1 322 ? -5.568 -11.908 -5.573 1.00 98.62 322 LEU A N 1
ATOM 2539 C CA . LEU A 1 322 ? -4.395 -12.427 -6.273 1.00 98.62 322 LEU A CA 1
ATOM 2540 C C . LEU A 1 322 ? -3.266 -12.777 -5.305 1.00 98.62 322 LEU A C 1
ATOM 2542 O O . LEU A 1 322 ? -3.046 -12.095 -4.306 1.00 98.62 322 LEU A O 1
ATOM 2546 N N . SER A 1 323 ? -2.498 -13.811 -5.634 1.00 98.25 323 SER A N 1
ATOM 2547 C CA . SER A 1 323 ? -1.218 -14.124 -4.992 1.00 98.25 323 SER A CA 1
ATOM 2548 C C . SER A 1 323 ? -0.310 -14.889 -5.956 1.00 98.25 323 SER A C 1
ATOM 2550 O O . SER A 1 323 ? -0.727 -15.340 -7.020 1.00 98.25 323 SER A O 1
ATOM 2552 N N . ASN A 1 324 ? 0.964 -15.042 -5.614 1.00 96.56 324 ASN A N 1
ATOM 2553 C CA . ASN A 1 324 ? 1.939 -15.754 -6.421 1.00 96.56 324 ASN A CA 1
ATOM 2554 C C . ASN A 1 324 ? 3.074 -16.350 -5.580 1.00 96.56 324 ASN A C 1
ATOM 2556 O O . ASN A 1 324 ? 3.206 -16.107 -4.380 1.00 96.56 324 ASN A O 1
ATOM 2560 N N . ARG A 1 325 ? 3.958 -17.108 -6.239 1.00 95.00 325 ARG A N 1
ATOM 2561 C CA . ARG A 1 325 ? 5.201 -17.618 -5.639 1.00 95.00 325 ARG A CA 1
ATOM 2562 C C . ARG A 1 325 ? 6.267 -16.507 -5.625 1.00 95.00 325 ARG A C 1
ATOM 2564 O O . ARG A 1 325 ? 7.291 -16.600 -6.293 1.00 95.00 325 ARG A O 1
ATOM 2571 N N . ASN A 1 326 ? 5.991 -15.434 -4.885 1.00 93.25 326 ASN A N 1
ATOM 2572 C CA . ASN A 1 326 ? 6.709 -14.150 -4.881 1.00 93.25 326 ASN A CA 1
ATOM 2573 C C . ASN A 1 326 ? 8.239 -14.220 -4.657 1.00 93.25 326 ASN A C 1
ATOM 2575 O O . ASN A 1 326 ? 8.967 -13.341 -5.118 1.00 93.25 326 ASN A O 1
ATOM 2579 N N . PHE A 1 327 ? 8.731 -15.247 -3.956 1.00 94.00 327 PHE A N 1
ATOM 2580 C CA . PHE A 1 327 ? 10.162 -15.488 -3.706 1.00 94.00 327 PHE A CA 1
ATOM 2581 C C . PHE A 1 327 ? 10.859 -16.366 -4.762 1.00 94.00 327 PHE A C 1
ATOM 2583 O O . PHE A 1 327 ? 12.045 -16.668 -4.625 1.00 94.00 327 PHE A O 1
ATOM 2590 N N . SER A 1 328 ? 10.155 -16.829 -5.796 1.00 94.19 328 SER A N 1
ATOM 2591 C CA . SER A 1 328 ? 10.750 -17.713 -6.798 1.00 94.19 328 SER A CA 1
ATOM 2592 C C . SER A 1 328 ? 11.673 -16.960 -7.759 1.00 94.19 328 SER A C 1
ATOM 2594 O O . SER A 1 328 ? 11.282 -15.968 -8.370 1.00 94.19 328 SER A O 1
ATOM 2596 N N . LEU A 1 329 ? 12.863 -17.522 -8.010 1.00 94.25 329 LEU A N 1
ATOM 2597 C CA . LEU A 1 329 ? 13.809 -17.083 -9.060 1.00 94.25 329 LEU A CA 1
ATOM 2598 C C . LEU A 1 329 ? 13.246 -17.208 -10.493 1.00 94.25 329 LEU A C 1
ATOM 2600 O O . LEU A 1 329 ? 13.940 -16.931 -11.470 1.00 94.25 329 LEU A O 1
ATOM 2604 N N . GLN A 1 330 ? 12.044 -17.764 -10.623 1.00 93.50 330 GLN A N 1
ATOM 2605 C CA . GLN A 1 330 ? 11.254 -17.888 -11.837 1.00 93.50 330 GLN A CA 1
ATOM 2606 C C . GLN A 1 330 ? 9.829 -18.234 -11.411 1.00 93.50 330 GLN A C 1
ATOM 2608 O O . GLN A 1 330 ? 9.630 -19.221 -10.701 1.00 93.50 330 GLN A O 1
ATOM 2613 N N . CYS A 1 331 ? 8.853 -17.440 -11.820 1.00 93.81 331 CYS A N 1
ATOM 2614 C CA . CYS A 1 331 ? 7.443 -17.687 -11.582 1.00 93.81 331 CYS A CA 1
ATOM 2615 C C . CYS A 1 331 ? 6.720 -17.742 -12.931 1.00 93.81 331 CYS A C 1
ATOM 2617 O O . CYS A 1 331 ? 6.976 -16.940 -13.828 1.00 93.81 331 CYS A O 1
ATOM 2619 N N . ASP A 1 332 ? 5.858 -18.738 -13.079 1.00 93.62 332 ASP A N 1
ATOM 2620 C CA . ASP A 1 332 ? 5.121 -19.057 -14.299 1.00 93.62 332 ASP A CA 1
ATOM 2621 C C . ASP A 1 332 ? 3.637 -19.331 -14.019 1.00 93.62 332 ASP A C 1
ATOM 2623 O O . ASP A 1 332 ? 2.946 -19.938 -14.829 1.00 93.62 332 ASP A O 1
ATOM 2627 N N . SER A 1 333 ? 3.125 -18.847 -12.886 1.00 95.38 333 SER A N 1
ATOM 2628 C CA . SER A 1 333 ? 1.714 -18.964 -12.521 1.00 95.38 333 SER A CA 1
ATOM 2629 C C . SER A 1 333 ? 1.279 -17.890 -11.521 1.00 95.38 333 SER A C 1
ATOM 2631 O O . SER A 1 333 ? 2.113 -17.347 -10.790 1.00 95.38 333 SER A O 1
ATOM 2633 N N . VAL A 1 334 ? -0.029 -17.666 -11.406 1.00 97.69 334 VAL A N 1
ATOM 2634 C CA . VAL A 1 334 ? -0.659 -16.822 -10.376 1.00 97.69 334 VAL A CA 1
ATOM 2635 C C . VAL A 1 334 ? -1.830 -17.561 -9.733 1.00 97.69 334 VAL A C 1
ATOM 2637 O O . VAL A 1 334 ? -2.574 -18.267 -10.408 1.00 97.69 334 VAL A O 1
ATOM 2640 N N . PHE A 1 335 ? -1.976 -17.412 -8.418 1.00 98.12 335 PHE A N 1
ATOM 2641 C CA . PHE A 1 335 ? -3.167 -17.828 -7.689 1.00 98.12 335 PHE A CA 1
ATOM 2642 C C . PHE A 1 335 ? -4.241 -16.750 -7.858 1.00 98.12 335 PHE A C 1
ATOM 2644 O O . PHE A 1 335 ? -4.024 -15.605 -7.457 1.00 98.12 335 PHE A O 1
ATOM 2651 N N . LEU A 1 336 ? -5.384 -17.121 -8.430 1.00 98.19 336 LEU A N 1
ATOM 2652 C CA . LEU A 1 336 ? -6.615 -16.335 -8.401 1.00 98.19 336 LEU A CA 1
ATOM 2653 C C . LEU A 1 336 ? -7.549 -16.977 -7.378 1.00 98.19 336 LEU A C 1
ATOM 2655 O O . LEU A 1 336 ? -7.866 -18.158 -7.493 1.00 98.19 336 LEU A O 1
ATOM 2659 N N . LEU A 1 337 ? -7.983 -16.208 -6.390 1.00 98.25 337 LEU A N 1
ATOM 2660 C CA . LEU A 1 337 ? -8.990 -16.608 -5.418 1.00 98.25 337 LEU A CA 1
ATOM 2661 C C . LEU A 1 337 ? -10.276 -15.833 -5.693 1.00 98.25 337 LEU A C 1
ATOM 2663 O O . LEU A 1 337 ? -10.224 -14.674 -6.110 1.00 98.25 337 LEU A O 1
ATOM 2667 N N . GLU A 1 338 ? -11.415 -16.457 -5.434 1.00 97.62 338 GLU A N 1
ATOM 2668 C CA . GLU A 1 338 ? -12.733 -15.849 -5.605 1.00 97.62 338 GLU A CA 1
ATOM 2669 C C . GLU A 1 338 ? -13.583 -16.170 -4.377 1.00 97.62 338 GLU A C 1
ATOM 2671 O O . GLU A 1 338 ? -13.955 -17.323 -4.154 1.00 97.62 338 GLU A O 1
ATOM 2676 N N . LEU A 1 339 ? -13.849 -15.136 -3.573 1.00 97.81 339 LEU A N 1
ATOM 2677 C CA . LEU A 1 339 ? -14.794 -15.185 -2.465 1.00 97.81 339 LEU A CA 1
ATOM 2678 C C . LEU A 1 339 ? -16.189 -14.857 -3.007 1.00 97.81 339 LEU A C 1
ATOM 2680 O O . LEU A 1 339 ? -16.398 -13.752 -3.514 1.00 97.81 339 LEU A O 1
ATOM 2684 N N . SER A 1 340 ? -17.123 -15.805 -2.937 1.00 96.88 340 SER A N 1
ATOM 2685 C CA . SER A 1 340 ? -18.307 -15.795 -3.810 1.00 96.88 340 SER A CA 1
ATOM 2686 C C . SER A 1 340 ? -19.386 -14.759 -3.462 1.00 96.88 340 SER A C 1
ATOM 2688 O O . SER A 1 340 ? -20.065 -14.281 -4.370 1.00 96.88 340 SER A O 1
ATOM 2690 N N . ASN A 1 341 ? -19.566 -14.398 -2.185 1.00 97.19 341 ASN A N 1
ATOM 2691 C CA . ASN A 1 341 ? -20.608 -13.462 -1.737 1.00 97.19 341 ASN A CA 1
ATOM 2692 C C . ASN A 1 341 ? -20.318 -12.876 -0.331 1.00 97.19 341 ASN A C 1
ATOM 2694 O O . ASN A 1 341 ? -19.245 -13.084 0.240 1.00 97.19 341 ASN A O 1
ATOM 2698 N N . THR A 1 342 ? -21.289 -12.151 0.241 1.00 97.12 342 THR A N 1
ATOM 2699 C CA . THR A 1 342 ? -21.226 -11.599 1.610 1.00 97.12 342 THR A CA 1
ATOM 2700 C C . THR A 1 342 ? -21.048 -12.669 2.687 1.00 97.12 342 THR A C 1
ATOM 2702 O O . THR A 1 342 ? -21.483 -13.810 2.529 1.00 97.12 342 THR A O 1
ATOM 2705 N N . MET A 1 343 ? -20.526 -12.296 3.858 1.00 96.06 343 MET A N 1
ATOM 2706 C CA . MET A 1 343 ? -20.339 -13.239 4.971 1.00 96.06 343 MET A CA 1
ATOM 2707 C C . MET A 1 343 ? -21.644 -13.814 5.544 1.00 96.06 343 MET A C 1
ATOM 2709 O O . MET A 1 343 ? -21.595 -14.778 6.322 1.00 96.06 343 MET A O 1
ATOM 2713 N N . TYR A 1 344 ? -22.784 -13.188 5.238 1.00 95.62 344 TYR A N 1
ATOM 2714 C CA . TYR A 1 344 ? -24.114 -13.568 5.715 1.00 95.62 344 TYR A CA 1
ATOM 2715 C C . TYR A 1 344 ? -24.740 -14.701 4.906 1.00 95.62 344 TYR A C 1
ATOM 2717 O O . TYR A 1 344 ? -25.550 -15.437 5.467 1.00 95.62 344 TYR A O 1
ATOM 2725 N N . ASP A 1 345 ? -24.347 -14.847 3.640 1.00 96.06 345 ASP A N 1
ATOM 2726 C CA . ASP A 1 345 ? -24.788 -15.931 2.767 1.00 96.06 345 ASP A CA 1
ATOM 2727 C C . ASP A 1 345 ? -24.437 -17.297 3.412 1.00 96.06 345 ASP A C 1
ATOM 2729 O O . ASP A 1 345 ? -23.335 -17.441 3.968 1.00 96.06 345 ASP A O 1
ATOM 2733 N N . PRO A 1 346 ? -25.361 -18.279 3.449 1.00 92.88 346 PRO A N 1
ATOM 2734 C CA . PRO A 1 346 ? -25.049 -19.630 3.915 1.00 92.88 346 PRO A CA 1
ATOM 2735 C C . PRO A 1 346 ? -24.034 -20.352 3.017 1.00 92.88 346 PRO A C 1
ATOM 2737 O O . PRO A 1 346 ? -23.213 -21.104 3.541 1.00 92.88 346 PRO A O 1
ATOM 2740 N N . ASP A 1 347 ? -24.054 -20.073 1.712 1.00 94.06 347 ASP A N 1
ATOM 2741 C CA . ASP A 1 347 ? -23.331 -20.787 0.657 1.00 94.06 347 ASP A CA 1
ATOM 2742 C C . ASP A 1 347 ? -22.096 -20.000 0.155 1.00 94.06 347 ASP A C 1
ATOM 2744 O O . ASP A 1 347 ? -21.527 -20.310 -0.894 1.00 94.06 347 ASP A O 1
ATOM 2748 N N . VAL A 1 348 ? -21.648 -18.975 0.900 1.00 95.19 348 VAL A N 1
ATOM 2749 C CA . VAL A 1 348 ? -20.390 -18.270 0.589 1.00 95.19 348 VAL A CA 1
ATOM 2750 C C . VAL A 1 348 ? -19.179 -19.187 0.759 1.00 95.19 348 VAL A C 1
ATOM 2752 O O . VAL A 1 348 ? -18.951 -19.768 1.825 1.00 95.19 348 VAL A O 1
ATOM 2755 N N . ASP A 1 349 ? -18.369 -19.214 -0.292 1.00 94.94 349 ASP A N 1
ATOM 2756 C CA . ASP A 1 349 ? -17.178 -20.035 -0.477 1.00 94.94 349 ASP A CA 1
ATOM 2757 C C . ASP A 1 349 ? -15.957 -19.157 -0.810 1.00 94.94 349 ASP A C 1
ATOM 2759 O O . ASP A 1 349 ? -16.111 -18.027 -1.283 1.00 94.94 349 ASP A O 1
ATOM 2763 N N . LEU A 1 350 ? -14.752 -19.684 -0.571 1.00 96.88 350 LEU A N 1
ATOM 2764 C CA . LEU A 1 350 ? -13.466 -19.087 -0.933 1.00 96.88 350 LEU A CA 1
ATOM 2765 C C . LEU A 1 350 ? -12.682 -20.042 -1.844 1.00 96.88 350 LEU A C 1
ATOM 2767 O O . LEU A 1 350 ? -11.756 -20.731 -1.415 1.00 96.88 350 LEU A O 1
ATOM 2771 N N . SER A 1 351 ? -13.028 -20.050 -3.126 1.00 95.75 351 SER A N 1
ATOM 2772 C CA . SER A 1 351 ? -12.352 -20.897 -4.109 1.00 95.75 351 SER A CA 1
ATOM 2773 C C . SER A 1 351 ? -10.928 -20.410 -4.424 1.00 95.75 351 SER A C 1
ATOM 2775 O O . SER A 1 351 ? -10.609 -19.219 -4.325 1.00 95.75 351 SER A O 1
ATOM 2777 N N . VAL A 1 352 ? -10.058 -21.335 -4.847 1.00 96.25 352 VAL A N 1
ATOM 2778 C CA . VAL A 1 352 ? -8.664 -21.065 -5.235 1.00 96.25 352 VAL A CA 1
ATOM 2779 C C . VAL A 1 352 ? -8.369 -21.715 -6.589 1.00 96.25 352 VAL A C 1
ATOM 2781 O O . VAL A 1 352 ? -8.538 -22.916 -6.764 1.00 96.25 352 VAL A O 1
ATOM 2784 N N . SER A 1 353 ? -7.873 -20.934 -7.546 1.00 95.19 353 SER A N 1
ATOM 2785 C CA . SER A 1 353 ? -7.442 -21.378 -8.877 1.00 95.19 353 SER A CA 1
ATOM 2786 C C . SER A 1 353 ? -5.961 -21.076 -9.104 1.00 95.19 353 SER A C 1
ATOM 2788 O O . SER A 1 353 ? -5.501 -19.973 -8.808 1.00 95.19 353 SER A O 1
ATOM 2790 N N . LEU A 1 354 ? -5.218 -22.009 -9.704 1.00 96.38 354 LEU A N 1
ATOM 2791 C CA . LEU A 1 354 ? -3.870 -21.752 -10.217 1.00 96.38 354 LEU A CA 1
ATOM 2792 C C . LEU A 1 354 ? -3.931 -21.485 -11.727 1.00 96.38 354 LEU A C 1
ATOM 2794 O O . LEU A 1 354 ? -4.239 -22.382 -12.507 1.00 96.38 354 LEU A O 1
ATOM 2798 N N . LEU A 1 355 ? -3.618 -20.258 -12.139 1.00 96.88 355 LEU A N 1
ATOM 2799 C CA . LEU A 1 355 ? -3.565 -19.853 -13.543 1.00 96.88 355 LEU A CA 1
ATOM 2800 C C . LEU A 1 355 ? -2.125 -19.923 -14.061 1.00 96.88 355 LEU A C 1
ATOM 2802 O O . LEU A 1 355 ? -1.207 -19.396 -13.430 1.00 96.88 355 LEU A O 1
ATOM 2806 N N . GLN A 1 356 ? -1.932 -20.559 -15.215 1.00 95.56 356 GLN A N 1
ATOM 2807 C CA . GLN A 1 356 ? -0.639 -20.682 -15.893 1.00 95.56 356 GLN A CA 1
ATOM 2808 C C . GLN A 1 356 ? -0.330 -19.416 -16.708 1.00 95.56 356 GLN A C 1
ATOM 2810 O O . GLN A 1 356 ? -1.214 -18.884 -17.374 1.00 95.56 356 GLN A O 1
ATOM 2815 N N . LEU A 1 357 ? 0.925 -18.959 -16.681 1.00 92.62 357 LEU A N 1
ATOM 2816 C CA . LEU A 1 357 ? 1.416 -17.849 -17.508 1.00 92.62 357 LEU A CA 1
ATOM 2817 C C . LEU A 1 357 ? 2.073 -18.323 -18.804 1.00 92.62 357 LEU A C 1
ATOM 2819 O O . LEU A 1 357 ? 2.739 -19.365 -18.832 1.00 92.62 357 LEU A O 1
ATOM 2823 N N . ASP A 1 358 ? 1.960 -17.480 -19.830 1.00 92.44 358 ASP A N 1
ATOM 2824 C CA . ASP A 1 358 ? 2.752 -17.516 -21.058 1.00 92.44 358 ASP A CA 1
ATOM 2825 C C . ASP A 1 358 ? 4.149 -16.892 -20.861 1.00 92.44 358 ASP A C 1
ATOM 2827 O O . ASP A 1 358 ? 5.163 -17.488 -21.232 1.00 92.44 358 ASP A O 1
ATOM 2831 N N . VAL A 1 359 ? 4.223 -15.728 -20.208 1.00 92.06 359 VAL A N 1
ATOM 2832 C CA . VAL A 1 359 ? 5.463 -14.999 -19.920 1.00 92.06 359 VAL A CA 1
ATOM 2833 C C . VAL A 1 359 ? 5.930 -15.252 -18.491 1.00 92.06 359 VAL A C 1
ATOM 2835 O O . VAL A 1 359 ? 5.249 -14.953 -17.510 1.00 92.06 359 VAL A O 1
ATOM 2838 N N . LYS A 1 360 ? 7.150 -15.787 -18.373 1.00 93.19 360 LYS A N 1
ATOM 2839 C CA . LYS A 1 360 ? 7.795 -16.070 -17.088 1.00 93.19 360 LYS A CA 1
ATOM 2840 C C . LYS A 1 360 ? 8.457 -14.817 -16.524 1.00 93.19 360 LYS A C 1
ATOM 2842 O O . LYS A 1 360 ? 9.232 -14.154 -17.209 1.00 93.19 360 LYS A O 1
ATOM 2847 N N . TYR A 1 361 ? 8.196 -14.561 -15.251 1.00 95.19 361 TYR A N 1
ATOM 2848 C CA . TYR A 1 361 ? 8.729 -13.448 -14.465 1.00 95.19 361 TYR A CA 1
ATOM 2849 C C . TYR A 1 361 ? 9.495 -14.010 -13.256 1.00 95.19 361 TYR A C 1
ATOM 2851 O O . TYR A 1 361 ? 9.772 -15.212 -13.209 1.00 95.19 361 TYR A O 1
ATOM 2859 N N . GLY A 1 362 ? 9.883 -13.198 -12.275 1.00 95.12 362 GLY A N 1
ATOM 2860 C CA . GLY A 1 362 ? 10.548 -13.728 -11.080 1.00 95.12 362 GLY A CA 1
ATOM 2861 C C . GLY A 1 362 ? 10.918 -12.674 -10.052 1.00 95.12 362 GLY A C 1
ATOM 2862 O O . GLY A 1 362 ? 10.791 -11.482 -10.301 1.00 95.12 362 GLY A O 1
ATOM 2863 N N . MET A 1 363 ? 11.395 -13.121 -8.892 1.00 95.00 363 MET A N 1
ATOM 2864 C CA . MET A 1 363 ? 11.829 -12.255 -7.796 1.00 95.00 363 MET A CA 1
ATOM 2865 C C . MET A 1 363 ? 12.826 -11.172 -8.271 1.00 95.00 363 MET A C 1
ATOM 2867 O O . MET A 1 363 ? 13.825 -11.524 -8.897 1.00 95.00 363 MET A O 1
ATOM 2871 N N . PRO A 1 364 ? 12.600 -9.876 -7.968 1.00 96.25 364 PRO A N 1
ATOM 2872 C CA . PRO A 1 364 ? 13.481 -8.783 -8.391 1.00 96.25 364 PRO A CA 1
ATOM 2873 C C . PRO A 1 364 ? 14.851 -8.810 -7.679 1.00 96.25 364 PRO A C 1
ATOM 2875 O O . PRO A 1 364 ? 14.908 -9.208 -6.507 1.00 96.25 364 PRO A O 1
ATOM 2878 N N . PRO A 1 365 ? 15.935 -8.301 -8.298 1.00 95.69 365 PRO A N 1
ATOM 2879 C CA . PRO A 1 365 ? 17.144 -7.853 -7.593 1.00 95.69 365 PRO A CA 1
ATOM 2880 C C . PRO A 1 365 ? 16.851 -6.563 -6.806 1.00 95.69 365 PRO A C 1
ATOM 2882 O O . PRO A 1 365 ? 15.762 -5.998 -6.927 1.00 95.69 365 PRO A O 1
ATOM 2885 N N . ASN A 1 366 ? 17.795 -6.051 -6.016 1.00 95.50 366 ASN A N 1
ATOM 2886 C CA . ASN A 1 366 ? 17.641 -4.707 -5.431 1.00 95.50 366 ASN A CA 1
ATOM 2887 C C . ASN A 1 366 ? 17.916 -3.610 -6.481 1.00 95.50 366 ASN A C 1
ATOM 2889 O O . ASN A 1 366 ? 18.670 -3.835 -7.428 1.00 95.50 366 ASN A O 1
ATOM 2893 N N . GLY A 1 367 ? 17.318 -2.425 -6.318 1.00 95.38 367 GLY A N 1
ATOM 2894 C CA . GLY A 1 367 ? 17.507 -1.282 -7.221 1.00 95.38 367 GLY A CA 1
ATOM 2895 C C . GLY A 1 367 ? 18.794 -0.503 -6.929 1.00 95.38 367 GLY A C 1
ATOM 2896 O O . GLY A 1 367 ? 19.180 -0.365 -5.768 1.00 95.38 367 GLY A O 1
ATOM 2897 N N . ARG A 1 368 ? 19.478 -0.000 -7.963 1.00 94.56 368 ARG A N 1
ATOM 2898 C CA . ARG A 1 368 ? 20.811 0.621 -7.842 1.00 94.56 368 ARG A CA 1
ATOM 2899 C C . ARG A 1 368 ? 20.738 2.146 -7.853 1.00 94.56 368 ARG A C 1
ATOM 2901 O O . ARG A 1 368 ? 20.271 2.730 -8.826 1.00 94.56 368 ARG A O 1
ATOM 2908 N N . GLN A 1 369 ? 21.254 2.792 -6.811 1.00 92.81 369 GLN A N 1
ATOM 2909 C CA . GLN A 1 369 ? 21.217 4.250 -6.693 1.00 92.81 369 GLN A CA 1
ATOM 2910 C C . GLN A 1 369 ? 22.421 4.928 -7.352 1.00 92.81 369 GLN A C 1
ATOM 2912 O O . GLN A 1 369 ? 23.565 4.516 -7.160 1.00 92.81 369 GLN A O 1
ATOM 2917 N N . ASN A 1 370 ? 22.186 6.041 -8.047 1.00 85.25 370 ASN A N 1
ATOM 2918 C CA . ASN A 1 370 ? 23.267 6.914 -8.489 1.00 85.25 370 ASN A CA 1
ATOM 2919 C C . ASN A 1 370 ? 24.020 7.531 -7.288 1.00 85.25 370 ASN A C 1
ATOM 2921 O O . ASN A 1 370 ? 23.404 8.024 -6.342 1.00 85.25 370 ASN A O 1
ATOM 2925 N N . HIS A 1 371 ? 25.354 7.555 -7.364 1.00 80.56 371 HIS A N 1
ATOM 2926 C CA . HIS A 1 371 ? 26.277 8.076 -6.341 1.00 80.56 371 HIS A CA 1
ATOM 2927 C C . HIS A 1 371 ? 26.194 7.440 -4.935 1.00 80.56 371 HIS A C 1
ATOM 2929 O O . HIS A 1 371 ? 26.679 8.047 -3.979 1.00 80.56 371 HIS A O 1
ATOM 2935 N N . SER A 1 372 ? 25.655 6.224 -4.791 1.00 81.81 372 SER A N 1
ATOM 2936 C CA . SER A 1 372 ? 25.751 5.453 -3.543 1.00 81.81 372 SER A CA 1
ATOM 2937 C C . SER A 1 372 ? 26.085 3.986 -3.810 1.00 81.81 372 SER A C 1
ATOM 2939 O O . SER A 1 372 ? 25.680 3.418 -4.821 1.00 81.81 372 SER A O 1
ATOM 2941 N N . SER A 1 373 ? 26.825 3.364 -2.891 1.00 82.38 373 SER A N 1
ATOM 2942 C CA . SER A 1 373 ? 26.973 1.905 -2.824 1.00 82.38 373 SER A CA 1
ATOM 2943 C C . SER A 1 373 ? 25.770 1.228 -2.156 1.00 82.38 373 SER A C 1
ATOM 2945 O O . SER A 1 373 ? 25.636 0.008 -2.245 1.00 82.38 373 SER A O 1
ATOM 2947 N N . ASN A 1 374 ? 24.893 1.996 -1.499 1.00 85.88 374 ASN A N 1
ATOM 2948 C CA . ASN A 1 374 ? 23.679 1.485 -0.882 1.00 85.88 374 ASN A CA 1
ATOM 2949 C C . ASN A 1 374 ? 22.565 1.313 -1.931 1.00 85.88 374 ASN A C 1
ATOM 2951 O O . ASN A 1 374 ? 22.257 2.225 -2.705 1.00 85.88 374 ASN A O 1
ATOM 2955 N N . MET A 1 375 ? 21.957 0.129 -1.959 1.00 91.81 375 MET A N 1
ATOM 2956 C CA . MET A 1 375 ? 20.885 -0.244 -2.889 1.00 91.81 375 MET A CA 1
ATOM 2957 C C . MET A 1 375 ? 19.513 -0.026 -2.250 1.00 91.81 375 MET A C 1
ATOM 2959 O O . MET A 1 375 ? 19.406 0.020 -1.031 1.00 91.81 375 MET A O 1
ATOM 2963 N N . LEU A 1 376 ? 18.445 0.020 -3.048 1.00 94.00 376 LEU A N 1
ATOM 2964 C CA . LEU A 1 376 ? 17.074 0.106 -2.540 1.00 94.00 376 LEU A CA 1
ATOM 2965 C C . LEU A 1 376 ? 16.347 -1.241 -2.646 1.00 94.00 376 LEU A C 1
ATOM 2967 O O . LEU A 1 376 ? 16.232 -1.838 -3.721 1.00 94.00 376 LEU A O 1
ATOM 2971 N N . ALA A 1 377 ? 15.835 -1.726 -1.519 1.00 92.75 377 ALA A N 1
ATOM 2972 C CA . ALA A 1 377 ? 15.202 -3.027 -1.384 1.00 92.75 377 ALA A CA 1
ATOM 2973 C C . ALA A 1 377 ? 13.846 -3.086 -2.103 1.00 92.75 377 ALA A C 1
ATOM 2975 O O . ALA A 1 377 ? 12.884 -2.423 -1.725 1.00 92.75 377 ALA A O 1
ATOM 2976 N N . THR A 1 378 ? 13.747 -3.961 -3.100 1.00 93.56 378 THR A N 1
ATOM 2977 C CA . THR A 1 378 ? 12.530 -4.257 -3.888 1.00 93.56 378 THR A CA 1
ATOM 2978 C C . THR A 1 378 ? 11.672 -5.376 -3.282 1.00 93.56 378 THR A C 1
ATOM 2980 O O . THR A 1 378 ? 10.776 -5.898 -3.939 1.00 93.56 378 THR A O 1
ATOM 2983 N N . ASN A 1 379 ? 11.987 -5.807 -2.053 1.00 93.25 379 ASN A N 1
ATOM 2984 C CA . ASN A 1 379 ? 11.373 -6.946 -1.366 1.00 93.25 379 ASN A CA 1
ATOM 2985 C C . ASN A 1 379 ? 11.327 -8.218 -2.235 1.00 93.25 379 ASN A C 1
ATOM 2987 O O . ASN A 1 379 ? 12.343 -8.900 -2.391 1.00 93.25 379 ASN A O 1
ATOM 2991 N N . ASP A 1 380 ? 10.162 -8.528 -2.793 1.00 94.81 380 ASP A N 1
ATOM 2992 C CA . ASP A 1 380 ? 9.825 -9.735 -3.540 1.00 94.81 380 ASP A CA 1
ATOM 2993 C C . ASP A 1 380 ? 8.777 -9.419 -4.625 1.00 94.81 380 ASP A C 1
ATOM 2995 O O . ASP A 1 380 ? 8.311 -8.283 -4.741 1.00 94.81 380 ASP A O 1
ATOM 2999 N N . ALA A 1 381 ? 8.422 -10.411 -5.445 1.00 96.56 381 ALA A N 1
ATOM 3000 C CA . ALA A 1 381 ? 7.540 -10.236 -6.600 1.00 96.56 381 ALA A CA 1
ATOM 3001 C C . ALA A 1 381 ? 6.031 -10.282 -6.272 1.00 96.56 381 ALA A C 1
ATOM 3003 O O . ALA A 1 381 ? 5.253 -10.693 -7.125 1.00 96.56 381 ALA A O 1
ATOM 3004 N N . ARG A 1 382 ? 5.583 -9.930 -5.057 1.00 96.81 382 ARG A N 1
ATOM 3005 C CA . ARG A 1 382 ? 4.143 -9.943 -4.705 1.00 96.81 382 ARG A CA 1
ATOM 3006 C C . ARG A 1 382 ? 3.306 -8.998 -5.582 1.00 96.81 382 ARG A C 1
ATOM 3008 O O . ARG A 1 382 ? 3.826 -8.014 -6.108 1.00 96.81 382 ARG A O 1
ATOM 3015 N N . ALA A 1 383 ? 2.003 -9.266 -5.678 1.00 97.88 383 ALA A N 1
ATOM 3016 C CA . ALA A 1 383 ? 1.035 -8.325 -6.243 1.00 97.88 383 ALA A CA 1
ATOM 3017 C C . ALA A 1 383 ? 0.908 -7.070 -5.359 1.00 97.88 383 ALA A C 1
ATOM 3019 O O . ALA A 1 383 ? 0.816 -7.175 -4.132 1.00 97.88 383 ALA A O 1
ATOM 3020 N N . LEU A 1 384 ? 0.943 -5.892 -5.988 1.00 98.00 384 LEU A N 1
ATOM 3021 C CA . LEU A 1 384 ? 0.979 -4.589 -5.304 1.00 98.00 384 LEU A CA 1
ATOM 3022 C C . LEU A 1 384 ? -0.091 -3.598 -5.775 1.00 98.00 384 LEU A C 1
ATOM 3024 O O . LEU A 1 384 ? -0.431 -2.691 -5.017 1.00 98.00 384 LEU A O 1
ATOM 3028 N N . GLY A 1 385 ? -0.674 -3.823 -6.951 1.00 98.44 385 GLY A N 1
ATOM 3029 C CA . GLY A 1 385 ? -1.891 -3.164 -7.414 1.00 98.44 385 GLY A CA 1
ATOM 3030 C C . GLY A 1 385 ? -2.642 -4.060 -8.394 1.00 98.44 385 GLY A C 1
ATOM 3031 O O . GLY A 1 385 ? -2.014 -4.825 -9.133 1.00 98.44 385 GLY A O 1
ATOM 3032 N N . ALA A 1 386 ? -3.968 -3.962 -8.409 1.00 98.75 386 ALA A N 1
ATOM 3033 C CA . ALA A 1 386 ? -4.839 -4.640 -9.363 1.00 98.75 386 ALA A CA 1
ATOM 3034 C C . ALA A 1 386 ? -6.178 -3.904 -9.506 1.00 98.75 386 ALA A C 1
ATOM 3036 O O . ALA A 1 386 ? -6.587 -3.193 -8.591 1.00 98.75 386 ALA A O 1
ATOM 3037 N N . PHE A 1 387 ? -6.894 -4.137 -10.607 1.00 98.50 387 PHE A N 1
ATOM 3038 C CA . PHE A 1 387 ? -8.318 -3.813 -10.712 1.00 98.50 387 PHE A CA 1
ATOM 3039 C C . PHE A 1 387 ? -9.079 -4.856 -11.543 1.00 98.50 387 PHE A C 1
ATOM 3041 O O . PHE A 1 387 ? -8.508 -5.469 -12.447 1.00 98.50 387 PHE A O 1
ATOM 3048 N N . PHE A 1 388 ? -10.374 -5.026 -11.262 1.00 98.25 388 PHE A N 1
ATOM 3049 C CA . PHE A 1 388 ? -11.317 -5.775 -12.098 1.00 98.25 388 PHE A CA 1
ATOM 3050 C C . PHE A 1 388 ? -12.213 -4.814 -12.885 1.00 98.25 388 PHE A C 1
ATOM 3052 O O . PHE A 1 388 ? -12.859 -3.938 -12.305 1.00 98.25 388 PHE A O 1
ATOM 3059 N N . HIS A 1 389 ? -12.275 -4.982 -14.203 1.00 96.19 389 HIS A N 1
ATOM 3060 C CA . HIS A 1 389 ? -13.241 -4.306 -15.068 1.00 96.19 389 HIS A CA 1
ATOM 3061 C C . HIS A 1 389 ? -13.452 -5.118 -16.357 1.00 96.19 389 HIS A C 1
ATOM 3063 O O . HIS A 1 389 ? -12.577 -5.879 -16.750 1.00 96.19 389 HIS A O 1
ATOM 3069 N N . ASN A 1 390 ? -14.617 -4.996 -16.999 1.00 93.88 390 ASN A N 1
ATOM 3070 C CA . ASN A 1 390 ? -14.966 -5.667 -18.264 1.00 93.88 390 ASN A CA 1
ATOM 3071 C C . ASN A 1 390 ? -14.539 -7.158 -18.389 1.00 93.88 390 ASN A C 1
ATOM 3073 O O . ASN A 1 390 ? -13.866 -7.547 -19.341 1.00 93.88 390 ASN A O 1
ATOM 3077 N N . ASN A 1 391 ? -14.898 -8.004 -17.409 1.00 94.81 391 ASN A N 1
ATOM 3078 C CA . ASN A 1 391 ? -14.543 -9.442 -17.367 1.00 94.81 391 ASN A CA 1
ATOM 3079 C C . ASN A 1 391 ? -13.015 -9.725 -17.406 1.00 94.81 391 ASN A C 1
ATOM 3081 O O . ASN A 1 391 ? -12.560 -10.805 -17.806 1.00 94.81 391 ASN A O 1
ATOM 3085 N N . GLN A 1 392 ? -12.215 -8.744 -16.978 1.00 96.12 392 GLN A N 1
ATOM 3086 C CA . GLN A 1 392 ? -10.757 -8.753 -16.978 1.00 96.12 392 GLN A CA 1
ATOM 3087 C C . GLN A 1 392 ? -10.209 -8.300 -15.612 1.00 96.12 392 GLN A C 1
ATOM 3089 O O . GLN A 1 392 ? -10.749 -7.389 -14.986 1.00 96.12 392 GLN A O 1
ATOM 3094 N N . ILE A 1 393 ? -9.109 -8.908 -15.158 1.00 98.50 393 ILE A N 1
ATOM 3095 C CA . ILE A 1 393 ? -8.266 -8.369 -14.080 1.00 98.50 393 ILE A CA 1
ATOM 3096 C C . ILE A 1 393 ? -6.926 -7.942 -14.676 1.00 98.50 393 ILE A C 1
ATOM 3098 O O . ILE A 1 393 ? -6.216 -8.785 -15.228 1.00 98.50 393 ILE A O 1
ATOM 3102 N N . GLN A 1 394 ? -6.552 -6.672 -14.513 1.00 98.50 394 GLN A N 1
ATOM 3103 C CA . GLN A 1 394 ? -5.170 -6.214 -14.706 1.00 98.50 394 GLN A CA 1
ATOM 3104 C C . GLN A 1 394 ? -4.481 -6.102 -13.348 1.00 98.50 394 GLN A C 1
ATOM 3106 O O . GLN A 1 394 ? -5.093 -5.653 -12.377 1.00 98.50 394 GLN A O 1
ATOM 3111 N N . TYR A 1 395 ? -3.215 -6.509 -13.260 1.00 98.81 395 TYR A N 1
ATOM 3112 C CA . TYR A 1 395 ? -2.441 -6.447 -12.020 1.00 98.81 395 TYR A CA 1
ATOM 3113 C C . TYR A 1 395 ? -0.947 -6.245 -12.263 1.00 98.81 395 TYR A C 1
ATOM 3115 O O . TYR A 1 395 ? -0.408 -6.602 -13.312 1.00 98.81 395 TYR A O 1
ATOM 3123 N N . VAL A 1 396 ? -0.262 -5.697 -11.258 1.00 98.81 396 VAL A N 1
ATOM 3124 C CA . VAL A 1 396 ? 1.172 -5.393 -11.314 1.00 98.81 396 VAL A CA 1
ATOM 3125 C C . VAL A 1 396 ? 1.946 -5.951 -10.122 1.00 98.81 396 VAL A C 1
ATOM 3127 O O . VAL A 1 396 ? 1.483 -5.944 -8.976 1.00 98.81 396 VAL A O 1
ATOM 3130 N N . THR A 1 397 ? 3.156 -6.433 -10.406 1.00 98.38 397 THR A N 1
ATOM 3131 C CA . THR A 1 397 ? 4.117 -6.945 -9.419 1.00 98.38 397 THR A CA 1
ATOM 3132 C C . THR A 1 397 ? 5.511 -6.378 -9.687 1.00 98.38 397 THR A C 1
ATOM 3134 O O . THR A 1 397 ? 5.842 -6.026 -10.822 1.00 98.38 397 THR A O 1
ATOM 3137 N N . ASN A 1 398 ? 6.384 -6.365 -8.675 1.00 97.94 398 ASN A N 1
ATOM 3138 C CA . ASN A 1 398 ? 7.825 -6.275 -8.947 1.00 97.94 398 ASN A CA 1
ATOM 3139 C C . ASN A 1 398 ? 8.280 -7.524 -9.729 1.00 97.94 398 ASN A C 1
ATOM 3141 O O . ASN A 1 398 ? 7.731 -8.610 -9.523 1.00 97.94 398 ASN A O 1
ATOM 3145 N N . SER A 1 399 ? 9.313 -7.405 -10.561 1.00 97.56 399 SER A N 1
ATOM 3146 C CA . SER A 1 399 ? 9.968 -8.534 -11.232 1.00 97.56 399 SER A CA 1
ATOM 3147 C C . SER A 1 399 ? 11.468 -8.300 -11.426 1.00 97.56 399 SER A C 1
ATOM 3149 O O . SER A 1 399 ? 11.949 -7.174 -11.350 1.00 97.56 399 SER A O 1
ATOM 3151 N N . VAL A 1 400 ? 12.219 -9.357 -11.729 1.00 96.56 400 VAL A N 1
ATOM 3152 C CA . VAL A 1 400 ? 13.459 -9.243 -12.510 1.00 96.56 400 VAL A CA 1
ATOM 3153 C C . VAL A 1 400 ? 13.133 -9.219 -14.008 1.00 96.56 400 VAL A C 1
ATOM 3155 O O . VAL A 1 400 ? 12.241 -9.942 -14.459 1.00 96.56 400 VAL A O 1
ATOM 3158 N N . ASP A 1 401 ? 13.848 -8.408 -14.783 1.00 94.69 401 ASP A N 1
ATOM 3159 C CA . ASP A 1 401 ? 13.956 -8.565 -16.234 1.00 94.69 401 ASP A CA 1
ATOM 3160 C C . ASP A 1 401 ? 14.994 -9.650 -16.540 1.00 94.69 401 ASP A C 1
ATOM 3162 O O . ASP A 1 401 ? 16.180 -9.514 -16.236 1.00 94.69 401 ASP A O 1
ATOM 3166 N N . THR A 1 402 ? 14.542 -10.746 -17.145 1.00 90.44 402 THR A N 1
ATOM 3167 C CA . THR A 1 402 ? 15.372 -11.930 -17.392 1.00 90.44 402 THR A CA 1
ATOM 3168 C C . THR A 1 402 ? 16.415 -11.740 -18.501 1.00 90.44 402 THR A C 1
ATOM 3170 O O . THR A 1 402 ? 17.314 -12.573 -18.620 1.00 90.44 402 THR A O 1
ATOM 3173 N N . LEU A 1 403 ? 16.340 -10.652 -19.282 1.00 89.12 403 LEU A N 1
ATOM 3174 C CA . LEU A 1 403 ? 17.326 -10.301 -20.310 1.00 89.12 403 L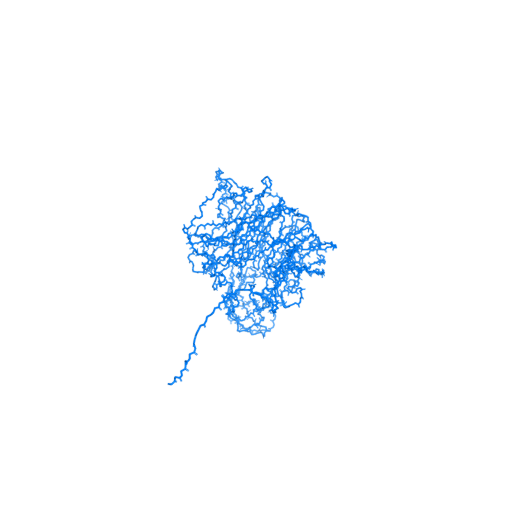EU A CA 1
ATOM 3175 C C . LEU A 1 403 ? 18.473 -9.458 -19.739 1.00 89.12 403 LEU A C 1
ATOM 3177 O O . LEU A 1 403 ? 19.644 -9.774 -19.973 1.00 89.12 403 LEU A O 1
ATOM 3181 N N . THR A 1 404 ? 18.130 -8.399 -19.001 1.00 90.75 404 THR A N 1
ATOM 3182 C CA . THR A 1 404 ? 19.060 -7.356 -18.520 1.00 90.75 404 THR A CA 1
ATOM 3183 C C . THR A 1 404 ? 19.525 -7.552 -17.077 1.00 90.75 404 THR A C 1
ATOM 3185 O O . THR A 1 404 ? 20.481 -6.906 -16.643 1.00 90.75 404 THR A O 1
ATOM 3188 N N . GLY A 1 405 ? 18.840 -8.417 -16.322 1.00 92.88 405 GLY A N 1
ATOM 3189 C CA . GLY A 1 405 ? 19.059 -8.617 -14.893 1.00 92.88 405 GLY A CA 1
ATOM 3190 C C . GLY A 1 405 ? 18.510 -7.500 -14.006 1.00 92.88 405 GLY A C 1
ATOM 3191 O O . GLY A 1 405 ? 18.826 -7.489 -12.819 1.00 92.88 405 GLY A O 1
ATOM 3192 N N . SER A 1 406 ? 17.739 -6.543 -14.538 1.00 94.00 406 SER A N 1
ATOM 3193 C CA . SER A 1 406 ? 17.296 -5.363 -13.780 1.00 94.00 406 SER A CA 1
ATOM 3194 C C . SER A 1 406 ? 16.028 -5.556 -12.952 1.00 94.00 406 SER A C 1
ATOM 3196 O O . SER A 1 406 ? 15.227 -6.449 -13.225 1.00 94.00 406 SER A O 1
ATOM 3198 N N . ALA A 1 407 ? 15.834 -4.709 -11.931 1.00 96.62 407 ALA A N 1
ATOM 3199 C CA . ALA A 1 407 ? 14.546 -4.599 -11.258 1.00 96.62 407 ALA A CA 1
ATOM 3200 C C . ALA A 1 407 ? 13.543 -3.944 -12.214 1.00 96.62 407 ALA A C 1
ATOM 3202 O O . ALA A 1 407 ? 13.805 -2.899 -12.811 1.00 96.62 407 ALA A O 1
ATOM 3203 N N . ALA A 1 408 ? 12.413 -4.607 -12.382 1.00 97.12 408 ALA A N 1
ATOM 3204 C CA . ALA A 1 408 ? 11.439 -4.379 -13.431 1.00 97.12 408 ALA A CA 1
ATOM 3205 C C . ALA A 1 408 ? 10.025 -4.522 -12.861 1.00 97.12 408 ALA A C 1
ATOM 3207 O O . ALA A 1 408 ? 9.829 -4.904 -11.704 1.00 97.12 408 ALA A O 1
ATOM 3208 N N . ILE A 1 409 ? 9.025 -4.257 -13.692 1.00 98.12 409 ILE A N 1
ATOM 3209 C CA . ILE A 1 409 ? 7.616 -4.470 -13.357 1.00 98.12 409 ILE A CA 1
ATOM 3210 C C . ILE A 1 409 ? 7.084 -5.581 -14.243 1.00 98.12 409 ILE A C 1
ATOM 3212 O O . ILE A 1 409 ? 7.336 -5.595 -15.445 1.00 98.12 409 ILE A O 1
ATOM 3216 N N . PHE A 1 410 ? 6.332 -6.504 -13.659 1.00 98.19 410 PHE A N 1
ATOM 3217 C CA . PHE A 1 410 ? 5.508 -7.427 -14.420 1.00 98.19 410 PHE A CA 1
ATOM 3218 C C . PHE A 1 410 ? 4.066 -6.908 -14.422 1.00 98.19 410 PHE A C 1
ATOM 3220 O O . PHE A 1 410 ? 3.502 -6.653 -13.357 1.00 98.19 410 PHE A O 1
ATOM 3227 N N . HIS A 1 411 ? 3.489 -6.748 -15.613 1.00 98.44 411 HIS A N 1
ATOM 3228 C CA . HIS A 1 411 ? 2.071 -6.461 -15.822 1.00 98.44 411 HIS A CA 1
ATOM 3229 C C . HIS A 1 411 ? 1.393 -7.740 -16.318 1.00 98.44 411 HIS A C 1
ATOM 3231 O O . HIS A 1 411 ? 1.799 -8.296 -17.341 1.00 98.44 411 HIS A O 1
ATOM 3237 N N . GLY A 1 412 ? 0.392 -8.215 -15.580 1.00 97.75 412 GLY A N 1
ATOM 3238 C CA . GLY A 1 412 ? -0.389 -9.399 -15.922 1.00 97.75 412 GLY A CA 1
ATOM 3239 C C . GLY A 1 412 ? -1.851 -9.058 -16.169 1.00 97.75 412 GLY A C 1
ATOM 3240 O O . GLY A 1 412 ? -2.413 -8.178 -15.518 1.00 97.75 412 GLY A O 1
ATOM 3241 N N . ILE A 1 413 ? -2.462 -9.769 -17.114 1.00 97.62 413 ILE A N 1
ATOM 3242 C CA . ILE A 1 413 ? -3.845 -9.556 -17.535 1.00 97.62 413 ILE A CA 1
ATOM 3243 C C . ILE A 1 413 ? -4.559 -10.905 -17.611 1.00 97.62 413 ILE A C 1
ATOM 3245 O O . ILE A 1 413 ? -4.239 -11.730 -18.469 1.00 97.62 413 ILE A O 1
ATOM 3249 N N . ILE A 1 414 ? -5.543 -11.118 -16.736 1.00 97.62 414 ILE A N 1
ATOM 3250 C CA . ILE A 1 414 ? -6.457 -12.264 -16.785 1.00 97.62 414 ILE A CA 1
ATOM 3251 C C . ILE A 1 414 ? -7.721 -11.817 -17.526 1.00 97.62 414 ILE A C 1
ATOM 3253 O O . ILE A 1 414 ? -8.445 -10.968 -17.018 1.00 97.62 414 ILE A O 1
ATOM 3257 N N . ARG A 1 415 ? -8.000 -12.375 -18.706 1.00 95.56 415 ARG A N 1
ATOM 3258 C CA . ARG A 1 415 ? -9.250 -12.175 -19.470 1.00 95.56 415 ARG A CA 1
ATOM 3259 C C . ARG A 1 415 ? -10.194 -13.365 -19.276 1.00 95.56 415 ARG A C 1
ATOM 3261 O O . ARG A 1 415 ? -9.738 -14.460 -18.942 1.00 95.56 415 ARG A O 1
ATOM 3268 N N . ASN A 1 416 ? -11.486 -13.167 -19.544 1.00 94.25 416 ASN A N 1
ATOM 3269 C CA . ASN A 1 416 ? -12.544 -14.182 -19.422 1.00 94.25 416 ASN A CA 1
ATOM 3270 C C . ASN A 1 416 ? -12.645 -14.764 -18.000 1.00 94.25 416 ASN A C 1
ATOM 3272 O O . ASN A 1 416 ? -12.666 -15.982 -17.809 1.00 94.25 416 ASN A O 1
ATOM 3276 N N . ILE A 1 417 ? -12.674 -13.883 -16.999 1.00 93.50 417 ILE A N 1
ATOM 3277 C CA . ILE A 1 417 ? -12.746 -14.217 -15.571 1.00 93.50 417 ILE A CA 1
ATOM 3278 C C . ILE A 1 417 ? -13.921 -15.144 -15.230 1.00 93.50 417 ILE A C 1
ATOM 3280 O O . ILE A 1 417 ? -13.720 -16.128 -14.515 1.00 93.50 417 ILE A O 1
ATOM 3284 N N . ASP A 1 418 ? -15.109 -14.889 -15.777 1.00 87.50 418 ASP A N 1
ATOM 3285 C CA . ASP A 1 418 ? -16.305 -15.718 -15.556 1.00 87.50 418 ASP A CA 1
ATOM 3286 C C . ASP A 1 418 ? -16.405 -16.916 -16.541 1.00 87.50 418 ASP A C 1
ATOM 3288 O O . ASP A 1 418 ? -17.472 -17.503 -16.721 1.00 87.50 418 ASP A O 1
ATOM 3292 N N . GLY A 1 419 ? -15.308 -17.286 -17.219 1.00 90.69 419 GLY A N 1
ATOM 3293 C CA . GLY A 1 419 ? -15.280 -18.339 -18.243 1.00 90.69 419 GLY A CA 1
ATOM 3294 C C . GLY A 1 419 ? -13.946 -19.090 -18.330 1.00 90.69 419 GLY A C 1
ATOM 3295 O O . GLY A 1 419 ? -13.330 -19.429 -17.321 1.00 90.69 419 GLY A O 1
ATOM 3296 N N . GLN A 1 420 ? -13.492 -19.397 -19.551 1.00 91.38 420 GLN A N 1
ATOM 3297 C CA . GLN A 1 420 ? -12.163 -19.986 -19.771 1.00 91.38 420 GLN A CA 1
ATOM 3298 C C . GLN A 1 420 ? -11.084 -18.903 -19.637 1.00 91.38 420 GLN A C 1
ATOM 3300 O O . GLN A 1 420 ? -10.759 -18.213 -20.603 1.00 91.38 420 GLN A O 1
ATOM 3305 N N . ARG A 1 421 ? -10.578 -18.760 -18.407 1.00 95.38 421 ARG A N 1
ATOM 3306 C CA . ARG A 1 421 ? -9.605 -17.751 -17.958 1.00 95.38 421 ARG A CA 1
ATOM 3307 C C . ARG A 1 421 ? -8.308 -17.812 -18.778 1.00 95.38 421 ARG A C 1
ATOM 3309 O O . ARG A 1 421 ? -7.618 -18.829 -18.767 1.00 95.38 421 ARG A O 1
ATOM 3316 N N . ILE A 1 422 ? -7.951 -16.712 -19.445 1.00 93.25 422 ILE A N 1
ATOM 3317 C CA . ILE A 1 422 ? -6.704 -16.568 -20.222 1.00 93.25 422 ILE A CA 1
ATOM 3318 C C . ILE A 1 422 ? -5.797 -15.569 -19.506 1.00 93.25 422 ILE A C 1
ATOM 3320 O O . ILE A 1 422 ? -6.172 -14.409 -19.359 1.00 93.25 422 ILE A O 1
ATOM 3324 N N . LEU A 1 423 ? -4.604 -15.997 -19.091 1.00 95.56 423 LEU A N 1
ATOM 3325 C CA . LEU A 1 423 ? -3.624 -15.153 -18.405 1.00 95.56 423 LEU A CA 1
ATOM 3326 C C . LEU A 1 423 ? -2.429 -14.843 -19.324 1.00 95.56 423 LEU A C 1
ATOM 3328 O O . LEU A 1 423 ? -1.674 -15.739 -19.692 1.00 95.56 423 LEU A O 1
ATOM 3332 N N . HIS A 1 424 ? -2.271 -13.562 -19.661 1.00 94.94 424 HIS A N 1
ATOM 3333 C CA . HIS A 1 424 ? -1.154 -13.005 -20.429 1.00 94.94 424 HIS A CA 1
ATOM 3334 C C . HIS A 1 424 ? -0.250 -12.143 -19.534 1.00 94.94 424 HIS A C 1
ATOM 3336 O O . HIS A 1 424 ? -0.742 -11.505 -18.599 1.00 94.94 424 HIS A O 1
ATOM 3342 N N . GLY A 1 425 ? 1.050 -12.073 -19.829 1.00 94.50 425 GLY A N 1
ATOM 3343 C CA . GLY A 1 425 ? 2.004 -11.233 -19.100 1.00 94.50 425 GLY A CA 1
ATOM 3344 C C . GLY A 1 425 ? 2.983 -10.442 -19.973 1.00 94.50 425 GLY A C 1
ATOM 3345 O O . GLY A 1 425 ? 3.348 -10.864 -21.064 1.00 94.50 425 GLY A O 1
ATOM 3346 N N . ASN A 1 426 ? 3.485 -9.320 -19.453 1.00 95.62 426 ASN A N 1
ATOM 3347 C CA . ASN A 1 426 ? 4.617 -8.581 -20.020 1.00 95.62 426 ASN A CA 1
ATOM 3348 C C . ASN A 1 426 ? 5.551 -8.052 -18.916 1.00 95.62 426 ASN A C 1
ATOM 3350 O O . ASN A 1 426 ? 5.112 -7.750 -17.807 1.00 95.62 426 ASN A O 1
ATOM 3354 N N . ILE A 1 427 ? 6.838 -7.895 -19.240 1.00 95.69 427 ILE A N 1
ATOM 3355 C CA . ILE A 1 427 ? 7.837 -7.261 -18.369 1.00 95.69 427 ILE A CA 1
ATOM 3356 C C . ILE A 1 427 ? 8.206 -5.881 -18.924 1.00 95.69 427 ILE A C 1
ATOM 3358 O O . ILE A 1 427 ? 8.664 -5.755 -20.067 1.00 95.69 427 ILE A O 1
ATOM 3362 N N . LEU A 1 428 ? 8.026 -4.873 -18.072 1.00 95.50 428 LEU A N 1
ATOM 3363 C CA . LEU A 1 428 ? 8.361 -3.469 -18.273 1.00 95.50 428 LEU A CA 1
ATOM 3364 C C . LEU A 1 428 ? 9.708 -3.172 -17.597 1.00 95.50 428 LEU A C 1
ATOM 3366 O O . LEU A 1 428 ? 9.834 -3.263 -16.373 1.00 95.50 428 LEU A O 1
ATOM 3370 N N . SER A 1 429 ? 10.708 -2.824 -18.400 1.00 93.50 429 SER A N 1
ATOM 3371 C CA . SER A 1 429 ? 12.076 -2.510 -17.979 1.00 93.50 429 SER A CA 1
ATOM 3372 C C . SER A 1 429 ? 12.702 -1.483 -18.926 1.00 93.50 429 SER A C 1
ATOM 3374 O O . SER A 1 429 ? 12.288 -1.363 -20.079 1.00 93.50 429 SER A O 1
ATOM 3376 N N . GLU A 1 430 ? 13.713 -0.754 -18.448 1.00 88.94 430 GLU A N 1
ATOM 3377 C CA . GLU A 1 430 ? 14.540 0.145 -19.262 1.00 88.94 430 GLU A CA 1
ATOM 3378 C C . GLU A 1 430 ? 16.038 -0.051 -18.956 1.00 88.94 430 GLU A C 1
ATOM 3380 O O . GLU A 1 430 ? 16.390 -0.383 -17.817 1.00 88.94 430 GLU A O 1
ATOM 3385 N N . PRO A 1 431 ? 16.941 0.181 -19.932 1.00 79.12 431 PRO A N 1
ATOM 3386 C CA . PRO A 1 431 ? 18.389 0.136 -19.715 1.00 79.12 431 PRO A CA 1
ATOM 3387 C C . PRO A 1 431 ? 18.848 1.099 -18.611 1.00 79.12 431 PRO A C 1
ATOM 3389 O O . PRO A 1 431 ? 18.297 2.190 -18.463 1.00 79.12 431 PRO A O 1
ATOM 3392 N N . ALA A 1 432 ? 19.862 0.700 -17.833 1.00 83.56 432 ALA A N 1
ATOM 3393 C CA . ALA A 1 432 ? 20.426 1.445 -16.694 1.00 83.56 432 ALA A CA 1
ATOM 3394 C C . ALA A 1 432 ? 19.440 1.861 -15.571 1.00 83.56 432 ALA A C 1
ATOM 3396 O O . ALA A 1 432 ? 19.861 2.474 -14.583 1.00 83.56 432 ALA A O 1
ATOM 3397 N N . CYS A 1 433 ? 18.161 1.493 -15.685 1.00 92.00 433 CYS A N 1
ATOM 3398 C CA . CYS A 1 433 ? 17.099 1.803 -14.737 1.00 92.00 433 CYS A CA 1
ATOM 3399 C C . CYS A 1 433 ? 16.779 0.604 -13.830 1.00 92.00 433 CYS A C 1
ATOM 3401 O O . CYS A 1 433 ? 17.113 -0.546 -14.121 1.00 92.00 433 CYS A O 1
ATOM 3403 N N . ASP A 1 434 ? 16.115 0.898 -12.719 1.00 96.31 434 ASP A N 1
ATOM 3404 C CA . ASP A 1 434 ? 15.571 -0.057 -11.762 1.00 96.31 434 ASP A CA 1
ATOM 3405 C C . ASP A 1 434 ? 14.201 0.432 -11.294 1.00 96.31 434 ASP A C 1
ATOM 3407 O O . ASP A 1 434 ? 14.087 1.545 -10.776 1.00 96.31 434 ASP A O 1
ATOM 3411 N N . PHE A 1 435 ? 13.167 -0.386 -11.480 1.00 97.69 435 PHE A N 1
ATOM 3412 C CA . PHE A 1 435 ? 11.787 -0.073 -11.104 1.00 97.69 435 PHE A CA 1
ATOM 3413 C C . PHE A 1 435 ? 11.350 -0.851 -9.857 1.00 97.69 435 PHE A C 1
ATOM 3415 O O . PHE A 1 435 ? 11.827 -1.959 -9.599 1.00 97.69 435 PHE A O 1
ATOM 3422 N N . GLY A 1 436 ? 10.420 -0.282 -9.091 1.00 97.00 436 GLY A N 1
ATOM 3423 C CA . GLY A 1 436 ? 9.867 -0.909 -7.896 1.00 97.00 436 GLY A CA 1
ATOM 3424 C C . GLY A 1 436 ? 8.506 -0.350 -7.491 1.00 97.00 436 GLY A C 1
ATOM 3425 O O . GLY A 1 436 ? 8.105 0.738 -7.894 1.00 97.00 436 GLY A O 1
ATOM 3426 N N . TYR A 1 437 ? 7.799 -1.136 -6.685 1.00 97.81 437 TYR A N 1
ATOM 3427 C CA . TYR A 1 437 ? 6.512 -0.815 -6.066 1.00 97.81 437 TYR A CA 1
ATOM 3428 C C . TYR A 1 437 ? 5.466 -0.241 -7.035 1.00 97.81 437 TYR A C 1
ATOM 3430 O O . TYR A 1 437 ? 4.953 0.856 -6.810 1.00 97.81 437 TYR A O 1
ATOM 3438 N N . PRO A 1 438 ? 5.136 -0.967 -8.120 1.00 98.62 438 PRO A N 1
ATOM 3439 C CA . PRO A 1 438 ? 4.102 -0.545 -9.048 1.00 98.62 438 PRO A CA 1
ATOM 3440 C C . PRO A 1 438 ? 2.706 -0.626 -8.425 1.00 98.62 438 PRO A C 1
ATOM 3442 O O . PRO A 1 438 ? 2.403 -1.533 -7.648 1.00 98.62 438 PRO A O 1
ATOM 3445 N N . ASN A 1 439 ? 1.837 0.280 -8.855 1.00 98.69 439 ASN A N 1
ATOM 3446 C CA . ASN A 1 439 ? 0.397 0.242 -8.639 1.00 98.69 439 ASN A CA 1
ATOM 3447 C C . ASN A 1 439 ? -0.316 0.652 -9.948 1.00 98.69 439 ASN A C 1
ATOM 3449 O O . ASN A 1 439 ? 0.304 1.250 -10.832 1.00 98.69 439 ASN A O 1
ATOM 3453 N N . ILE A 1 440 ? -1.585 0.282 -10.112 1.00 98.81 440 ILE A N 1
ATOM 3454 C CA . ILE A 1 440 ? -2.324 0.363 -11.377 1.00 98.81 440 ILE A CA 1
ATOM 3455 C C . ILE A 1 440 ? -3.758 0.855 -11.154 1.00 98.81 440 ILE A C 1
ATOM 3457 O O . ILE A 1 440 ? -4.441 0.385 -10.250 1.00 98.81 440 ILE A O 1
ATOM 3461 N N . SER A 1 441 ? -4.221 1.772 -12.006 1.00 98.44 441 SER A N 1
ATOM 3462 C CA . SER A 1 441 ? -5.615 2.241 -12.048 1.00 98.44 441 SER A CA 1
ATOM 3463 C C . SER A 1 441 ? -6.173 2.175 -13.470 1.00 98.44 441 SER A C 1
ATOM 3465 O O . SER A 1 441 ? -5.440 2.390 -14.438 1.00 98.44 441 SER A O 1
ATOM 3467 N N . LEU A 1 442 ? -7.480 1.937 -13.598 1.00 97.31 442 LEU A N 1
ATOM 3468 C CA . LEU A 1 442 ? -8.209 2.090 -14.860 1.00 97.31 442 LEU A CA 1
ATOM 3469 C C . LEU A 1 442 ? -8.155 3.558 -15.325 1.00 97.31 442 LEU A C 1
ATOM 3471 O O . LEU A 1 442 ? -8.272 4.474 -14.516 1.00 97.31 442 LEU A O 1
ATOM 3475 N N . LEU A 1 443 ? -7.991 3.784 -16.627 1.00 95.69 443 LEU A N 1
ATOM 3476 C CA . LEU A 1 443 ? -8.165 5.093 -17.264 1.00 95.69 443 LEU A CA 1
ATOM 3477 C C . LEU A 1 443 ? -9.466 5.132 -18.063 1.00 95.69 443 LEU A C 1
ATOM 3479 O O . LEU A 1 443 ? -10.258 6.055 -17.895 1.00 95.69 443 LEU A O 1
ATOM 3483 N N . ASP A 1 444 ? -9.652 4.144 -18.940 1.00 92.12 444 ASP A N 1
ATOM 3484 C CA . ASP A 1 444 ? -10.693 4.128 -19.970 1.00 92.12 444 ASP A CA 1
ATOM 3485 C C . ASP A 1 444 ? -10.928 2.694 -20.490 1.00 92.12 444 ASP A C 1
ATOM 3487 O O . ASP A 1 444 ? -10.148 1.784 -20.189 1.00 92.12 444 ASP A O 1
ATOM 3491 N N . VAL A 1 445 ? -11.969 2.485 -21.296 1.00 89.50 445 VAL A N 1
ATOM 3492 C CA . VAL A 1 445 ? -12.290 1.196 -21.934 1.00 89.50 445 VAL A CA 1
ATOM 3493 C C . VAL A 1 445 ? -12.147 1.319 -23.451 1.00 89.50 445 VAL A C 1
ATOM 3495 O O . VAL A 1 445 ? -12.755 2.179 -24.081 1.00 89.50 445 VAL A O 1
ATOM 3498 N N . VAL A 1 446 ? -11.334 0.449 -24.052 1.00 83.50 446 VAL A N 1
ATOM 3499 C CA . VAL A 1 446 ? -10.968 0.484 -25.474 1.00 83.50 446 VAL A CA 1
ATOM 3500 C C . VAL A 1 446 ? -11.457 -0.802 -26.138 1.00 83.50 446 VAL A C 1
ATOM 3502 O O . VAL A 1 446 ? -10.756 -1.812 -26.193 1.00 83.50 446 VAL A O 1
ATOM 3505 N N . GLY A 1 447 ? -12.701 -0.771 -26.622 1.00 85.56 447 GLY A N 1
ATOM 3506 C CA . GLY A 1 447 ? -13.390 -1.974 -27.091 1.00 85.56 447 GLY A CA 1
ATOM 3507 C C . GLY A 1 447 ? -13.647 -2.929 -25.926 1.00 85.56 447 GLY A C 1
ATOM 3508 O O . GLY A 1 447 ? -14.263 -2.534 -24.941 1.00 85.56 447 GLY A O 1
ATOM 3509 N N . ASP A 1 448 ? -13.150 -4.161 -26.028 1.00 85.06 448 ASP A N 1
ATOM 3510 C CA . ASP A 1 448 ? -13.261 -5.160 -24.958 1.00 85.06 448 ASP A CA 1
ATOM 3511 C C . ASP A 1 448 ? -12.126 -5.076 -23.913 1.00 85.06 448 ASP A C 1
ATOM 3513 O O . ASP A 1 448 ? -12.162 -5.787 -22.906 1.00 85.06 448 ASP A O 1
ATOM 3517 N N . ASP A 1 449 ? -11.113 -4.228 -24.118 1.00 89.50 449 ASP A N 1
ATOM 3518 C CA . ASP A 1 449 ? -9.934 -4.154 -23.248 1.00 89.50 449 ASP A CA 1
ATOM 3519 C C . ASP A 1 449 ? -9.889 -2.885 -22.381 1.00 89.50 449 ASP A C 1
ATOM 3521 O O . ASP A 1 449 ? -10.545 -1.881 -22.658 1.00 89.50 449 ASP A O 1
ATOM 3525 N N . CYS A 1 450 ? -9.096 -2.919 -21.311 1.00 94.44 450 CYS A N 1
ATOM 3526 C CA . CYS A 1 450 ? -8.979 -1.815 -20.362 1.00 94.44 450 CYS A CA 1
ATOM 3527 C C . CYS A 1 450 ? -7.682 -1.031 -20.597 1.00 94.44 450 CYS A C 1
ATOM 3529 O O . CYS A 1 450 ? -6.581 -1.584 -20.552 1.00 94.44 450 CYS A O 1
ATOM 3531 N N . LYS A 1 451 ? -7.801 0.283 -20.794 1.00 96.06 451 LYS A N 1
ATOM 3532 C CA . LYS A 1 451 ? -6.674 1.219 -20.815 1.00 96.06 451 LYS A CA 1
ATOM 3533 C C . LYS A 1 451 ? -6.353 1.620 -19.379 1.00 96.06 451 LYS A C 1
ATOM 3535 O O . LYS A 1 451 ? -7.263 1.965 -18.628 1.00 96.06 451 LYS A O 1
ATOM 3540 N N . SER A 1 452 ? -5.087 1.579 -18.974 1.00 97.88 452 SER A N 1
ATOM 3541 C CA . SER A 1 452 ? -4.703 1.745 -17.563 1.00 97.88 452 SER A CA 1
ATOM 3542 C C . SER A 1 452 ? -3.425 2.554 -17.361 1.00 97.88 452 SER A C 1
ATOM 3544 O O . SER A 1 452 ? -2.549 2.611 -18.224 1.00 97.88 452 SER A O 1
ATOM 3546 N N . MET A 1 453 ? -3.339 3.208 -16.201 1.00 98.56 453 MET A N 1
ATOM 3547 C CA . MET A 1 453 ? -2.172 3.950 -15.728 1.00 98.56 453 MET A CA 1
ATOM 3548 C C . MET A 1 453 ? -1.382 3.053 -14.776 1.00 98.56 453 MET A C 1
ATOM 3550 O O . MET A 1 453 ? -1.897 2.687 -13.721 1.00 98.56 453 MET A O 1
ATOM 3554 N N . ILE A 1 454 ? -0.135 2.734 -15.120 1.00 98.81 454 ILE A N 1
ATOM 3555 C CA . ILE A 1 454 ? 0.791 1.980 -14.268 1.00 98.81 454 ILE A CA 1
ATOM 3556 C C . ILE A 1 454 ? 1.823 2.964 -13.714 1.00 98.81 454 ILE A C 1
ATOM 3558 O O . ILE A 1 454 ? 2.680 3.458 -14.447 1.00 98.81 454 ILE A O 1
ATOM 3562 N N . SER A 1 455 ? 1.738 3.251 -12.417 1.00 98.69 455 SER A N 1
ATOM 3563 C CA . SER A 1 455 ? 2.605 4.184 -11.685 1.00 98.69 455 SER A CA 1
ATOM 3564 C C . SER A 1 455 ? 3.565 3.441 -10.764 1.00 98.69 455 SER A C 1
ATOM 3566 O O . SER A 1 455 ? 3.162 2.469 -10.129 1.00 98.69 455 SER A O 1
ATOM 3568 N N . PHE A 1 456 ? 4.819 3.883 -10.675 1.00 98.69 456 PHE A N 1
ATOM 3569 C CA . PHE A 1 456 ? 5.881 3.149 -9.983 1.00 98.69 456 PHE A CA 1
ATOM 3570 C C . PHE A 1 456 ? 7.040 4.041 -9.534 1.00 98.69 456 PHE A C 1
ATOM 3572 O O . PHE A 1 456 ? 7.305 5.095 -10.121 1.00 98.69 456 PHE A O 1
ATOM 3579 N N . ASP A 1 457 ? 7.783 3.574 -8.535 1.00 98.38 457 ASP A N 1
ATOM 3580 C CA . ASP A 1 457 ? 9.050 4.183 -8.148 1.00 98.38 457 ASP A CA 1
ATOM 3581 C C . ASP A 1 457 ? 10.182 3.695 -9.078 1.00 98.38 457 ASP A C 1
ATOM 3583 O O . ASP A 1 457 ? 10.174 2.569 -9.586 1.00 98.38 457 ASP A O 1
ATOM 3587 N N . HIS A 1 458 ? 11.166 4.555 -9.337 1.00 97.75 458 HIS A N 1
ATOM 3588 C CA . HIS A 1 458 ? 12.283 4.302 -10.248 1.00 97.75 458 HIS A CA 1
ATOM 3589 C C . HIS A 1 458 ? 13.600 4.893 -9.732 1.00 97.75 458 HIS A C 1
ATOM 3591 O O . HIS A 1 458 ? 13.616 5.935 -9.084 1.00 97.75 458 HIS A O 1
ATOM 3597 N N . THR A 1 459 ? 14.719 4.249 -10.053 1.00 96.81 459 THR A N 1
ATOM 3598 C CA . THR A 1 459 ? 16.086 4.738 -9.815 1.00 96.81 459 THR A CA 1
ATOM 3599 C C . THR A 1 459 ? 17.009 4.244 -10.936 1.00 96.81 459 THR A C 1
ATOM 3601 O O . THR A 1 459 ? 16.556 3.546 -11.845 1.00 96.81 459 THR A O 1
ATOM 3604 N N . GLY A 1 460 ? 18.290 4.605 -10.918 1.00 93.06 460 GLY A N 1
ATOM 3605 C CA . GLY A 1 460 ? 19.266 4.089 -11.872 1.00 93.06 460 GLY A CA 1
ATOM 3606 C C . GLY A 1 460 ? 20.687 4.583 -11.621 1.00 93.06 460 GLY A C 1
ATOM 3607 O O . GLY A 1 460 ? 20.938 5.438 -10.774 1.00 93.06 460 GLY A O 1
ATOM 3608 N N . ILE A 1 461 ? 21.629 4.059 -12.405 1.00 84.88 461 ILE A N 1
ATOM 3609 C CA . ILE A 1 461 ? 23.079 4.258 -12.211 1.00 84.88 461 ILE A CA 1
ATOM 3610 C C . ILE A 1 461 ? 23.670 5.457 -12.973 1.00 84.88 461 ILE A C 1
ATOM 3612 O O . ILE A 1 461 ? 24.886 5.621 -13.029 1.00 84.88 461 ILE A O 1
ATOM 3616 N N . SER A 1 462 ? 22.847 6.275 -13.631 1.00 81.25 462 SER A N 1
ATOM 3617 C CA . SER A 1 462 ? 23.321 7.359 -14.505 1.00 81.25 462 SER A CA 1
ATOM 3618 C C . SER A 1 462 ? 22.392 8.566 -14.437 1.00 81.25 462 SER A C 1
ATOM 3620 O O . SER A 1 462 ? 21.413 8.654 -15.169 1.00 81.25 462 SER A O 1
ATOM 3622 N N . ASN A 1 463 ? 22.693 9.493 -13.520 1.00 80.00 463 ASN A N 1
ATOM 3623 C CA . ASN A 1 463 ? 21.949 10.742 -13.283 1.00 80.00 463 ASN A CA 1
ATOM 3624 C C . ASN A 1 463 ? 20.449 10.575 -12.942 1.00 80.00 463 ASN A C 1
ATOM 3626 O O . ASN A 1 463 ? 19.702 11.552 -12.953 1.00 80.00 463 ASN A O 1
ATOM 3630 N N . LEU A 1 464 ? 20.019 9.361 -12.579 1.00 90.94 464 LEU A N 1
ATOM 3631 C CA . LEU A 1 464 ? 18.632 9.015 -12.268 1.00 90.94 464 LEU A CA 1
ATOM 3632 C C . LEU A 1 464 ? 18.465 8.720 -10.769 1.00 90.94 464 LEU A C 1
ATOM 3634 O O . LEU A 1 464 ? 18.597 7.585 -10.311 1.00 90.94 464 LEU A O 1
ATOM 3638 N N . PHE A 1 465 ? 18.208 9.765 -9.982 1.00 95.56 465 PHE A N 1
ATOM 3639 C CA . PHE A 1 465 ? 17.924 9.618 -8.552 1.00 95.56 465 PHE A CA 1
ATOM 3640 C C . PHE A 1 465 ? 16.562 8.945 -8.300 1.00 95.56 465 PHE A C 1
ATOM 3642 O O . PHE A 1 465 ? 15.678 9.059 -9.150 1.00 95.56 465 PHE A O 1
ATOM 3649 N N . PRO A 1 466 ? 16.369 8.281 -7.140 1.00 96.75 466 PRO A N 1
ATOM 3650 C CA . PRO A 1 466 ? 15.086 7.697 -6.750 1.00 96.75 466 PRO A CA 1
ATOM 3651 C C . PRO A 1 466 ? 13.922 8.684 -6.912 1.00 96.75 466 PRO A C 1
ATOM 3653 O O . PRO A 1 466 ? 14.004 9.822 -6.441 1.00 96.75 466 PRO A O 1
ATOM 3656 N N . GLY A 1 467 ? 12.843 8.261 -7.562 1.00 97.31 467 GLY A N 1
ATOM 3657 C CA . GLY A 1 467 ? 11.710 9.114 -7.910 1.00 97.31 467 GLY A CA 1
ATOM 3658 C C . GLY A 1 467 ? 10.501 8.334 -8.420 1.00 97.31 467 GLY A C 1
ATOM 3659 O O . GLY A 1 467 ? 10.521 7.111 -8.480 1.00 97.31 467 GLY A O 1
ATOM 3660 N N . VAL A 1 468 ? 9.477 9.041 -8.901 1.00 98.44 468 VAL A N 1
ATOM 3661 C CA . VAL A 1 468 ? 8.209 8.465 -9.385 1.00 98.44 468 VAL A CA 1
ATOM 3662 C C . VAL A 1 468 ? 8.097 8.574 -10.911 1.00 98.44 468 VAL A C 1
ATOM 3664 O O . VAL A 1 468 ? 8.377 9.630 -11.487 1.00 98.44 468 VAL A O 1
ATOM 3667 N N . SER A 1 469 ? 7.695 7.487 -11.570 1.00 98.56 469 SER A N 1
ATOM 3668 C CA . SER A 1 469 ? 7.435 7.372 -13.013 1.00 98.56 469 SER A CA 1
ATOM 3669 C C . SER A 1 469 ? 6.061 6.738 -13.281 1.00 98.56 469 SER A C 1
ATOM 3671 O O . SER A 1 469 ? 5.462 6.140 -12.389 1.00 98.56 469 SER A O 1
ATOM 3673 N N . ALA A 1 470 ? 5.562 6.851 -14.514 1.00 98.62 470 ALA A N 1
ATOM 3674 C CA . ALA A 1 470 ? 4.385 6.114 -14.976 1.00 98.62 470 ALA A CA 1
ATOM 3675 C C . ALA A 1 470 ? 4.452 5.757 -16.474 1.00 98.62 470 ALA A C 1
ATOM 3677 O O . ALA A 1 470 ? 5.178 6.396 -17.243 1.00 98.62 470 ALA A O 1
ATOM 3678 N N . VAL A 1 471 ? 3.667 4.753 -16.876 1.00 98.31 471 VAL A N 1
ATOM 3679 C CA . VAL A 1 471 ? 3.340 4.392 -18.269 1.00 98.31 471 VAL A CA 1
ATOM 3680 C C . VAL A 1 471 ? 1.833 4.162 -18.408 1.00 98.31 471 VAL A C 1
ATOM 3682 O O . VAL A 1 471 ? 1.161 3.827 -17.433 1.00 98.31 471 VAL A O 1
ATOM 3685 N N . ILE A 1 472 ? 1.313 4.287 -19.627 1.00 98.19 472 ILE A N 1
ATOM 3686 C CA . ILE A 1 472 ? -0.040 3.857 -19.997 1.00 98.19 472 ILE A CA 1
ATOM 3687 C C . ILE A 1 472 ? 0.043 2.493 -20.684 1.00 98.19 472 ILE A C 1
ATOM 3689 O O . ILE A 1 472 ? 0.901 2.297 -21.543 1.00 98.19 472 ILE A O 1
ATOM 3693 N N . TYR A 1 473 ? -0.861 1.576 -20.341 1.00 97.38 473 TYR A N 1
ATOM 3694 C CA . TYR A 1 473 ? -1.221 0.432 -21.181 1.00 97.38 473 TYR A CA 1
ATOM 3695 C C . TYR A 1 473 ? -2.442 0.807 -22.023 1.00 97.38 473 TYR A C 1
ATOM 3697 O O . TYR A 1 473 ? -3.454 1.233 -21.469 1.00 97.38 473 TYR A O 1
ATOM 3705 N N . SER A 1 474 ? -2.365 0.659 -23.345 1.00 93.75 474 SER A N 1
ATOM 3706 C CA . SER A 1 474 ? -3.348 1.252 -24.270 1.00 93.75 474 SER A CA 1
ATOM 3707 C C . SER A 1 474 ? -4.510 0.329 -24.673 1.00 93.75 474 SER A C 1
ATOM 3709 O O . SER A 1 474 ? -5.251 0.658 -25.595 1.00 93.75 474 SER A O 1
ATOM 3711 N N . GLY A 1 475 ? -4.682 -0.825 -24.015 1.00 83.75 475 GLY A N 1
ATOM 3712 C CA . GLY A 1 475 ? -5.754 -1.789 -24.324 1.00 83.75 475 GLY A CA 1
ATOM 3713 C C . GLY A 1 475 ? -5.527 -2.632 -25.593 1.00 83.75 475 GLY A C 1
ATOM 3714 O O . GLY A 1 475 ? -6.392 -3.395 -25.999 1.00 83.75 475 GLY A O 1
ATOM 3715 N N . ASN A 1 476 ? -4.363 -2.521 -26.235 1.00 82.50 476 ASN A N 1
ATOM 3716 C CA . ASN A 1 476 ? -4.037 -3.186 -27.506 1.00 82.50 476 ASN A CA 1
ATOM 3717 C C . ASN A 1 476 ? -2.667 -3.893 -27.474 1.00 82.50 476 ASN A C 1
ATOM 3719 O O . ASN A 1 476 ? -2.003 -4.037 -28.497 1.00 82.50 476 ASN A O 1
ATOM 3723 N N . SER A 1 477 ? -2.212 -4.285 -26.281 1.00 85.69 477 SER A N 1
ATOM 3724 C CA . SER A 1 477 ? -0.856 -4.794 -26.005 1.00 85.69 477 SER A CA 1
ATOM 3725 C C . SER A 1 477 ? 0.307 -3.804 -26.192 1.00 85.69 477 SER A C 1
ATOM 3727 O O . SER A 1 477 ? 1.434 -4.151 -25.833 1.00 85.69 477 SER A O 1
ATOM 3729 N N . LEU A 1 478 ? 0.058 -2.567 -26.641 1.00 92.81 478 LEU A N 1
ATOM 3730 C CA . LEU A 1 478 ? 1.055 -1.490 -26.656 1.00 92.81 478 LEU A CA 1
ATOM 3731 C C . LEU A 1 478 ? 1.074 -0.708 -25.332 1.00 92.81 478 LEU A C 1
ATOM 3733 O O . LEU A 1 478 ? 0.108 -0.700 -24.561 1.00 92.81 478 LEU A O 1
ATOM 3737 N N . TYR A 1 479 ? 2.190 -0.018 -25.096 1.00 95.56 479 TYR A N 1
ATOM 3738 C CA . TYR A 1 479 ? 2.417 0.843 -23.934 1.00 95.56 479 TYR A CA 1
ATOM 3739 C C . TYR A 1 479 ? 2.948 2.207 -24.387 1.00 95.56 479 TYR A C 1
ATOM 3741 O O . TYR A 1 479 ? 3.624 2.295 -25.414 1.00 95.56 479 TYR A O 1
ATOM 3749 N N . SER A 1 480 ? 2.679 3.269 -23.626 1.00 95.94 480 SER A N 1
ATOM 3750 C CA . SER A 1 480 ? 3.320 4.572 -23.851 1.00 95.94 480 SER A CA 1
ATOM 3751 C C . SER A 1 480 ? 4.821 4.521 -23.549 1.00 95.94 480 SER A C 1
ATOM 3753 O O . SER A 1 480 ? 5.300 3.667 -22.799 1.00 95.94 480 SER A O 1
ATOM 3755 N N . ALA A 1 481 ? 5.563 5.526 -24.019 1.00 94.06 481 ALA A N 1
ATOM 3756 C CA . ALA A 1 481 ? 6.849 5.858 -23.406 1.00 94.06 481 ALA A CA 1
ATOM 3757 C C . ALA A 1 481 ? 6.674 6.161 -21.900 1.00 94.06 481 ALA A C 1
ATOM 3759 O O . ALA A 1 481 ? 5.626 6.664 -21.473 1.00 94.06 481 ALA A O 1
ATOM 3760 N N . ARG A 1 482 ? 7.705 5.892 -21.089 1.00 95.06 482 ARG A N 1
ATOM 3761 C CA . ARG A 1 482 ? 7.714 6.241 -19.662 1.00 95.06 482 ARG A CA 1
ATOM 3762 C C . ARG A 1 482 ? 7.797 7.747 -19.462 1.00 95.06 482 ARG A C 1
ATOM 3764 O O . ARG A 1 482 ? 8.658 8.428 -20.018 1.00 95.06 482 ARG A O 1
ATOM 3771 N N . ARG A 1 483 ? 6.952 8.257 -18.571 1.00 96.69 483 ARG A N 1
ATOM 3772 C CA . ARG A 1 483 ? 7.004 9.630 -18.072 1.00 96.69 483 ARG A CA 1
ATOM 3773 C C . ARG A 1 483 ? 7.601 9.641 -16.671 1.00 96.69 483 ARG A C 1
ATOM 3775 O O . ARG A 1 483 ? 7.065 9.007 -15.767 1.00 96.69 483 ARG A O 1
ATOM 3782 N N . VAL A 1 484 ? 8.672 10.408 -16.469 1.00 97.19 484 VAL A N 1
ATOM 3783 C CA . VAL A 1 484 ? 9.105 10.798 -15.118 1.00 97.19 484 VAL A CA 1
ATOM 3784 C C . VAL A 1 484 ? 8.093 11.806 -14.578 1.00 97.19 484 VAL A C 1
ATOM 3786 O O . VAL A 1 484 ? 7.900 12.868 -15.169 1.00 97.19 484 VAL A O 1
ATOM 3789 N N . ILE A 1 485 ? 7.453 11.469 -13.459 1.00 98.19 485 ILE A N 1
ATOM 3790 C CA . ILE A 1 485 ? 6.500 12.337 -12.753 1.00 98.19 485 ILE A CA 1
ATOM 3791 C C . ILE A 1 485 ? 7.252 13.207 -11.745 1.00 98.19 485 ILE A C 1
ATOM 3793 O O . ILE A 1 485 ? 7.014 14.408 -11.639 1.00 98.19 485 ILE A O 1
ATOM 3797 N N . LYS A 1 486 ? 8.222 12.605 -11.047 1.00 97.19 486 LYS A N 1
ATOM 3798 C CA . LYS A 1 486 ? 9.108 13.288 -10.107 1.00 97.19 486 LYS A CA 1
ATOM 3799 C C . LYS A 1 486 ? 10.486 12.639 -10.102 1.00 97.19 486 LYS A C 1
ATOM 3801 O O . LYS A 1 486 ? 10.609 11.489 -9.706 1.00 97.19 486 LYS A O 1
ATOM 3806 N N . SER A 1 487 ? 11.523 13.389 -10.470 1.00 95.38 487 SER A N 1
ATOM 3807 C CA . SER A 1 487 ? 12.911 12.994 -10.189 1.00 95.38 487 SER A CA 1
ATOM 3808 C C . SER A 1 487 ? 13.311 13.383 -8.760 1.00 95.38 487 SER A C 1
ATOM 3810 O O . SER A 1 487 ? 12.842 14.403 -8.233 1.00 95.38 487 SER A O 1
ATOM 3812 N N . GLY A 1 488 ? 14.182 12.580 -8.148 1.00 94.56 488 GLY A N 1
ATOM 3813 C CA . GLY A 1 488 ? 14.841 12.898 -6.884 1.00 94.56 488 GLY A CA 1
ATOM 3814 C C . GLY A 1 488 ? 15.946 13.954 -7.015 1.00 94.56 488 GLY A C 1
ATOM 3815 O O . GLY A 1 488 ? 16.378 14.314 -8.108 1.00 94.56 488 GLY A O 1
ATOM 3816 N N . THR A 1 489 ? 16.425 14.443 -5.873 1.00 92.88 489 THR A N 1
ATOM 3817 C CA . THR A 1 489 ? 17.561 15.383 -5.750 1.00 92.88 489 THR A CA 1
ATOM 3818 C C . THR A 1 489 ? 18.747 14.788 -4.977 1.00 92.88 489 THR A C 1
ATOM 3820 O O . THR A 1 489 ? 19.783 15.432 -4.804 1.00 92.88 489 THR A O 1
ATOM 3823 N N . SER A 1 490 ? 18.615 13.556 -4.487 1.00 92.50 490 SER A N 1
ATOM 3824 C CA . SER A 1 490 ? 19.683 12.729 -3.918 1.00 92.50 490 SER A CA 1
ATOM 3825 C C . SER A 1 490 ? 19.254 11.261 -3.934 1.00 92.50 490 SER A C 1
ATOM 3827 O O . SER A 1 490 ? 18.088 10.953 -4.177 1.00 92.50 490 SER A O 1
ATOM 3829 N N . TYR A 1 491 ? 20.194 10.363 -3.650 1.00 92.69 491 TYR A N 1
ATOM 3830 C CA . TYR A 1 491 ? 19.894 9.009 -3.185 1.00 92.69 491 TYR A CA 1
ATOM 3831 C C . TYR A 1 491 ? 19.270 9.038 -1.772 1.00 92.69 491 TYR A C 1
ATOM 3833 O O . TYR A 1 491 ? 19.271 10.079 -1.109 1.00 92.69 491 TYR A O 1
ATOM 3841 N N . ILE A 1 492 ? 18.729 7.905 -1.328 1.00 90.75 492 ILE A N 1
ATOM 3842 C CA . ILE A 1 492 ? 18.215 7.657 0.029 1.00 90.75 492 ILE A CA 1
ATOM 3843 C C . ILE A 1 492 ? 19.286 6.860 0.791 1.00 90.75 492 ILE A C 1
ATOM 3845 O O . ILE A 1 492 ? 19.875 5.944 0.215 1.00 90.75 492 ILE A O 1
ATOM 3849 N N . ASP A 1 493 ? 19.573 7.238 2.040 1.00 88.06 493 ASP A N 1
ATOM 3850 C CA . ASP A 1 493 ? 20.609 6.611 2.882 1.00 88.06 493 ASP A CA 1
ATOM 3851 C C . ASP A 1 493 ? 20.234 6.788 4.367 1.00 88.06 493 ASP A C 1
ATOM 3853 O O . ASP A 1 493 ? 20.769 7.629 5.095 1.00 88.06 493 ASP A O 1
ATOM 3857 N N . VAL A 1 494 ? 19.207 6.047 4.777 1.00 81.38 494 VAL A N 1
ATOM 3858 C CA . VAL A 1 494 ? 18.581 6.074 6.104 1.00 81.38 494 VAL A CA 1
ATOM 3859 C C . VAL A 1 494 ? 18.977 4.846 6.932 1.00 81.38 494 VAL A C 1
ATOM 3861 O O . VAL A 1 494 ? 19.114 4.962 8.152 1.00 81.38 494 VAL A O 1
ATOM 3864 N N . LEU A 1 495 ? 19.184 3.689 6.294 1.00 77.38 495 LEU A N 1
ATOM 3865 C CA . LEU A 1 495 ? 19.440 2.401 6.942 1.00 77.38 495 LEU A CA 1
ATOM 3866 C C . LEU A 1 495 ? 20.856 1.867 6.683 1.00 77.38 495 LEU A C 1
ATOM 3868 O O . LEU A 1 495 ? 21.482 2.131 5.661 1.00 77.38 495 LEU A O 1
ATOM 3872 N N . THR A 1 496 ? 21.346 1.031 7.603 1.00 71.62 496 THR A N 1
ATOM 3873 C CA . THR A 1 496 ? 22.578 0.261 7.377 1.00 71.62 496 THR A CA 1
ATOM 3874 C C . THR A 1 496 ? 22.261 -0.990 6.556 1.00 71.62 496 THR A C 1
ATOM 3876 O O . THR A 1 496 ? 21.627 -1.921 7.057 1.00 71.62 496 THR A O 1
ATOM 3879 N N . GLY A 1 497 ? 22.729 -1.023 5.306 1.00 76.62 497 GLY A N 1
ATOM 3880 C CA . GLY A 1 497 ? 22.315 -2.014 4.307 1.00 76.62 497 GLY A CA 1
ATOM 3881 C C . GLY A 1 497 ? 21.124 -1.523 3.477 1.00 76.62 497 GLY A C 1
ATOM 3882 O O . GLY A 1 497 ? 20.663 -0.403 3.670 1.00 76.62 497 GLY A O 1
ATOM 3883 N N . ALA A 1 498 ? 20.646 -2.365 2.551 1.00 83.38 498 ALA A N 1
ATOM 3884 C CA . ALA A 1 498 ? 19.721 -1.951 1.491 1.00 83.38 498 ALA A CA 1
ATOM 3885 C C . ALA A 1 498 ? 18.484 -1.193 2.013 1.00 83.38 498 ALA A C 1
ATOM 3887 O O . ALA A 1 498 ? 17.649 -1.749 2.734 1.00 83.38 498 ALA A O 1
ATOM 3888 N N . ASP A 1 499 ? 18.378 0.065 1.597 1.00 87.75 499 ASP A N 1
ATOM 3889 C CA . ASP A 1 499 ? 17.408 1.038 2.079 1.00 87.75 499 ASP A CA 1
ATOM 3890 C C . ASP A 1 499 ? 15.989 0.801 1.547 1.00 87.75 499 ASP A C 1
ATOM 3892 O O . ASP A 1 499 ? 15.767 -0.049 0.680 1.00 87.75 499 ASP A O 1
ATOM 3896 N N . ARG A 1 500 ? 14.991 1.536 2.053 1.00 86.62 500 ARG A N 1
ATOM 3897 C CA . ARG A 1 500 ? 13.586 1.344 1.643 1.00 86.62 500 ARG A CA 1
ATOM 3898 C C . ARG A 1 500 ? 13.053 2.504 0.811 1.00 86.62 500 ARG A C 1
ATOM 3900 O O . ARG A 1 500 ? 13.090 3.657 1.225 1.00 86.62 500 ARG A O 1
ATOM 3907 N N . TRP A 1 501 ? 12.414 2.157 -0.302 1.00 88.88 501 TRP A N 1
ATOM 3908 C CA . TRP A 1 501 ? 11.521 3.054 -1.037 1.00 88.88 501 TRP A CA 1
ATOM 3909 C C . TRP A 1 501 ? 10.204 3.303 -0.282 1.00 88.88 501 TRP A C 1
ATOM 3911 O O . TRP A 1 501 ? 9.589 4.348 -0.436 1.00 88.88 501 TRP A O 1
ATOM 3921 N N . GLY A 1 502 ? 9.761 2.318 0.500 1.00 88.19 502 GLY A N 1
ATOM 3922 C CA . GLY A 1 502 ? 8.344 1.992 0.658 1.00 88.19 502 GLY A CA 1
ATOM 3923 C C . GLY A 1 502 ? 8.169 0.487 0.439 1.00 88.19 502 GLY A C 1
ATOM 3924 O O . GLY A 1 502 ? 9.040 -0.143 -0.165 1.00 88.19 502 GLY A O 1
ATOM 3925 N N . ASP A 1 503 ? 7.070 -0.079 0.924 1.00 91.12 503 ASP A N 1
ATOM 3926 C CA . ASP A 1 503 ? 6.646 -1.456 0.650 1.00 91.12 503 ASP A CA 1
ATOM 3927 C C . ASP A 1 503 ? 5.453 -1.513 -0.332 1.00 91.12 503 ASP A C 1
ATOM 3929 O O . ASP A 1 503 ? 5.064 -2.596 -0.783 1.00 91.12 503 ASP A O 1
ATOM 3933 N N . TYR A 1 504 ? 4.898 -0.348 -0.697 1.00 95.62 504 TYR A N 1
ATOM 3934 C CA . TYR A 1 504 ? 3.880 -0.122 -1.731 1.00 95.62 504 TYR A CA 1
ATOM 3935 C C . TYR A 1 504 ? 3.769 1.373 -2.102 1.00 95.62 504 TYR A C 1
ATOM 3937 O O . TYR A 1 504 ? 4.255 2.243 -1.377 1.00 95.62 504 TYR A O 1
ATOM 3945 N N . THR A 1 505 ? 3.096 1.664 -3.220 1.00 97.50 505 THR A N 1
ATOM 3946 C CA . THR A 1 505 ? 2.714 3.020 -3.663 1.00 97.50 505 THR A CA 1
ATOM 3947 C C . THR A 1 505 ? 1.192 3.162 -3.766 1.00 97.50 505 THR A C 1
ATOM 3949 O O . THR A 1 505 ? 0.457 2.169 -3.790 1.00 97.50 505 THR A O 1
ATOM 3952 N N . GLY A 1 506 ? 0.696 4.399 -3.820 1.00 97.44 506 GLY A N 1
ATOM 3953 C CA . GLY A 1 506 ? -0.726 4.713 -3.948 1.00 97.44 506 GLY A CA 1
ATOM 3954 C C . GLY A 1 506 ? -1.127 5.041 -5.387 1.00 97.44 506 GLY A C 1
ATOM 3955 O O . GLY A 1 506 ? -0.418 5.768 -6.078 1.00 97.44 506 GLY A O 1
ATOM 3956 N N . SER A 1 507 ? -2.287 4.543 -5.813 1.00 98.12 507 SER A N 1
ATOM 3957 C CA . SER A 1 507 ? -2.950 4.872 -7.079 1.00 98.12 507 SER A CA 1
ATOM 3958 C C . SER A 1 507 ? -4.462 4.767 -6.861 1.00 98.12 507 SER A C 1
ATOM 3960 O O . SER A 1 507 ? -4.911 3.803 -6.241 1.00 98.12 507 SER A O 1
ATOM 3962 N N . GLN A 1 508 ? -5.239 5.757 -7.305 1.00 97.81 508 GLN A N 1
ATOM 3963 C CA . GLN A 1 508 ? -6.707 5.716 -7.289 1.00 97.81 508 GLN A CA 1
ATOM 3964 C C . GLN A 1 508 ? -7.260 6.597 -8.417 1.00 97.81 508 GLN A C 1
ATOM 3966 O O . GLN A 1 508 ? -6.779 7.714 -8.622 1.00 97.81 508 GLN A O 1
ATOM 3971 N N . ILE A 1 509 ? -8.316 6.154 -9.106 1.00 97.12 509 ILE A N 1
ATOM 3972 C CA . ILE A 1 509 ? -9.076 7.044 -9.996 1.00 97.12 509 ILE A CA 1
ATOM 3973 C C . ILE A 1 509 ? -9.800 8.138 -9.199 1.00 97.12 509 ILE A C 1
ATOM 3975 O O . ILE A 1 509 ? -10.081 7.965 -8.008 1.00 97.12 509 ILE A O 1
ATOM 3979 N N . LYS A 1 510 ? -10.190 9.231 -9.860 1.00 96.25 510 LYS A N 1
ATOM 3980 C CA . LYS A 1 510 ? -11.228 10.128 -9.335 1.00 96.25 510 LYS A CA 1
ATOM 3981 C C . LYS A 1 510 ? -12.578 9.768 -9.964 1.00 96.25 510 LYS A C 1
ATOM 3983 O O . LYS A 1 510 ? -12.803 10.023 -11.140 1.00 96.25 510 LYS A O 1
ATOM 3988 N N . TYR A 1 511 ? -13.475 9.157 -9.189 1.00 95.44 511 TYR A N 1
ATOM 3989 C CA . TYR A 1 511 ? -14.675 8.488 -9.716 1.00 95.44 511 TYR A CA 1
ATOM 3990 C C . TYR A 1 511 ? -15.644 9.398 -10.498 1.00 95.44 511 TYR A C 1
ATOM 3992 O O . TYR A 1 511 ? -16.278 8.930 -11.439 1.00 95.44 511 TYR A O 1
ATOM 4000 N N . ASN A 1 512 ? -15.745 10.689 -10.160 1.00 94.56 512 ASN A N 1
ATOM 4001 C CA . ASN A 1 512 ? -16.542 11.668 -10.913 1.00 94.56 512 ASN A CA 1
ATOM 4002 C C . ASN A 1 512 ? -15.783 12.402 -12.038 1.00 94.56 512 ASN A C 1
ATOM 4004 O O . ASN A 1 512 ? -16.387 13.227 -12.721 1.00 94.56 512 ASN A O 1
ATOM 4008 N N . GLU A 1 513 ? -14.500 12.107 -12.257 1.00 94.00 513 GLU A N 1
ATOM 4009 C CA . GLU A 1 513 ? -13.707 12.608 -13.388 1.00 94.00 513 GLU A CA 1
ATOM 4010 C C . GLU A 1 513 ? -12.950 11.438 -14.065 1.00 94.00 513 GLU A C 1
ATOM 4012 O O . GLU A 1 513 ? -11.746 11.270 -13.848 1.00 94.00 513 GLU A O 1
ATOM 4017 N N . PRO A 1 514 ? -13.637 10.600 -14.874 1.00 89.69 514 PRO A N 1
ATOM 4018 C CA . PRO A 1 514 ? -13.022 9.475 -15.583 1.00 89.69 514 PRO A CA 1
ATOM 4019 C C . PRO A 1 514 ? -11.796 9.877 -16.416 1.00 89.69 514 PRO A C 1
ATOM 4021 O O . PRO A 1 514 ? -11.700 11.001 -16.909 1.00 89.69 514 PRO A O 1
ATOM 4024 N N . GLY A 1 515 ? -10.839 8.959 -16.565 1.00 90.94 515 GLY A N 1
ATOM 4025 C CA . GLY A 1 515 ? -9.544 9.233 -17.196 1.00 90.94 515 GLY A CA 1
ATOM 4026 C C . GLY A 1 515 ? -8.516 9.935 -16.297 1.00 90.94 515 GLY A C 1
ATOM 4027 O O . GLY A 1 515 ? -7.348 10.007 -16.684 1.00 90.94 515 GLY A O 1
ATOM 4028 N N . LYS A 1 516 ? -8.897 10.404 -15.096 1.00 96.06 516 LYS A N 1
ATOM 4029 C CA . LYS A 1 516 ? -7.962 10.948 -14.099 1.00 96.06 516 LYS A CA 1
ATOM 4030 C C . LYS A 1 516 ? -7.595 9.938 -13.017 1.00 96.06 516 LYS A C 1
ATOM 4032 O O . LYS A 1 516 ? -8.458 9.390 -12.328 1.00 96.06 516 LYS A O 1
ATOM 4037 N N . VAL A 1 517 ? -6.292 9.785 -12.804 1.00 98.19 517 VAL A N 1
ATOM 4038 C CA . VAL A 1 517 ? -5.686 8.936 -11.774 1.00 98.19 517 VAL A CA 1
ATOM 4039 C C . VAL A 1 517 ? -4.815 9.794 -10.872 1.00 98.19 517 VAL A C 1
ATOM 4041 O O . VAL A 1 517 ? -3.869 10.427 -11.333 1.00 98.19 517 VAL A O 1
ATOM 4044 N N . TRP A 1 518 ? -5.094 9.789 -9.574 1.00 98.44 518 TRP A N 1
ATOM 4045 C CA . TRP A 1 518 ? -4.182 10.334 -8.576 1.00 98.44 518 TRP A CA 1
ATOM 4046 C C . TRP A 1 518 ? -3.197 9.246 -8.145 1.00 98.44 518 TRP A C 1
ATOM 4048 O O . TRP A 1 518 ? -3.591 8.095 -7.949 1.00 98.44 518 TRP A O 1
ATOM 4058 N N . ILE A 1 519 ? -1.917 9.601 -7.999 1.00 98.62 519 ILE A N 1
ATOM 4059 C CA . ILE A 1 519 ? -0.841 8.687 -7.580 1.00 98.62 519 ILE A CA 1
ATOM 4060 C C . ILE A 1 519 ? -0.033 9.254 -6.408 1.00 98.62 519 ILE A C 1
ATOM 4062 O O . ILE A 1 519 ? 0.010 10.470 -6.213 1.00 98.62 519 ILE A O 1
ATOM 4066 N N . SER A 1 520 ? 0.636 8.382 -5.649 1.00 97.81 520 SER A N 1
ATOM 4067 C CA . SER A 1 520 ? 1.559 8.760 -4.572 1.00 97.81 520 SER A CA 1
ATOM 4068 C C . SER A 1 520 ? 2.724 7.775 -4.456 1.00 97.81 520 SER A C 1
ATOM 4070 O O . SER A 1 520 ? 2.506 6.583 -4.233 1.00 97.81 520 SER A O 1
ATOM 4072 N N . GLY A 1 521 ? 3.955 8.268 -4.602 1.00 97.19 521 GLY A N 1
ATOM 4073 C CA . GLY A 1 521 ? 5.183 7.461 -4.602 1.00 97.19 521 GLY A CA 1
ATOM 4074 C C . GLY A 1 521 ? 6.376 8.175 -3.963 1.00 97.19 521 GLY A C 1
ATOM 4075 O O . GLY A 1 521 ? 6.263 9.320 -3.510 1.00 97.19 521 GLY A O 1
ATOM 4076 N N . THR A 1 522 ? 7.528 7.508 -3.920 1.00 96.19 522 THR A N 1
ATOM 4077 C CA . THR A 1 522 ? 8.726 7.990 -3.218 1.00 96.19 522 THR A CA 1
ATOM 4078 C C . THR A 1 522 ? 9.738 8.649 -4.157 1.00 96.19 522 THR A C 1
ATOM 4080 O O . THR A 1 522 ? 10.032 8.172 -5.249 1.00 96.19 522 THR A O 1
ATOM 4083 N N . PHE A 1 523 ? 10.355 9.737 -3.689 1.00 96.00 523 PHE A N 1
ATOM 4084 C CA . PHE A 1 523 ? 11.563 10.313 -4.280 1.00 96.00 523 PHE A CA 1
ATOM 4085 C C . PHE A 1 523 ? 12.666 10.528 -3.237 1.00 96.00 523 PHE A C 1
ATOM 4087 O O . PHE A 1 523 ? 12.393 10.774 -2.063 1.00 96.00 523 PHE A O 1
ATOM 4094 N N . GLY A 1 524 ? 13.924 10.448 -3.669 1.00 93.69 524 GLY A N 1
ATOM 4095 C CA . GLY A 1 524 ? 15.093 10.715 -2.833 1.00 93.69 524 GLY A CA 1
ATOM 4096 C C . GLY A 1 524 ? 15.384 12.213 -2.732 1.00 93.69 524 GLY A C 1
ATOM 4097 O O . GLY A 1 524 ? 15.342 12.941 -3.727 1.00 93.69 524 GLY A O 1
ATOM 4098 N N . THR A 1 525 ? 15.648 12.700 -1.521 1.00 91.12 525 THR A N 1
ATOM 4099 C CA . THR A 1 525 ? 15.841 14.126 -1.223 1.00 91.12 525 THR A CA 1
ATOM 4100 C C . THR A 1 525 ? 16.742 14.326 0.002 1.00 91.12 525 THR A C 1
ATOM 4102 O O . THR A 1 525 ? 17.276 13.369 0.561 1.00 91.12 525 THR A O 1
ATOM 4105 N N . THR A 1 526 ? 16.949 15.574 0.424 1.00 85.62 526 THR A N 1
ATOM 4106 C CA . THR A 1 526 ? 17.752 15.913 1.606 1.00 85.62 526 THR A CA 1
ATOM 4107 C C . THR A 1 526 ? 16.955 16.690 2.651 1.00 85.62 526 THR A C 1
ATOM 4109 O O . THR A 1 526 ? 16.056 17.466 2.321 1.00 85.62 526 THR A O 1
ATOM 4112 N N . LEU A 1 527 ? 17.307 16.523 3.931 1.00 75.19 527 LEU A N 1
ATOM 4113 C CA . LEU A 1 527 ? 16.933 17.473 4.984 1.00 75.19 527 LEU A CA 1
ATOM 4114 C C . LEU A 1 527 ? 17.895 18.678 4.943 1.00 75.19 527 LEU A C 1
ATOM 4116 O O . LEU A 1 527 ? 19.080 18.487 5.227 1.00 75.19 527 LEU A O 1
ATOM 4120 N N . PRO A 1 528 ? 17.437 19.914 4.644 1.00 59.06 528 PRO A N 1
ATOM 4121 C CA . PRO A 1 528 ? 18.340 21.034 4.348 1.00 59.06 528 PRO A CA 1
ATOM 4122 C C . PRO A 1 528 ? 19.325 21.404 5.465 1.00 59.06 528 PRO A C 1
ATOM 4124 O O . PRO A 1 528 ? 20.442 21.815 5.177 1.00 59.06 528 PRO A O 1
ATOM 4127 N N . ILE A 1 529 ? 18.929 21.243 6.733 1.00 56.66 529 ILE A N 1
ATOM 4128 C CA . ILE A 1 529 ? 19.719 21.683 7.899 1.00 56.66 529 ILE A CA 1
ATOM 4129 C C . ILE A 1 529 ? 20.927 20.763 8.160 1.00 56.66 529 ILE A C 1
ATOM 4131 O O . ILE A 1 529 ? 21.942 21.219 8.679 1.00 56.66 529 ILE A O 1
ATOM 4135 N N . ILE A 1 530 ? 20.831 19.477 7.800 1.00 65.31 530 ILE A N 1
ATOM 4136 C CA . ILE A 1 530 ? 21.834 18.446 8.137 1.00 65.31 530 ILE A CA 1
ATOM 4137 C C . ILE A 1 530 ? 22.315 17.615 6.931 1.00 65.31 530 ILE A C 1
ATOM 4139 O O . ILE A 1 530 ? 23.092 16.684 7.107 1.00 65.31 530 ILE A O 1
ATOM 4143 N N . ASN A 1 531 ? 21.853 17.922 5.710 1.00 74.88 531 ASN A N 1
ATOM 4144 C CA . ASN A 1 531 ? 22.145 17.195 4.457 1.00 74.88 531 ASN A CA 1
ATOM 4145 C C . ASN A 1 531 ? 21.855 15.673 4.506 1.00 74.88 531 ASN A C 1
ATOM 4147 O O . ASN A 1 531 ? 22.356 14.911 3.678 1.00 74.88 531 ASN A O 1
ATOM 4151 N N . TYR A 1 532 ? 21.036 15.222 5.461 1.00 80.06 532 TYR A N 1
ATOM 4152 C CA . TYR A 1 532 ? 20.688 13.810 5.636 1.00 80.06 532 TYR A CA 1
ATOM 4153 C C . TYR A 1 532 ? 19.822 13.320 4.470 1.00 80.06 532 TYR A C 1
ATOM 4155 O O . TYR A 1 532 ? 18.939 14.051 4.012 1.00 80.06 532 TYR A O 1
ATOM 4163 N N . LYS A 1 533 ? 20.119 12.118 3.966 1.00 87.50 533 LYS A N 1
ATOM 4164 C CA . LYS A 1 533 ? 19.601 11.552 2.715 1.00 87.50 533 LYS A CA 1
ATOM 4165 C C . LYS A 1 533 ? 18.350 10.726 2.986 1.00 87.50 533 LYS A C 1
ATOM 4167 O O . LYS A 1 533 ? 18.435 9.636 3.536 1.00 87.50 533 LYS A O 1
ATOM 4172 N N . ILE A 1 534 ? 17.193 11.258 2.617 1.00 86.44 534 ILE A N 1
ATOM 4173 C CA . ILE A 1 534 ? 15.888 10.745 3.046 1.00 86.44 534 ILE A CA 1
ATOM 4174 C C . ILE A 1 534 ? 14.959 10.480 1.863 1.00 86.44 534 ILE A C 1
ATOM 4176 O O . ILE A 1 534 ? 15.067 11.100 0.804 1.00 86.44 534 ILE A O 1
ATOM 4180 N N . ASN A 1 535 ? 13.984 9.603 2.079 1.00 89.19 535 ASN A N 1
ATOM 4181 C CA . ASN A 1 535 ? 12.786 9.535 1.253 1.00 89.19 535 ASN A CA 1
ATOM 4182 C C . ASN A 1 535 ? 11.905 10.788 1.441 1.00 89.19 535 ASN A C 1
ATOM 4184 O O . ASN A 1 535 ? 11.885 11.425 2.496 1.00 89.19 535 ASN A O 1
ATOM 4188 N N . GLY A 1 536 ? 11.103 11.099 0.430 1.00 90.56 536 GLY A N 1
ATOM 4189 C CA . GLY A 1 536 ? 9.968 12.008 0.519 1.00 90.56 536 GLY A CA 1
ATOM 4190 C C . GLY A 1 536 ? 8.840 11.546 -0.398 1.00 90.56 536 GLY A C 1
ATOM 4191 O O . GLY A 1 536 ? 9.093 10.910 -1.416 1.00 90.56 536 GLY A O 1
ATOM 4192 N N . THR A 1 537 ? 7.600 11.874 -0.045 1.00 94.12 537 THR A N 1
ATOM 4193 C CA . THR A 1 537 ? 6.413 11.493 -0.823 1.00 94.12 537 THR A CA 1
ATOM 4194 C C . THR A 1 537 ? 6.071 12.552 -1.866 1.00 94.12 537 THR A C 1
ATOM 4196 O O . THR A 1 537 ? 6.051 13.750 -1.563 1.00 94.12 537 THR A O 1
ATOM 4199 N N . TRP A 1 538 ? 5.770 12.121 -3.089 1.00 96.50 538 TRP A N 1
ATOM 4200 C CA . TRP A 1 538 ? 5.246 12.964 -4.163 1.00 96.50 538 TRP A CA 1
ATOM 4201 C C . TRP A 1 538 ? 3.867 12.480 -4.598 1.00 96.50 538 TRP A C 1
ATOM 4203 O O . TRP A 1 538 ? 3.702 11.300 -4.895 1.00 96.50 538 TRP A O 1
ATOM 4213 N N . ILE A 1 539 ? 2.911 13.405 -4.657 1.00 97.94 539 ILE A N 1
ATOM 4214 C CA . ILE A 1 539 ? 1.524 13.179 -5.069 1.00 97.94 539 ILE A CA 1
ATOM 4215 C C . ILE A 1 539 ? 1.308 13.888 -6.408 1.00 97.94 539 ILE A C 1
ATOM 4217 O O . ILE A 1 539 ? 1.784 15.012 -6.583 1.00 97.94 539 ILE A O 1
ATOM 4221 N N . ALA A 1 540 ? 0.598 13.261 -7.348 1.00 97.56 540 ALA A N 1
ATOM 4222 C CA . ALA A 1 540 ? 0.260 13.879 -8.632 1.00 97.56 540 ALA A CA 1
ATOM 4223 C C . ALA A 1 540 ? -1.096 13.419 -9.184 1.00 97.56 540 ALA A C 1
ATOM 4225 O O . ALA A 1 540 ? -1.487 12.272 -8.975 1.00 97.56 540 ALA A O 1
ATOM 4226 N N . GLU A 1 541 ? -1.760 14.294 -9.942 1.00 97.94 541 GLU A N 1
ATOM 4227 C CA . GLU A 1 541 ? -2.867 13.946 -10.839 1.00 97.94 541 GLU A CA 1
ATOM 4228 C C . GLU A 1 541 ? -2.308 13.642 -12.231 1.00 97.94 541 GLU A C 1
ATOM 4230 O O . GLU A 1 541 ? -1.609 14.474 -12.816 1.00 97.94 541 GLU A O 1
ATOM 4235 N N . LEU A 1 542 ? -2.630 12.467 -12.766 1.00 98.31 542 LEU A N 1
ATOM 4236 C CA . LEU A 1 542 ? -2.225 11.991 -14.084 1.00 98.31 542 LEU A CA 1
ATOM 4237 C C . LEU A 1 542 ? -3.442 11.699 -14.960 1.00 98.31 542 LEU A C 1
ATOM 4239 O O . LEU A 1 542 ? -4.485 11.262 -14.473 1.00 98.31 542 LEU A O 1
ATOM 4243 N N . TYR A 1 543 ? -3.279 11.884 -16.265 1.00 96.44 543 TYR A N 1
ATOM 4244 C CA . TYR A 1 543 ? -4.269 11.533 -17.282 1.00 96.44 543 TYR A CA 1
ATOM 4245 C C . TYR A 1 543 ? -3.575 11.215 -18.615 1.00 96.44 543 TYR A C 1
ATOM 4247 O O . TYR A 1 543 ? -2.370 11.438 -18.774 1.00 96.44 543 TYR A O 1
ATOM 4255 N N . ALA A 1 544 ? -4.323 10.657 -19.566 1.00 94.38 544 ALA A N 1
ATOM 4256 C CA . ALA A 1 544 ? -3.820 10.365 -20.906 1.00 94.38 544 ALA A CA 1
ATOM 4257 C C . ALA A 1 544 ? -3.933 11.587 -21.835 1.00 94.38 544 ALA A C 1
ATOM 4259 O O . ALA A 1 544 ? -4.971 12.243 -21.883 1.00 94.38 544 ALA A O 1
ATOM 4260 N N . GLY A 1 545 ? -2.879 11.846 -22.607 1.00 88.56 545 GLY A N 1
ATOM 4261 C CA . GLY A 1 545 ? -2.887 12.677 -23.814 1.00 88.56 545 GLY A CA 1
ATOM 4262 C C . GLY A 1 545 ? -2.315 11.899 -24.999 1.00 88.56 545 GLY A C 1
ATOM 4263 O O . GLY A 1 545 ? -2.130 10.684 -24.909 1.00 88.56 545 GLY A O 1
ATOM 4264 N N . GLN A 1 546 ? -2.013 12.575 -26.105 1.00 83.38 546 GLN A N 1
ATOM 4265 C CA . GLN A 1 546 ? -1.278 12.008 -27.241 1.00 83.38 546 GLN A CA 1
ATOM 4266 C C . GLN A 1 546 ? 0.143 12.580 -27.341 1.00 83.38 546 GLN A C 1
ATOM 4268 O O . GLN A 1 546 ? 0.472 13.618 -26.768 1.00 83.38 546 GLN A O 1
ATOM 4273 N N . THR A 1 547 ? 1.022 11.908 -28.082 1.00 62.97 547 THR A N 1
ATOM 4274 C CA . THR A 1 547 ? 2.384 12.382 -28.387 1.00 62.97 547 THR A CA 1
ATOM 4275 C C . THR A 1 547 ? 2.417 13.493 -29.438 1.00 62.97 547 THR A C 1
ATOM 4277 O O . THR A 1 547 ? 3.430 14.175 -29.571 1.00 62.97 547 THR A O 1
ATOM 4280 N N . THR A 1 548 ? 1.328 13.686 -30.188 1.00 53.22 548 THR A N 1
ATOM 4281 C CA . THR A 1 548 ? 1.146 14.789 -31.149 1.00 53.22 548 THR A CA 1
ATOM 4282 C C . THR A 1 548 ? 0.578 16.058 -30.523 1.00 53.22 548 THR A C 1
ATOM 4284 O O . THR A 1 548 ? 0.524 17.088 -31.198 1.00 53.22 548 THR A O 1
ATOM 4287 N N . ASP A 1 549 ? 0.150 16.008 -29.260 1.00 46.66 549 ASP A N 1
ATOM 4288 C CA . ASP A 1 549 ? -0.324 17.190 -28.552 1.00 46.66 549 ASP A CA 1
ATOM 4289 C C . ASP A 1 549 ? 0.866 18.123 -28.328 1.00 46.66 549 ASP A C 1
ATOM 4291 O O . ASP A 1 549 ? 1.701 17.906 -27.447 1.00 46.66 549 ASP A O 1
ATOM 4295 N N . ASN A 1 550 ? 0.956 19.167 -29.161 1.00 37.88 550 ASN A N 1
ATOM 4296 C CA . ASN A 1 550 ? 1.874 20.281 -28.950 1.00 37.88 550 ASN A CA 1
ATOM 4297 C C . ASN A 1 550 ? 1.699 20.749 -27.511 1.00 37.88 550 ASN A C 1
ATOM 4299 O O . ASN A 1 550 ? 0.645 21.295 -27.179 1.00 37.88 550 ASN A O 1
ATOM 4303 N N . ILE A 1 551 ? 2.711 20.507 -26.674 1.00 40.69 551 ILE A N 1
ATOM 4304 C CA . ILE A 1 551 ? 2.602 20.699 -25.232 1.00 40.69 551 ILE A CA 1
ATOM 4305 C C . ILE A 1 551 ? 2.418 22.192 -24.968 1.00 40.69 551 ILE A C 1
ATOM 4307 O O . ILE A 1 551 ? 3.386 22.939 -24.806 1.00 40.69 551 ILE A O 1
ATOM 4311 N N . GLN A 1 552 ? 1.158 22.622 -24.880 1.00 29.19 552 GLN A N 1
ATOM 4312 C CA . GLN A 1 552 ? 0.792 23.835 -24.180 1.00 29.19 552 GLN A CA 1
ATOM 4313 C C . GLN A 1 552 ? 1.057 23.574 -22.705 1.00 29.19 552 GLN A C 1
ATOM 4315 O O . GLN A 1 552 ? 0.163 23.274 -21.920 1.00 29.19 552 GLN A O 1
ATOM 4320 N N . VAL A 1 553 ? 2.335 23.702 -22.342 1.00 33.28 553 VAL A N 1
ATOM 4321 C CA . VAL A 1 553 ? 2.720 24.069 -20.992 1.00 33.28 553 VAL A CA 1
ATOM 4322 C C . VAL A 1 553 ? 1.973 25.365 -20.741 1.00 33.28 553 VAL A C 1
ATOM 4324 O O . VAL A 1 553 ? 2.332 26.415 -21.281 1.00 33.28 553 VAL A O 1
ATOM 4327 N N . SER A 1 554 ? 0.886 25.270 -19.984 1.00 27.78 554 SER A N 1
ATOM 4328 C CA . SER A 1 554 ? 0.129 26.414 -19.516 1.00 27.78 554 SER A CA 1
ATOM 4329 C C . SER A 1 554 ? 1.028 27.175 -18.549 1.00 27.78 554 SER A C 1
ATOM 4331 O O . SER A 1 554 ? 0.950 27.027 -17.332 1.00 27.78 554 SER A O 1
ATOM 4333 N N . ASN A 1 555 ? 1.900 28.013 -19.119 1.00 28.11 555 ASN A N 1
ATOM 4334 C CA . ASN A 1 555 ? 2.793 28.939 -18.428 1.00 28.11 555 ASN A CA 1
ATOM 4335 C C . ASN A 1 555 ? 2.019 30.089 -17.752 1.00 28.11 555 ASN A C 1
ATOM 4337 O O . ASN A 1 555 ? 2.594 31.117 -17.406 1.00 28.11 555 ASN A O 1
ATOM 4341 N N . SER A 1 556 ? 0.741 29.862 -17.437 1.00 27.05 556 SER A N 1
ATOM 4342 C CA . SER A 1 556 ? 0.106 30.311 -16.203 1.00 27.05 556 SER A CA 1
ATOM 4343 C C . SER A 1 556 ? 0.796 29.702 -14.969 1.00 27.05 556 SER A C 1
ATOM 4345 O O . SER A 1 556 ? 0.150 29.137 -14.089 1.00 27.05 556 SER A O 1
ATOM 4347 N N . ILE A 1 557 ? 2.116 29.894 -14.869 1.00 31.48 557 ILE A N 1
ATOM 4348 C CA . ILE A 1 557 ? 2.760 30.109 -13.580 1.00 31.48 557 ILE A CA 1
ATOM 4349 C C . ILE A 1 557 ? 2.153 31.422 -13.089 1.00 31.48 557 ILE A C 1
ATOM 4351 O O . ILE A 1 557 ? 2.630 32.507 -13.424 1.00 31.48 557 ILE A O 1
ATOM 4355 N N . SER A 1 558 ? 1.046 31.338 -12.353 1.00 25.97 558 SER A N 1
ATOM 4356 C CA . SER A 1 558 ? 0.508 32.482 -11.633 1.00 25.97 558 SER A CA 1
ATOM 4357 C C . SER A 1 558 ? 1.560 32.882 -10.602 1.00 25.97 558 SER A C 1
ATOM 4359 O O . SER A 1 558 ? 1.735 32.238 -9.569 1.00 25.97 558 SER A O 1
ATOM 4361 N N . SER A 1 559 ? 2.334 33.920 -10.925 1.00 30.41 559 SER A N 1
ATOM 4362 C CA . SER A 1 559 ? 3.476 34.398 -10.141 1.00 30.41 559 SER A CA 1
ATOM 4363 C C . SER A 1 559 ? 3.004 35.137 -8.884 1.00 30.41 559 SER A C 1
ATOM 4365 O O . SER A 1 559 ? 3.198 36.343 -8.735 1.00 30.41 559 SER A O 1
ATOM 4367 N N . LEU A 1 560 ? 2.307 34.406 -8.014 1.00 29.80 560 LEU A N 1
ATOM 4368 C CA . LEU A 1 560 ? 1.650 34.901 -6.812 1.00 29.80 560 LEU A CA 1
ATOM 4369 C C . LEU A 1 560 ? 1.539 33.795 -5.744 1.00 29.80 560 LEU A C 1
ATOM 4371 O O . LEU A 1 560 ? 0.549 33.708 -5.024 1.00 29.80 560 LEU A O 1
ATOM 4375 N N . GLN A 1 561 ? 2.592 32.975 -5.604 1.00 28.36 561 GLN A N 1
ATOM 4376 C CA . GLN A 1 561 ? 2.823 32.183 -4.389 1.00 28.36 561 GLN A CA 1
ATOM 4377 C C . GLN A 1 561 ? 3.204 33.105 -3.219 1.00 28.36 561 GLN A C 1
ATOM 4379 O O . GLN A 1 561 ? 4.359 33.218 -2.810 1.00 28.36 561 GLN A O 1
ATOM 4384 N N . LEU A 1 562 ? 2.186 33.770 -2.683 1.00 27.73 562 LEU A N 1
ATOM 4385 C CA . LEU A 1 562 ? 2.096 34.112 -1.270 1.00 27.73 562 LEU A CA 1
ATOM 4386 C C . LEU A 1 562 ? 1.164 33.093 -0.593 1.00 27.73 562 LEU A C 1
ATOM 4388 O O . LEU A 1 562 ? 0.450 32.359 -1.274 1.00 27.73 562 LEU A O 1
ATOM 4392 N N . PHE A 1 563 ? 1.168 33.076 0.743 1.00 24.41 563 PHE A N 1
ATOM 4393 C CA . PHE A 1 563 ? 0.566 32.036 1.598 1.00 24.41 563 PHE A CA 1
ATOM 4394 C C . PHE A 1 563 ? 1.397 30.733 1.653 1.00 24.41 563 PHE A C 1
ATOM 4396 O O . PHE A 1 563 ? 2.323 30.550 0.860 1.00 24.41 563 PHE A O 1
ATOM 4403 N N . PRO A 1 564 ? 1.269 29.944 2.738 1.00 26.59 564 PRO A N 1
ATOM 4404 C CA . PRO A 1 564 ? 2.471 29.515 3.445 1.00 26.59 564 PRO A CA 1
ATOM 4405 C C . PRO A 1 564 ? 3.176 28.303 2.829 1.00 26.59 564 PRO A C 1
ATOM 4407 O O . PRO A 1 564 ? 2.794 27.152 3.030 1.00 26.59 564 PRO A O 1
ATOM 4410 N N . ASN A 1 565 ? 4.356 28.571 2.266 1.00 24.97 565 ASN A N 1
ATOM 4411 C CA . ASN A 1 565 ? 5.528 27.747 2.561 1.00 24.97 565 ASN A CA 1
ATOM 4412 C C . ASN A 1 565 ? 5.588 27.464 4.083 1.00 24.97 565 ASN A C 1
ATOM 4414 O O . ASN A 1 565 ? 5.381 28.409 4.847 1.00 24.97 565 ASN A O 1
ATOM 4418 N N . PRO A 1 566 ? 5.944 26.251 4.557 1.00 35.22 566 PRO A N 1
ATOM 4419 C CA . PRO A 1 566 ? 6.196 25.954 5.978 1.00 35.22 566 PRO A CA 1
ATOM 4420 C C . PRO A 1 566 ? 7.472 26.620 6.559 1.00 35.22 566 PRO A C 1
ATOM 4422 O O . PRO A 1 566 ? 8.232 26.035 7.331 1.00 35.22 566 PRO A O 1
ATOM 4425 N N . SER A 1 567 ? 7.697 27.884 6.203 1.00 32.12 567 SER A N 1
ATOM 4426 C CA . SER A 1 567 ? 8.233 28.920 7.083 1.00 32.12 567 SER A CA 1
ATOM 4427 C C . SER A 1 567 ? 7.057 29.476 7.906 1.00 32.12 567 SER A C 1
ATOM 4429 O O . SER A 1 567 ? 6.186 30.130 7.344 1.00 32.12 567 SER A O 1
ATOM 4431 N N . THR A 1 568 ? 6.969 29.273 9.216 1.00 31.88 568 THR A N 1
ATOM 4432 C CA . THR A 1 568 ? 8.056 29.051 10.179 1.00 31.88 568 THR A CA 1
ATOM 4433 C C . THR A 1 568 ? 8.451 27.590 10.395 1.00 31.88 568 THR A C 1
ATOM 4435 O O . THR A 1 568 ? 7.618 26.758 10.728 1.00 31.88 568 THR A O 1
ATOM 4438 N N . ALA A 1 569 ? 9.757 27.345 10.261 1.00 38.81 569 ALA A N 1
ATOM 4439 C CA . ALA A 1 569 ? 10.491 26.101 10.481 1.00 38.81 569 ALA A CA 1
ATOM 4440 C C . ALA A 1 569 ? 9.766 24.972 11.248 1.00 38.81 569 ALA A C 1
ATOM 4442 O O . ALA A 1 569 ? 9.647 25.022 12.472 1.00 38.81 569 ALA A O 1
ATOM 4443 N N . ASN A 1 570 ? 9.466 23.877 10.538 1.00 50.12 570 ASN A N 1
ATOM 4444 C CA . ASN A 1 570 ? 9.269 22.552 11.137 1.00 50.12 570 ASN A CA 1
ATOM 4445 C C . ASN A 1 570 ? 10.570 22.100 11.833 1.00 50.12 570 ASN A C 1
ATOM 4447 O O . ASN A 1 570 ? 11.390 21.398 11.235 1.00 50.12 570 ASN A O 1
ATOM 4451 N N . GLN A 1 571 ? 10.790 22.517 13.081 1.00 66.94 571 GLN A N 1
ATOM 4452 C CA . GLN A 1 571 ? 11.950 22.106 13.873 1.00 66.94 571 GLN A CA 1
ATOM 4453 C C . GLN A 1 571 ? 11.717 20.703 14.447 1.00 66.94 571 GLN A C 1
ATOM 4455 O O . GLN A 1 571 ? 11.437 20.520 15.628 1.00 66.94 571 GLN A O 1
ATOM 4460 N N . THR A 1 572 ? 11.830 19.685 13.594 1.00 74.94 572 THR A N 1
ATOM 4461 C CA . THR A 1 572 ? 11.904 18.297 14.058 1.00 74.94 572 THR A CA 1
ATOM 4462 C C . THR A 1 572 ? 13.178 18.123 14.885 1.00 74.94 572 THR A C 1
ATOM 4464 O O . THR A 1 572 ? 14.288 18.242 14.363 1.00 74.94 572 THR A O 1
ATOM 4467 N N . VAL A 1 573 ? 13.036 17.850 16.182 1.00 77.75 573 VAL A N 1
ATOM 4468 C CA . VAL A 1 573 ? 14.173 17.595 17.074 1.00 77.75 573 VAL A CA 1
ATOM 4469 C C . VAL A 1 573 ? 14.525 16.118 17.014 1.00 77.75 573 VAL A C 1
ATOM 4471 O O . VAL A 1 573 ? 13.704 15.281 17.372 1.00 77.75 573 VAL A O 1
ATOM 4474 N N . PHE A 1 574 ? 15.762 15.807 16.629 1.00 79.25 574 PHE A N 1
ATOM 4475 C CA . PHE A 1 574 ? 16.307 14.447 16.594 1.00 79.25 574 PHE A CA 1
ATOM 4476 C C . PHE A 1 574 ? 17.142 14.153 17.850 1.00 79.25 574 PHE A C 1
ATOM 4478 O O . PHE A 1 574 ? 17.885 15.019 18.339 1.00 79.25 574 PHE A O 1
ATOM 4485 N N . VAL A 1 575 ? 17.031 12.933 18.384 1.00 81.38 575 VAL A N 1
ATOM 4486 C CA . VAL A 1 575 ? 17.743 12.457 19.581 1.00 81.38 575 VAL A CA 1
ATOM 4487 C C . VAL A 1 575 ? 18.168 11.004 19.390 1.00 81.38 575 VAL A C 1
ATOM 4489 O O . VAL A 1 575 ? 17.327 10.108 19.362 1.00 81.38 575 VAL A O 1
ATOM 4492 N N . LYS A 1 576 ? 19.480 10.765 19.298 1.00 83.31 576 LYS A N 1
ATOM 4493 C CA . LYS A 1 576 ? 20.053 9.413 19.289 1.00 83.31 576 LYS A CA 1
ATOM 4494 C C . LYS A 1 576 ? 20.285 8.919 20.714 1.00 83.31 576 LYS A C 1
ATOM 4496 O O . LYS A 1 576 ? 20.734 9.688 21.563 1.00 83.31 576 LYS A O 1
ATOM 4501 N N . PHE A 1 577 ? 19.974 7.653 20.967 1.00 83.62 577 PHE A N 1
ATOM 4502 C CA . PHE A 1 577 ? 20.137 7.001 22.265 1.00 83.62 577 PHE A CA 1
ATOM 4503 C C . PHE A 1 577 ? 20.296 5.481 22.099 1.00 83.62 577 PHE A C 1
ATOM 4505 O O . PHE A 1 577 ? 19.901 4.911 21.082 1.00 83.62 577 PHE A O 1
ATOM 4512 N N . ASN A 1 578 ? 20.879 4.825 23.101 1.00 85.50 578 ASN A N 1
ATOM 4513 C CA . ASN A 1 578 ? 21.045 3.373 23.147 1.00 85.50 578 ASN A CA 1
ATOM 4514 C C . ASN A 1 578 ? 20.119 2.767 24.212 1.00 85.50 578 ASN A C 1
ATOM 4516 O O . ASN A 1 578 ? 19.797 3.417 25.208 1.00 85.50 578 ASN A O 1
ATOM 4520 N N . ILE A 1 579 ? 19.708 1.517 24.001 1.00 81.56 579 ILE A N 1
ATOM 4521 C CA . ILE A 1 579 ? 18.994 0.704 24.984 1.00 81.56 579 ILE A CA 1
ATOM 4522 C C . ILE A 1 579 ? 19.770 -0.598 25.197 1.00 81.56 579 ILE A C 1
ATOM 4524 O O . ILE A 1 579 ? 19.952 -1.380 24.262 1.00 81.56 579 ILE A O 1
ATOM 4528 N N . SER A 1 580 ? 20.173 -0.873 26.438 1.00 80.00 580 SER A N 1
ATOM 4529 C CA . SER A 1 580 ? 20.942 -2.071 26.808 1.00 80.00 580 SER A CA 1
ATOM 4530 C C . SER A 1 580 ? 20.094 -3.350 26.891 1.00 80.00 580 SER A C 1
ATOM 4532 O O . SER A 1 580 ? 20.584 -4.442 26.606 1.00 80.00 580 SER A O 1
ATOM 4534 N N . LYS A 1 581 ? 18.813 -3.235 27.262 1.00 78.38 581 LYS A N 1
ATOM 4535 C CA . LYS A 1 581 ? 17.872 -4.351 27.452 1.00 78.38 581 LYS A CA 1
ATOM 4536 C C . LYS A 1 581 ? 16.457 -3.942 27.047 1.00 78.38 581 LYS A C 1
ATOM 4538 O O . LYS A 1 581 ? 16.056 -2.808 27.272 1.00 78.38 581 LYS A O 1
ATOM 4543 N N . SER A 1 582 ? 15.674 -4.869 26.489 1.00 79.19 582 SER A N 1
ATOM 4544 C CA . SER A 1 582 ? 14.282 -4.581 26.116 1.00 79.19 582 SER A CA 1
ATOM 4545 C C . SER A 1 582 ? 13.451 -4.110 27.320 1.00 79.19 582 SER A C 1
ATOM 4547 O O . SER A 1 582 ? 13.367 -4.814 28.326 1.00 79.19 582 SER A O 1
ATOM 4549 N N . SER A 1 583 ? 12.841 -2.929 27.190 1.00 79.12 583 SER A N 1
ATOM 4550 C CA . SER A 1 583 ? 12.011 -2.264 28.205 1.00 79.12 583 SER A CA 1
ATOM 4551 C C . SER A 1 583 ? 10.916 -1.425 27.523 1.00 79.12 583 SER A C 1
ATOM 4553 O O . SER A 1 583 ? 10.935 -1.236 26.300 1.00 79.12 583 SER A O 1
ATOM 4555 N N . TYR A 1 584 ? 9.940 -0.936 28.292 1.00 82.00 584 TYR A N 1
ATOM 4556 C CA . TYR A 1 584 ? 9.036 0.127 27.841 1.00 82.00 584 TYR A CA 1
ATOM 4557 C C . TYR A 1 584 ? 9.700 1.476 28.095 1.00 82.00 584 TYR A C 1
ATOM 4559 O O . TYR A 1 584 ? 10.062 1.777 29.226 1.00 82.00 584 TYR A O 1
ATOM 4567 N N . ILE A 1 585 ? 9.848 2.283 27.048 1.00 85.38 585 ILE A N 1
ATOM 4568 C CA . ILE A 1 585 ? 10.457 3.609 27.124 1.00 85.38 585 ILE A CA 1
ATOM 4569 C C . ILE A 1 585 ? 9.357 4.665 27.023 1.00 85.38 585 ILE A C 1
ATOM 4571 O O . ILE A 1 585 ? 8.574 4.640 26.070 1.00 85.38 585 ILE A O 1
ATOM 4575 N N . THR A 1 586 ? 9.312 5.581 27.991 1.00 85.75 586 THR A N 1
ATOM 4576 C CA . THR A 1 586 ? 8.444 6.767 28.001 1.00 85.75 586 THR A CA 1
ATOM 4577 C C . THR A 1 586 ? 9.273 7.998 27.634 1.00 85.75 586 THR A C 1
ATOM 4579 O O . THR A 1 586 ? 10.360 8.232 28.168 1.00 85.75 586 THR A O 1
ATOM 4582 N N . PHE A 1 587 ? 8.728 8.793 26.718 1.00 88.31 587 PHE A N 1
ATOM 4583 C CA . PHE A 1 587 ? 9.269 10.057 26.242 1.00 88.31 587 PHE A CA 1
ATOM 4584 C C . PHE A 1 587 ? 8.350 11.157 26.775 1.00 88.31 587 PHE A C 1
ATOM 4586 O O . PHE A 1 587 ? 7.179 11.211 26.393 1.00 88.31 587 PHE A O 1
ATOM 4593 N N . SER A 1 588 ? 8.867 12.022 27.645 1.00 85.56 588 SER A N 1
ATOM 4594 C CA . SER A 1 588 ? 8.092 13.092 28.282 1.00 85.56 588 SER A CA 1
ATOM 4595 C C . SER A 1 588 ? 8.722 14.453 28.031 1.00 85.56 588 SER A C 1
ATOM 4597 O O . SER A 1 588 ? 9.941 14.605 28.122 1.00 85.56 588 SER A O 1
ATOM 4599 N N . LEU A 1 589 ? 7.884 15.450 27.748 1.00 82.12 589 LEU A N 1
ATOM 4600 C CA . LEU A 1 589 ? 8.295 16.834 27.544 1.00 82.12 589 LEU A CA 1
ATOM 4601 C C . LEU A 1 589 ? 7.817 17.720 28.704 1.00 82.12 589 LEU A C 1
ATOM 4603 O O . LEU A 1 589 ? 6.645 17.683 29.082 1.00 82.12 589 LEU A O 1
ATOM 4607 N N . PHE A 1 590 ? 8.721 18.535 29.244 1.00 80.62 590 PHE A N 1
ATOM 4608 C CA . PHE A 1 590 ? 8.463 19.457 30.353 1.00 80.62 590 PHE A CA 1
ATOM 4609 C C . PHE A 1 590 ? 8.756 20.905 29.931 1.00 80.62 590 PHE A C 1
ATOM 4611 O O . PHE A 1 590 ? 9.775 21.161 29.292 1.00 80.62 590 PHE A O 1
ATOM 4618 N N . ASP A 1 591 ? 7.884 21.839 30.314 1.00 77.38 591 ASP A N 1
ATOM 4619 C CA . ASP A 1 591 ? 8.048 23.292 30.145 1.00 77.38 591 ASP A CA 1
ATOM 4620 C C . ASP A 1 591 ? 8.944 23.864 31.265 1.00 77.38 591 ASP A C 1
ATOM 4622 O O . ASP A 1 591 ? 8.658 23.686 32.456 1.00 77.38 591 ASP A O 1
ATOM 4626 N N . MET A 1 592 ? 10.044 24.527 30.893 1.00 70.00 592 MET A N 1
ATOM 4627 C CA . MET A 1 592 ? 11.018 25.106 31.824 1.00 70.00 592 MET A CA 1
ATOM 4628 C C . MET A 1 592 ? 10.775 26.607 32.018 1.00 70.00 592 MET A C 1
ATOM 4630 O O . MET A 1 592 ? 11.410 27.457 31.390 1.00 70.00 592 MET A O 1
ATOM 4634 N N . LYS A 1 593 ? 9.882 26.940 32.952 1.00 61.19 593 LYS A N 1
ATOM 4635 C CA . LYS A 1 593 ? 9.583 28.324 33.352 1.00 61.19 593 LYS A CA 1
ATOM 4636 C C . LYS A 1 593 ? 10.643 28.879 34.309 1.00 61.19 593 LYS A C 1
ATOM 4638 O O . LYS A 1 593 ? 10.449 28.854 35.520 1.00 61.19 593 LYS A O 1
ATOM 4643 N N . GLY A 1 594 ? 11.744 29.404 33.775 1.00 46.62 594 GLY A N 1
ATOM 4644 C CA . GLY A 1 594 ? 12.768 30.087 34.572 1.00 46.62 594 GLY A CA 1
ATOM 4645 C C . GLY A 1 594 ? 14.005 30.504 33.773 1.00 46.62 594 GLY A C 1
ATOM 4646 O O . GLY A 1 594 ? 14.189 30.086 32.632 1.00 46.62 594 GLY A O 1
ATOM 4647 N N . ASN A 1 595 ? 14.861 31.324 34.391 1.00 39.31 595 ASN A N 1
ATOM 4648 C CA . ASN A 1 595 ? 16.204 31.604 33.876 1.00 39.31 595 ASN A CA 1
ATOM 4649 C C . ASN A 1 595 ? 17.123 30.386 34.068 1.00 39.31 595 ASN A C 1
ATOM 4651 O O . ASN A 1 595 ? 16.960 29.609 35.008 1.00 39.31 595 ASN A O 1
ATOM 4655 N N . GLU A 1 596 ? 18.142 30.270 33.214 1.00 41.47 596 GLU A N 1
ATOM 4656 C CA . GLU A 1 596 ? 19.040 29.105 33.106 1.00 41.47 596 GLU A CA 1
ATOM 4657 C C . GLU A 1 596 ? 19.818 28.751 34.391 1.00 41.47 596 GLU A C 1
ATOM 4659 O O . GLU A 1 596 ? 20.375 27.661 34.496 1.00 41.47 596 GLU A O 1
ATOM 4664 N N . THR A 1 597 ? 19.859 29.653 35.375 1.00 40.03 597 THR A N 1
ATOM 4665 C CA . THR A 1 597 ? 20.612 29.501 36.628 1.00 40.03 597 THR A CA 1
ATOM 4666 C C . THR A 1 597 ? 19.842 28.833 37.772 1.00 40.03 597 THR A C 1
ATOM 4668 O O . THR A 1 597 ? 20.471 28.491 38.768 1.00 40.03 597 THR A O 1
ATOM 4671 N N . ASP A 1 598 ? 18.519 28.652 37.671 1.00 36.78 598 ASP A N 1
ATOM 4672 C CA . ASP A 1 598 ? 17.671 28.146 38.773 1.00 36.78 598 ASP A CA 1
ATOM 4673 C C . ASP A 1 598 ? 17.039 26.775 38.453 1.00 36.78 598 ASP A C 1
ATOM 4675 O O . ASP A 1 598 ? 15.836 26.541 38.566 1.00 36.78 598 ASP A O 1
ATOM 4679 N N . LEU A 1 599 ? 17.874 25.843 37.984 1.00 43.50 599 LEU A N 1
ATOM 4680 C CA . LEU A 1 599 ? 17.474 24.491 37.569 1.00 43.50 599 LEU A CA 1
ATOM 4681 C C . LEU A 1 599 ? 17.325 23.524 38.762 1.00 43.50 599 LEU A C 1
ATOM 4683 O O . LEU A 1 599 ? 17.912 22.439 38.785 1.00 43.50 599 LEU A O 1
ATOM 4687 N N . SER A 1 600 ? 16.531 23.908 39.765 1.00 35.22 600 SER A N 1
ATOM 4688 C CA . SER A 1 600 ? 16.234 23.073 40.935 1.00 35.22 600 SER A CA 1
ATOM 4689 C C . SER A 1 600 ? 15.263 21.927 40.583 1.00 35.22 600 SER A C 1
ATOM 4691 O O . SER A 1 600 ? 14.054 22.099 40.438 1.00 35.22 600 SER A O 1
ATOM 4693 N N . PHE A 1 601 ? 15.807 20.714 40.416 1.00 44.44 601 PHE A N 1
ATOM 4694 C CA . PHE A 1 601 ? 15.086 19.548 39.881 1.00 44.44 601 PHE A CA 1
ATOM 4695 C C . PHE A 1 601 ? 14.208 18.832 40.930 1.00 44.44 601 PHE A C 1
ATOM 4697 O O . PHE A 1 601 ? 14.475 17.694 41.316 1.00 44.44 601 PHE A O 1
ATOM 4704 N N . ASN A 1 602 ? 13.143 19.489 41.393 1.00 31.67 602 ASN A N 1
ATOM 4705 C CA . ASN A 1 602 ? 12.130 18.858 42.243 1.00 31.67 602 ASN A CA 1
ATOM 4706 C C . ASN A 1 602 ? 11.188 17.971 41.406 1.00 31.67 602 ASN A C 1
ATOM 4708 O O . ASN A 1 602 ? 10.268 18.472 40.766 1.00 31.67 602 ASN A O 1
ATOM 4712 N N . GLU A 1 603 ? 11.342 16.641 41.477 1.00 43.12 603 GLU A N 1
ATOM 4713 C CA . GLU A 1 603 ? 10.354 15.669 40.948 1.00 43.12 603 GLU A CA 1
ATOM 4714 C C . GLU A 1 603 ? 9.051 15.604 41.795 1.00 43.12 603 GLU A C 1
ATOM 4716 O O . GLU A 1 603 ? 8.234 14.699 41.633 1.00 43.12 603 GLU A O 1
ATOM 4721 N N . THR A 1 604 ? 8.823 16.589 42.674 1.00 37.12 604 THR A N 1
ATOM 4722 C CA . THR A 1 604 ? 7.654 16.713 43.556 1.00 37.12 604 THR A CA 1
ATOM 4723 C C . THR A 1 604 ? 6.995 18.081 43.347 1.00 37.12 604 THR A C 1
ATOM 4725 O O . THR A 1 604 ? 7.684 19.095 43.346 1.00 37.12 604 THR A O 1
ATOM 4728 N N . PHE A 1 605 ? 5.658 18.100 43.250 1.00 33.91 605 PHE A N 1
ATOM 4729 C CA . PHE A 1 605 ? 4.773 19.244 42.940 1.00 33.91 605 PHE A CA 1
ATOM 4730 C C . PHE A 1 605 ? 4.685 19.708 41.468 1.00 33.91 605 PHE A C 1
ATOM 4732 O O . PHE A 1 605 ? 5.364 20.620 41.007 1.00 33.91 605 PHE A O 1
ATOM 4739 N N . GLY A 1 606 ? 3.643 19.216 40.792 1.00 40.31 606 GLY A N 1
ATOM 4740 C CA . GLY A 1 606 ? 2.708 20.107 40.089 1.00 40.31 606 GLY A CA 1
ATOM 4741 C C . GLY A 1 606 ? 2.839 20.244 38.572 1.00 40.31 606 GLY A C 1
ATOM 4742 O O . GLY A 1 606 ? 1.818 20.447 37.922 1.00 40.31 606 GLY A O 1
ATOM 4743 N N . GLN A 1 607 ? 4.028 20.097 37.982 1.00 47.56 607 GLN A N 1
ATOM 4744 C CA . GLN A 1 607 ? 4.169 20.111 36.517 1.00 47.56 607 GLN A CA 1
ATOM 4745 C C . GLN A 1 607 ? 4.110 18.692 35.936 1.00 47.56 607 GLN A C 1
ATOM 4747 O O . GLN A 1 607 ? 5.106 17.969 35.905 1.00 47.56 607 GLN A O 1
ATOM 4752 N N . SER A 1 608 ? 2.934 18.295 35.446 1.00 54.25 608 SER A N 1
ATOM 4753 C CA . SER A 1 608 ? 2.747 17.054 34.689 1.00 54.25 608 SER A CA 1
ATOM 4754 C C . SER A 1 608 ? 3.430 17.151 33.320 1.00 54.25 608 SER A C 1
ATOM 4756 O O . SER A 1 608 ? 2.859 17.701 32.376 1.00 54.25 608 SER A O 1
ATOM 4758 N N . GLY A 1 609 ? 4.651 16.622 33.209 1.00 63.59 609 GLY A N 1
ATOM 4759 C CA . GLY A 1 609 ? 5.338 16.473 31.924 1.00 63.59 609 GLY A CA 1
ATOM 4760 C C . GLY A 1 609 ? 4.496 15.644 30.957 1.00 63.59 609 GLY A C 1
ATOM 4761 O O . GLY A 1 609 ? 4.033 14.557 31.306 1.00 63.59 609 GLY A O 1
ATOM 4762 N N . LYS A 1 610 ? 4.273 16.163 29.750 1.00 77.25 610 LYS A N 1
ATOM 4763 C CA . LYS A 1 610 ? 3.387 15.538 28.768 1.00 77.25 610 LYS A CA 1
ATOM 4764 C C . LYS A 1 610 ? 4.095 14.339 28.140 1.00 77.25 610 LYS A C 1
ATOM 4766 O O . LYS A 1 610 ? 5.143 14.509 27.521 1.00 77.25 610 LYS A O 1
ATOM 4771 N N . GLU A 1 611 ? 3.533 13.141 28.297 1.00 82.38 611 GLU A N 1
ATOM 4772 C CA . GLU A 1 611 ? 3.991 11.951 27.570 1.00 82.38 611 GLU A CA 1
ATOM 4773 C C . GLU A 1 611 ? 3.705 12.159 26.073 1.00 82.38 611 GLU A C 1
ATOM 4775 O O . GLU A 1 611 ? 2.563 12.391 25.677 1.00 82.38 611 GLU A O 1
ATOM 4780 N N . ILE A 1 612 ? 4.757 12.141 25.251 1.00 83.94 612 ILE A N 1
ATOM 4781 C CA . ILE A 1 612 ? 4.680 12.358 23.795 1.00 83.94 612 ILE A CA 1
ATOM 4782 C C . ILE A 1 612 ? 4.811 11.050 23.008 1.00 83.94 612 ILE A C 1
ATOM 4784 O O . ILE A 1 612 ? 4.375 10.966 21.864 1.00 83.94 612 ILE A O 1
ATOM 4788 N N . LEU A 1 613 ? 5.399 10.023 23.628 1.00 83.56 613 LEU A N 1
ATOM 4789 C CA . LEU A 1 613 ? 5.437 8.647 23.141 1.00 83.56 613 LEU A CA 1
ATOM 4790 C C . LEU A 1 613 ? 5.677 7.697 24.322 1.00 83.56 613 LEU A C 1
ATOM 4792 O O . LEU A 1 613 ? 6.426 8.017 25.244 1.00 83.56 613 LEU A O 1
ATOM 4796 N N . LYS A 1 614 ? 5.123 6.488 24.240 1.00 84.00 614 LYS A N 1
ATOM 4797 C CA . LYS A 1 614 ? 5.479 5.351 25.092 1.00 84.00 614 LYS A CA 1
ATOM 4798 C C . LYS A 1 614 ? 5.559 4.102 24.233 1.00 84.00 614 LYS A C 1
ATOM 4800 O O . LYS A 1 614 ? 4.601 3.794 23.535 1.00 84.00 614 LYS A O 1
ATOM 4805 N N . ARG A 1 615 ? 6.695 3.401 24.227 1.00 79.06 615 ARG A N 1
ATOM 4806 C CA . ARG A 1 615 ? 6.948 2.293 23.286 1.00 79.06 615 ARG A CA 1
ATOM 4807 C C . ARG A 1 615 ? 7.797 1.194 23.923 1.00 79.06 615 ARG A C 1
ATOM 4809 O O . ARG A 1 615 ? 8.844 1.480 24.496 1.00 79.06 615 ARG A O 1
ATOM 4816 N N . LYS A 1 616 ? 7.399 -0.075 23.763 1.00 80.44 616 LYS A N 1
ATOM 4817 C CA . LYS A 1 616 ? 8.287 -1.219 24.035 1.00 80.44 616 LYS A CA 1
ATOM 4818 C C . LYS A 1 616 ? 9.360 -1.288 22.952 1.00 80.44 616 LYS A C 1
ATOM 4820 O O . LYS A 1 616 ? 9.036 -1.341 21.764 1.00 80.44 616 LYS A O 1
ATOM 4825 N N . LEU A 1 617 ? 10.623 -1.292 23.355 1.00 79.69 617 LEU A N 1
ATOM 4826 C CA . LEU A 1 617 ? 11.775 -1.350 22.456 1.00 79.69 617 LEU A CA 1
ATOM 4827 C C . LEU A 1 617 ? 12.646 -2.564 22.788 1.00 79.69 617 LEU A C 1
ATOM 4829 O O . LEU A 1 617 ? 12.613 -3.072 23.909 1.00 79.69 617 LEU A O 1
ATOM 4833 N N . LYS A 1 618 ? 13.394 -3.064 21.800 1.00 81.88 618 LYS A N 1
ATOM 4834 C CA . LYS A 1 618 ? 14.443 -4.077 21.997 1.00 81.88 618 LYS A CA 1
ATOM 4835 C C . LYS A 1 618 ? 15.758 -3.375 22.361 1.00 81.88 618 LYS A C 1
ATOM 4837 O O . LYS A 1 618 ? 15.823 -2.151 22.372 1.00 81.88 618 LYS A O 1
ATOM 4842 N N . ALA A 1 619 ? 16.800 -4.142 22.669 1.00 80.19 619 ALA A N 1
ATOM 4843 C CA . ALA A 1 619 ? 18.139 -3.575 22.799 1.00 80.19 619 ALA A CA 1
ATOM 4844 C C . ALA A 1 619 ? 18.662 -3.048 21.441 1.00 80.19 619 ALA A C 1
ATOM 4846 O O . ALA A 1 619 ? 18.238 -3.515 20.374 1.00 80.19 619 ALA A O 1
ATOM 4847 N N . GLY A 1 620 ? 19.593 -2.093 21.491 1.00 79.50 620 GLY A N 1
ATOM 4848 C CA . GLY A 1 620 ? 20.251 -1.482 20.331 1.00 79.50 620 GLY A CA 1
ATOM 4849 C C . GLY A 1 620 ? 20.123 0.042 20.274 1.00 79.50 620 GLY A C 1
ATOM 4850 O O . GLY A 1 620 ? 19.626 0.679 21.202 1.00 79.50 620 GLY A O 1
ATOM 4851 N N . ASP A 1 621 ? 20.589 0.613 19.163 1.00 79.81 621 ASP A N 1
ATOM 4852 C CA . ASP A 1 621 ? 20.643 2.061 18.935 1.00 79.81 621 ASP A CA 1
ATOM 4853 C C . ASP A 1 621 ? 19.407 2.578 18.199 1.00 79.81 621 ASP A C 1
ATOM 4855 O O . ASP A 1 621 ? 18.978 2.011 17.187 1.00 79.81 621 ASP A O 1
ATOM 4859 N N . TYR A 1 622 ? 18.877 3.698 18.678 1.00 81.81 622 TYR A N 1
ATOM 4860 C CA . TYR A 1 622 ? 17.668 4.328 18.166 1.00 81.81 622 TYR A CA 1
ATOM 4861 C C . TYR A 1 622 ? 17.875 5.823 17.927 1.00 81.81 622 TYR A C 1
ATOM 4863 O O . TYR A 1 622 ? 18.627 6.491 18.637 1.00 81.81 622 TYR A O 1
ATOM 4871 N N . GLU A 1 623 ? 17.150 6.359 16.950 1.00 83.38 623 GLU A N 1
ATOM 4872 C CA . GLU A 1 623 ? 16.902 7.789 16.809 1.00 83.38 623 GLU A CA 1
ATOM 4873 C C . GLU A 1 623 ? 15.416 8.051 17.041 1.00 83.38 623 GLU A C 1
ATOM 4875 O O . GLU A 1 623 ? 14.576 7.516 16.322 1.00 83.38 623 GLU A O 1
ATOM 4880 N N . PHE A 1 624 ? 15.098 8.862 18.048 1.00 84.94 624 PHE A N 1
ATOM 4881 C CA . PHE A 1 624 ? 13.767 9.419 18.271 1.00 84.94 624 PHE A CA 1
ATOM 4882 C C . PHE A 1 624 ? 13.677 10.814 17.653 1.00 84.94 624 PHE A C 1
ATOM 4884 O O . PHE A 1 624 ? 14.643 11.581 17.702 1.00 84.94 624 PHE A O 1
ATOM 4891 N N . SER A 1 625 ? 12.506 11.168 17.127 1.00 84.44 625 SER A N 1
ATOM 4892 C CA . SER A 1 625 ? 12.224 12.521 16.666 1.00 84.44 625 SER A CA 1
ATOM 4893 C C . SER A 1 625 ? 10.810 12.977 16.997 1.00 84.44 625 SER A C 1
ATOM 4895 O O . SER A 1 625 ? 9.888 12.165 16.978 1.00 84.44 625 SER A O 1
ATOM 4897 N N . PHE A 1 626 ? 10.622 14.279 17.192 1.00 83.12 626 PHE A N 1
ATOM 4898 C CA . PHE A 1 626 ? 9.294 14.882 17.305 1.00 83.12 626 PHE A CA 1
ATOM 4899 C C . PHE A 1 626 ? 9.271 16.304 16.730 1.00 83.12 626 PHE A C 1
ATOM 4901 O O . PHE A 1 626 ? 10.299 16.984 16.686 1.00 83.12 626 PHE A O 1
ATOM 4908 N N . SER A 1 627 ? 8.098 16.746 16.283 1.00 83.44 627 SER A N 1
ATOM 4909 C CA . SER A 1 627 ? 7.826 18.114 15.841 1.00 83.44 627 SER A CA 1
ATOM 4910 C C . SER A 1 627 ? 7.573 19.031 17.037 1.00 83.44 627 SER A C 1
ATOM 4912 O O . SER A 1 627 ? 6.791 18.708 17.931 1.00 83.44 627 SER A O 1
ATOM 4914 N N . THR A 1 628 ? 8.182 20.215 17.021 1.00 79.12 628 THR A N 1
ATOM 4915 C CA . THR A 1 628 ? 7.960 21.259 18.029 1.00 79.12 628 THR A CA 1
ATOM 4916 C C . THR A 1 628 ? 6.882 22.268 17.625 1.00 79.12 628 THR A C 1
ATOM 4918 O O . THR A 1 628 ? 6.727 23.275 18.306 1.00 79.12 628 THR A O 1
ATOM 4921 N N . ASN A 1 629 ? 6.145 22.047 16.529 1.00 77.06 629 ASN A N 1
ATOM 4922 C CA . ASN A 1 629 ? 5.228 23.045 15.954 1.00 77.06 629 ASN A CA 1
ATOM 4923 C C . ASN A 1 629 ? 4.105 23.477 16.915 1.00 77.06 629 ASN A C 1
ATOM 4925 O O . ASN A 1 629 ? 3.617 24.598 16.822 1.00 77.06 629 ASN A O 1
ATOM 4929 N N . ASN A 1 630 ? 3.715 22.593 17.837 1.00 74.62 630 ASN A N 1
ATOM 4930 C CA . ASN A 1 630 ? 2.693 22.846 18.857 1.00 74.62 630 ASN A CA 1
ATOM 4931 C C . ASN A 1 630 ? 3.283 23.357 20.192 1.00 74.62 630 ASN A C 1
ATOM 4933 O O . ASN A 1 630 ? 2.577 23.443 21.195 1.00 74.62 630 ASN A O 1
ATOM 4937 N N . LEU A 1 631 ? 4.577 23.699 20.222 1.00 73.94 631 LEU A N 1
ATOM 4938 C CA . LEU A 1 631 ? 5.240 24.345 21.356 1.00 73.94 631 LEU A CA 1
ATOM 4939 C C . LEU A 1 631 ? 5.299 25.862 21.161 1.00 73.94 631 LEU A C 1
ATOM 4941 O O . LEU A 1 631 ? 5.409 26.364 20.045 1.00 73.94 631 LEU A O 1
ATOM 4945 N N . LYS A 1 632 ? 5.256 26.597 22.271 1.00 78.44 632 LYS A N 1
ATOM 4946 C CA . LYS A 1 632 ? 5.446 28.052 22.286 1.00 78.44 632 LYS A CA 1
ATOM 4947 C C . LYS A 1 632 ? 6.939 28.364 22.402 1.00 78.44 632 LYS A C 1
ATOM 4949 O O . LYS A 1 632 ? 7.709 27.522 22.852 1.00 78.44 632 LYS A O 1
ATOM 4954 N N . THR A 1 633 ? 7.345 29.581 22.048 1.00 76.00 633 THR A N 1
ATOM 4955 C CA . THR A 1 633 ? 8.675 30.119 22.379 1.00 76.00 633 THR A CA 1
ATOM 4956 C C . THR A 1 633 ? 8.984 29.894 23.863 1.00 76.00 633 THR A C 1
ATOM 4958 O O . THR A 1 633 ? 8.178 30.254 24.724 1.00 76.00 633 THR A O 1
ATOM 4961 N N . GLY A 1 634 ? 10.133 29.289 24.167 1.00 75.31 634 GLY A N 1
ATOM 4962 C CA . GLY A 1 634 ? 10.478 28.850 25.518 1.00 75.31 634 GLY A CA 1
ATOM 4963 C C . GLY A 1 634 ? 11.522 27.735 25.536 1.00 75.31 634 GLY A C 1
ATOM 4964 O O . GLY A 1 634 ? 11.925 27.214 24.495 1.00 75.31 634 GLY A O 1
ATOM 4965 N N . THR A 1 635 ? 11.961 27.358 26.734 1.00 77.00 635 THR A N 1
ATOM 4966 C CA . THR A 1 635 ? 12.891 26.242 26.933 1.00 77.00 635 THR A CA 1
ATOM 4967 C C . THR A 1 635 ? 12.120 25.021 27.427 1.00 77.00 635 THR A C 1
ATOM 4969 O O . THR A 1 635 ? 11.269 25.126 28.307 1.00 77.00 635 THR A O 1
ATOM 4972 N N . TYR A 1 636 ? 12.431 23.854 26.874 1.00 78.81 636 TYR A N 1
ATOM 4973 C CA . TYR A 1 636 ? 11.803 22.585 27.215 1.00 78.81 636 TYR A CA 1
ATOM 4974 C C . TYR A 1 636 ? 12.854 21.529 27.527 1.00 78.81 636 TYR A C 1
ATOM 4976 O O . TYR A 1 636 ? 13.934 21.504 26.934 1.00 78.81 636 TYR A O 1
ATOM 4984 N N . LEU A 1 637 ? 12.499 20.601 28.408 1.00 82.12 637 LEU A N 1
ATOM 4985 C CA . LEU A 1 637 ? 13.272 19.397 28.661 1.00 82.12 637 LEU A CA 1
ATOM 4986 C C . LEU A 1 637 ? 12.549 18.194 28.059 1.00 82.12 637 LEU A C 1
ATOM 4988 O O . LEU A 1 637 ? 11.468 17.830 28.520 1.00 82.12 637 LEU A O 1
ATOM 4992 N N . LEU A 1 638 ? 13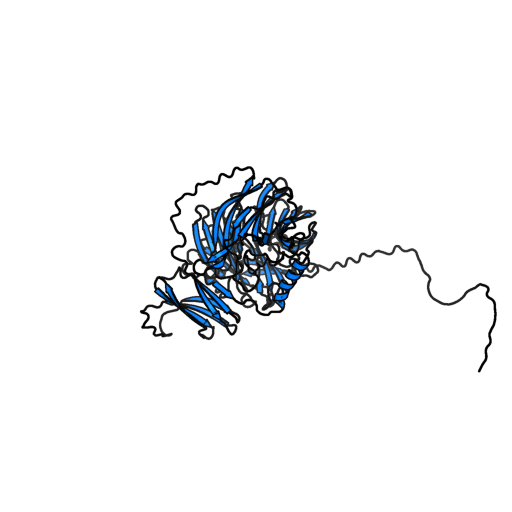.173 17.535 27.082 1.00 83.19 638 LEU A N 1
ATOM 4993 C CA . LEU A 1 638 ? 12.830 16.157 26.746 1.00 83.19 638 LEU A CA 1
ATOM 4994 C C . LEU A 1 638 ? 13.541 15.228 27.733 1.00 83.19 638 LEU A C 1
ATOM 4996 O O . LEU A 1 638 ? 14.767 15.274 27.861 1.00 83.19 638 LEU A O 1
ATOM 5000 N N . GLN A 1 639 ? 12.784 14.353 28.384 1.00 85.81 639 GLN A N 1
ATOM 5001 C CA . GLN A 1 639 ? 13.307 13.257 29.192 1.00 85.81 639 GLN A CA 1
ATOM 5002 C C . GLN A 1 639 ? 12.879 11.922 28.581 1.00 85.81 639 GLN A C 1
ATOM 5004 O O . GLN A 1 639 ? 11.723 11.741 28.200 1.00 85.81 639 GLN A O 1
ATOM 5009 N N . ILE A 1 640 ? 13.820 10.984 28.508 1.00 85.50 640 ILE A N 1
ATOM 5010 C CA . ILE A 1 640 ? 13.583 9.609 28.070 1.00 85.50 640 ILE A CA 1
ATOM 5011 C C . ILE A 1 640 ? 13.888 8.711 29.273 1.00 85.50 640 ILE A C 1
ATOM 5013 O O . ILE A 1 640 ? 15.049 8.600 29.681 1.00 85.50 640 ILE A O 1
ATOM 5017 N N . LYS A 1 641 ? 12.842 8.122 29.866 1.00 83.38 641 LYS A N 1
ATOM 5018 C CA . LYS A 1 641 ? 12.936 7.159 30.978 1.00 83.38 641 LYS A CA 1
ATOM 5019 C C . LYS A 1 641 ? 12.530 5.761 30.508 1.00 83.38 641 LYS A C 1
ATOM 5021 O O . LYS A 1 641 ? 11.678 5.608 29.634 1.00 83.38 641 LYS A O 1
ATOM 5026 N N . ASP A 1 642 ? 13.129 4.748 31.113 1.00 80.75 642 ASP A N 1
ATOM 5027 C CA . ASP A 1 642 ? 12.696 3.354 31.031 1.00 80.75 642 ASP A CA 1
ATOM 5028 C C . ASP A 1 642 ? 11.524 3.071 32.011 1.00 80.75 642 ASP A C 1
ATOM 5030 O O . ASP A 1 642 ? 11.120 3.939 32.790 1.00 80.75 642 ASP A O 1
ATOM 5034 N N . HIS A 1 643 ? 10.949 1.863 31.977 1.00 77.62 643 HIS A N 1
ATOM 5035 C CA . HIS A 1 643 ? 9.800 1.489 32.805 1.00 77.62 643 HIS A CA 1
ATOM 5036 C C . HIS A 1 643 ? 10.082 1.496 34.316 1.00 77.62 643 HIS A C 1
ATOM 5038 O O . HIS A 1 643 ? 9.171 1.787 35.092 1.00 77.62 643 HIS A O 1
ATOM 5044 N N . PHE A 1 644 ? 11.317 1.216 34.738 1.00 73.25 644 PHE A N 1
ATOM 5045 C CA . PHE A 1 644 ? 11.739 1.295 36.140 1.00 73.25 644 PHE A CA 1
ATOM 5046 C C . PHE A 1 644 ? 12.025 2.740 36.583 1.00 73.25 644 PHE A C 1
ATOM 5048 O O . PHE A 1 644 ? 12.336 2.982 37.748 1.00 73.25 644 PHE A O 1
ATOM 5055 N N . GLY A 1 645 ? 11.895 3.709 35.670 1.00 65.50 645 GLY A N 1
ATOM 5056 C CA . GLY A 1 645 ? 12.188 5.118 35.902 1.00 65.50 645 GLY A CA 1
ATOM 5057 C C . GLY A 1 645 ? 13.657 5.483 35.687 1.00 65.50 645 GLY A C 1
ATOM 5058 O O . GLY A 1 645 ? 14.022 6.635 35.940 1.00 65.50 645 GLY A O 1
ATOM 5059 N N . GLU A 1 646 ? 14.492 4.553 35.207 1.00 76.62 646 GLU A N 1
ATOM 5060 C CA . GLU A 1 646 ? 15.896 4.835 34.913 1.00 76.62 646 GLU A CA 1
ATOM 5061 C C . GLU A 1 646 ? 15.994 5.824 33.743 1.00 76.62 646 GLU A C 1
ATOM 5063 O O . GLU A 1 646 ? 15.317 5.696 32.720 1.00 76.62 646 GLU A O 1
ATOM 5068 N N . GLN A 1 647 ? 16.811 6.864 33.903 1.00 77.56 647 GLN A N 1
ATOM 5069 C CA . GLN A 1 647 ? 16.912 7.943 32.929 1.00 77.56 647 GLN A CA 1
ATOM 5070 C C . GLN A 1 647 ? 17.932 7.601 31.841 1.00 77.56 647 GLN A C 1
ATOM 5072 O O . GLN A 1 647 ? 19.131 7.795 32.028 1.00 77.56 647 GLN A O 1
ATOM 5077 N N . ILE A 1 648 ? 17.440 7.198 30.672 1.00 76.75 648 ILE A N 1
ATOM 5078 C CA . ILE A 1 648 ? 18.271 6.886 29.504 1.00 76.75 648 ILE A CA 1
ATOM 5079 C C . ILE A 1 648 ? 18.913 8.157 28.934 1.00 76.75 648 ILE A C 1
ATOM 5081 O O . ILE A 1 648 ? 20.097 8.159 28.609 1.00 76.75 648 ILE A O 1
ATOM 5085 N N . THR A 1 649 ? 18.157 9.256 28.813 1.00 79.31 649 THR A N 1
ATOM 5086 C CA . THR A 1 649 ? 18.722 10.558 28.415 1.00 79.31 649 THR A CA 1
ATOM 5087 C C . THR A 1 649 ? 17.824 11.748 28.789 1.00 79.31 649 THR A C 1
ATOM 5089 O O . THR A 1 649 ? 16.631 11.603 29.072 1.00 79.31 649 THR A O 1
ATOM 5092 N N . LYS A 1 650 ? 18.421 12.943 28.798 1.00 79.12 650 LYS A N 1
ATOM 5093 C CA . LYS A 1 650 ? 17.792 14.262 28.954 1.00 79.12 650 LYS A CA 1
ATOM 5094 C C . LYS A 1 650 ? 18.342 15.183 27.862 1.00 79.12 650 LYS A C 1
ATOM 5096 O O . LYS A 1 650 ? 19.553 15.213 27.651 1.00 79.12 650 LYS A O 1
ATOM 5101 N N . LYS A 1 651 ? 17.485 15.970 27.208 1.00 77.88 651 LYS A N 1
ATOM 5102 C CA . LYS A 1 651 ? 17.896 16.986 26.225 1.00 77.88 651 LYS A CA 1
ATOM 5103 C C . LYS A 1 651 ? 17.118 18.281 26.433 1.00 77.88 651 LYS A C 1
ATOM 5105 O O . LYS A 1 651 ? 15.891 18.275 26.370 1.00 77.88 651 LYS A O 1
ATOM 5110 N N . ILE A 1 652 ? 17.843 19.375 26.660 1.00 77.06 652 ILE A N 1
ATOM 5111 C CA . ILE A 1 652 ? 17.282 20.731 26.680 1.00 77.06 652 ILE A CA 1
ATOM 5112 C C . ILE A 1 652 ? 17.078 21.193 25.230 1.00 77.06 652 ILE A C 1
ATOM 5114 O O . ILE A 1 652 ? 17.902 20.918 24.354 1.00 77.06 652 ILE A O 1
ATOM 5118 N N . 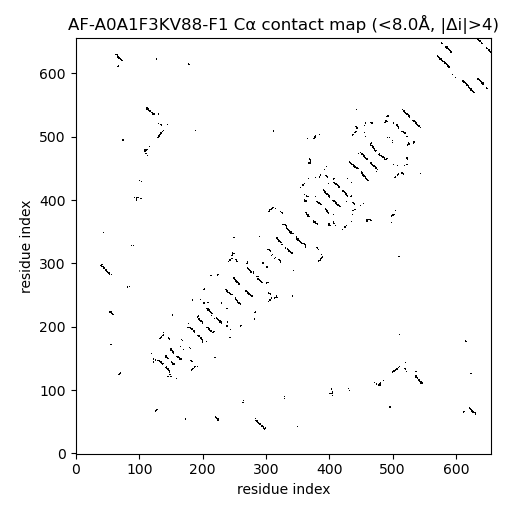ILE A 1 653 ? 15.943 21.837 24.974 1.00 77.06 653 ILE A N 1
ATOM 5119 C CA . ILE A 1 653 ? 15.461 22.253 23.657 1.00 77.06 653 ILE A CA 1
ATOM 5120 C C . ILE A 1 653 ? 14.952 23.688 23.793 1.00 77.06 653 ILE A C 1
ATOM 5122 O O . ILE A 1 653 ? 14.067 23.948 24.602 1.00 77.06 653 ILE A O 1
ATOM 5126 N N . HIS A 1 654 ? 15.486 24.616 23.001 1.00 74.25 654 HIS A N 1
ATOM 5127 C CA . HIS A 1 654 ? 15.056 26.016 23.009 1.00 74.25 654 HIS A CA 1
ATOM 5128 C C . HIS A 1 654 ? 14.237 26.311 21.752 1.00 74.25 654 HIS A C 1
ATOM 5130 O O . HIS A 1 654 ? 14.771 26.274 20.643 1.00 74.25 654 HIS A O 1
ATOM 5136 N N . ILE A 1 655 ? 12.955 26.615 21.933 1.00 71.19 655 ILE A N 1
ATOM 5137 C CA . ILE A 1 655 ? 12.051 27.072 20.878 1.00 71.19 655 ILE A CA 1
ATOM 5138 C C . ILE A 1 655 ? 12.117 28.598 20.832 1.00 71.19 655 ILE A C 1
ATOM 5140 O O . ILE A 1 655 ? 12.012 29.254 21.870 1.00 71.19 655 ILE A O 1
ATOM 5144 N N . LYS A 1 656 ? 12.315 29.147 19.633 1.00 67.19 656 LYS A N 1
ATOM 5145 C CA . LYS A 1 656 ? 12.391 30.588 19.360 1.00 67.19 656 LYS A CA 1
ATOM 5146 C C . LYS A 1 656 ? 11.142 31.028 18.616 1.00 67.19 656 LYS A C 1
ATOM 5148 O O . LYS A 1 656 ? 10.951 30.495 17.504 1.00 67.19 656 LYS A O 1
#

Foldseek 3Di:
DDDDDDDDDDDDDDDDDDDDDDDDDDDDDDDPPPPPPPPPQDFWDKDKDWFWFQDKDFLLPLQFAWLWAKDFFAPPPVDPQVVVLVVLLVVLCVLFPFDLPLFPPDDDFDLKDKDFDDKDFDDDDSNDDDFAWAWEAFLQQWIWIDGFQKIWIARRVVRGTPDIHGPCSNCVSVVQQFGKHDKYKYQARLQLWIKIWTWGHDWQVRTWIKIWIALHNPRSGMIGIDTHHQCPPSPGWGWDHWAWEDASFWIKIKTFTFHPPHDPVPRTDAIKIKTWGVVCRNVNGIITIMIIDPCDDSSHHFPDWHWAYAQQHHDHFKIKTKWFPFSFSKTFWIKIWIFDGHPPDPPTGIDIDIGGEPDIWFFARFWDAAPDPATADQDTFTWFAWHDDLQKIWTKTWTQDSRRSATWMKIWMWHNNVHDTDIYIDTGDGRQKHWHAKYKHFQDDDPSFTKIKIKTWMHGHPPAFIAIKIWIDGRPNHIHDIDGPDGAPGHADSHDHHGYFHNHWYWDAHNNDGQKIKIKGWTWYADVVPRHIHITIMITIIGMDGNPPPDPPVPPPVVDPDDDDPPVDQPKDKDKFWDAAWFKKWKFKWFDPDDPPPPPDPPDDDTDTDTNHIYTDGGHMMMIITTCPSPDFGKMKIWIATPVRHTRDIDIDGDD

Solvent-accessible surface area (backbone atoms only — not comparable to full-atom values): 35373 Å² total; per-residue (Å²): 135,88,79,90,81,91,90,89,91,90,88,80,86,86,86,83,88,87,84,85,86,90,87,86,90,75,96,70,91,75,78,84,74,76,78,74,78,72,72,75,65,60,72,60,43,72,48,80,48,77,43,67,57,71,46,74,44,48,52,71,76,62,71,86,67,39,55,68,17,62,33,64,52,65,74,74,64,93,49,78,71,65,51,55,59,54,53,49,33,54,52,29,40,70,76,22,49,78,35,63,81,58,66,78,75,81,67,79,61,39,62,46,28,72,41,72,76,52,74,48,76,49,62,73,74,46,56,58,80,47,43,24,26,18,35,23,46,41,78,89,34,44,32,42,38,32,30,42,46,34,40,34,35,30,36,62,91,72,75,35,78,75,47,76,49,24,47,58,70,71,42,52,88,73,69,66,56,45,60,48,36,62,43,42,45,41,53,42,81,92,75,47,28,41,40,38,39,31,35,23,27,88,26,38,98,50,13,27,38,39,39,36,20,25,62,40,71,54,77,58,42,44,26,26,32,41,75,46,68,19,36,80,79,75,75,64,20,15,44,45,77,68,36,66,32,54,36,74,59,33,36,38,40,24,32,32,34,22,39,56,98,50,56,77,91,73,20,57,69,40,25,36,38,38,42,30,39,40,61,33,34,43,72,49,41,53,32,49,34,30,43,37,33,68,39,48,55,91,81,42,58,46,48,62,51,28,49,41,27,37,41,83,52,60,80,46,53,38,45,43,29,37,27,47,65,22,82,29,82,60,33,50,50,38,36,44,31,42,31,64,41,49,88,81,50,90,83,49,46,69,49,79,43,84,45,63,45,79,48,71,40,20,25,25,26,62,27,46,36,31,99,48,93,54,29,35,44,47,82,41,24,43,55,55,24,36,26,35,51,82,55,27,39,44,36,24,19,29,10,28,35,80,85,28,23,30,14,7,35,31,43,37,38,35,36,41,65,95,59,82,66,43,46,46,50,48,78,52,74,59,66,51,36,16,38,30,46,31,19,40,31,50,36,50,75,47,85,84,28,64,17,28,43,40,37,27,27,35,25,7,68,71,94,31,29,30,6,25,32,35,33,38,39,65,38,72,91,29,32,26,64,76,33,79,76,39,78,28,81,30,41,57,64,77,51,76,60,64,24,63,57,26,88,37,30,15,47,36,44,30,76,81,45,79,38,32,32,40,36,24,31,32,24,10,28,65,44,87,93,75,65,44,29,31,61,36,36,40,31,35,34,32,34,80,46,49,72,82,57,78,80,75,70,72,75,74,68,70,93,66,89,68,76,82,62,74,73,79,69,79,53,62,49,77,45,77,50,72,34,93,57,65,45,43,36,39,32,29,43,34,82,52,91,69,65,93,87,71,79,75,85,64,97,65,83,90,78,81,52,45,74,68,46,50,40,78,44,64,54,46,41,34,36,39,31,32,44,47,80,77,57,68,72,44,42,32,37,42,36,34,26,39,73,90,62,51,72,75,47,74,45,83,44,77,44,120

pLDDT: mean 83.58, std 20.26, range [24.41, 98.88]